Protein 3B4S (pdb70)

Secondary structure (DSSP, 8-state):
---TTT--GGGS--SS-HHHHHHHHHHHTTSHHHHHHHHHHHHHHHHS--HHHHHT-HHHHHH--HHHHHHHHHHHHHHHHHHHHH---/--TTT--GGGS--TTHHHHHHHHHHHHTTSHHHHHHHHHHHHTTT--HHHHHHHHHHHHHHH--HHHH-HHHHHHHHHHHHHHHH---/---TTT--GGGS--SS-HHHHHHHHHHHTTSHHHHHHHHHHHHHHHS---HHHHHT-HHHHHH--HHHHHHHHHHHHHHHHHHHHH---/-TTT--GGGS-TTSHHHHHHHHHHHHTTSHHHHHHHHHHHHGGG--HHHHHHHHHHHHHHH--HHHH-THHHHHHHHHHHHHHH---/--TTT--GGGS--SSHHHHHHHHHHHHTTSHHHHHHHHHHHHHHHHS--HHHHHT-HHHHHH--HHHHHHHHHHHHHHHHHHHHH---/-TTT--GGG---TTHHHHHHHHHHHHTTSHHHHHHHHHHHHHHH--HHHHHHHHHHHHHHH--HHHHTHHHHHHHHHHHHHHHH---/--TTT--GGGS--TT-HHHHHHHHHHHHTSHHHHHHHHHHHHHHHS---HHHHHS-HHHHHH--HHHHHHHHHHHHHHHHHHHHH---/-TTT--GGG---SS-SHHHHHHHHHHTT-HHHHHHHHHHHTTTT--SHHHHHHHHHHHHHH--HHHHGGGHHHHHHHHHHHHHH---

Sequence (703 aa):
ADGRIFKFIEHLEFEKGLDAFSQSWIKALEDSEFLAILRLLFHHIVTSESAHEFAANGIDRLYKVESQFGSGGDKELEWLIGRSLIQSKDGRIFKFIEHLEFEKGLDAFSQSWIKALEDSEFLAILRLLFHHIVTSESAHEFAANGIDRLYKVESQFGSGGDKELEWLIGRSLIQSKADGRIFKFIEHLEFEKGLDAFSQSWIKALEDSEFLAILRLLFHHIVTSESAHEFAANGIDRLYKVESQFGSGGDKELEWLIGRSLIQSKGRIFKFIEHLEFEKGLDAFSQSWIKALEDSEFLAILRLLFHHIVTSESAHEFAANGIDRLYKVESQFGSGGDKELEWLIGRSLIQSKDGRIFKFIEHLEFEKGLDAFSQSWIKALEDSEFLAILRLLFHHIVTSESAHEFAANGIDRLYKVESQFGSGGDKELEWLIGRSLIQSKGRIFKFIEHLEFEKGLDAFSQSWIKALEDSEFLAILRLLFHHIVTSESAHEFAANGIDRLYKVESQFGSGGDKELEWLIGRSLIQSKDGRIFKFIEHLEFEKGLDAFSQSWIKALEDSEFLAILRLLFHHIVTSESAHEFAANGIDRLYKVESQFGSGGDKELEWLIGRSLIQSKGRIFKFIEHLEFEKGLDAFSQSWIKALEDSEFLAILRLLFHHIVTSESAHEFAANGIDRLYKVESQFGSGGDKELEWLIGRSLIQSK

InterPro domains:
  IPR001647 DNA-binding HTH domain, TetR-type [PS50977] (10-70)
  IPR009057 Homedomain-like superfamily [SSF46689] (1-74)

Foldseek 3Di:
DADDLVVLCVQADDDPDDVRRVVSVVVCVVPPSNVVSVVVVVCVPVVDDDPVVVVPDPVVVVLVCCVVPNVVSNVVVVVVVVVVVVVCD/DDPLVVLCVQADDPPDDVSRVVSVVVLVVPVVSVVSVCVVCVVVVDDPVVVVCVVCVVVVVQVCCVVQNPNSNVVVVVVVVVVVVCVD/DDDDLVCLCVLADPDDDPVRRVVSVVVCCPPDSNVVSVVVVVVVPVPDDDPVRVVPDDVVVVLVCCVVPNVVSNVVVVVVVVVVVVVVD/DVLVCLPVQADDPDDDVRRVVSVVVLVVDVVSVVSVCVVCVVPPDDPVPVVCVPCVVVVVQVCCVVPNVVSVVVVVVVVVVVVVCCD/DDDLVVLCVLADDPDDPVSRVVSVVVLCVPCSNVVSVVVVVVVDVVDDDPVVVVPDDVVVVQVCCVVPNVVSNVVVVVVVVVVVVCVD/DVLVVLCVQADDPPDDPSRVVSVVVLVVPVVSVVSVCVVCVVVVDDDVVVVCVVCPVVVVCCCCVPPNPVSNVVVVVVVVVVVVVVD/DDPLCVLPVLADPPPDDVSRVVSVVVCCPPVVSVVSVVVVVVVPVPDDDVVVVVPDDVVVVLVCCVVPNVVSNVVVVVVVVVVVVCCD/DVLVCLCVQADDPPDDVRGVVSVVVLVPDPVSVVSVCVVCVVVPDDPVPVVCVPCVLVVQVVCCVVVNPCRVVVSVVVVVVVVVCVD

Structure (mmCIF, N/CA/C/O backbone):
data_3B4S
#
_entry.id   3B4S
#
_cell.length_a   147.438
_cell.length_b   147.438
_cell.length_c   382.487
_cell.angle_alpha   90.00
_cell.angle_beta   90.00
_cell.angle_gamma   120.00
#
_symmetry.space_group_name_H-M   'H 3 2'
#
loop_
_atom_site.group_PDB
_atom_site.id
_atom_site.type_symbol
_atom_site.label_atom_id
_atom_site.label_alt_id
_atom_site.label_comp_id
_atom_site.label_asym_id
_atom_site.label_entity_id
_atom_site.label_seq_id
_atom_site.pdbx_PDB_ins_code
_atom_site.Cartn_x
_atom_site.Cartn_y
_atom_site.Cartn_z
_atom_site.occupancy
_atom_site.B_iso_or_equiv
_atom_site.auth_seq_id
_atom_site.auth_comp_id
_atom_site.auth_asym_id
_atom_site.auth_atom_id
_atom_site.pdbx_PDB_model_num
ATOM 1 N N . ALA A 1 3 ? -18.972 -14.861 120.720 1.00 95.48 62 ALA A N 1
ATOM 2 C CA . ALA A 1 3 ? -17.831 -13.926 120.993 1.00 95.76 62 ALA A CA 1
ATOM 3 C C . ALA A 1 3 ? -16.811 -13.770 119.814 1.00 96.30 62 ALA A C 1
ATOM 4 O O . ALA A 1 3 ? -15.820 -13.024 119.951 1.00 96.87 62 ALA A O 1
ATOM 6 N N . ASP A 1 4 ? -17.074 -14.421 118.663 1.00 95.71 63 ASP A N 1
ATOM 7 C CA . ASP A 1 4 ? -16.080 -14.545 117.558 1.00 94.82 63 ASP A CA 1
ATOM 8 C C . ASP A 1 4 ? -16.199 -13.619 116.342 1.00 93.38 63 ASP A C 1
ATOM 9 O O . ASP A 1 4 ? -15.230 -12.979 115.982 1.00 93.97 63 ASP A O 1
ATOM 14 N N . GLY A 1 5 ? -17.351 -13.581 115.686 1.00 91.47 64 GLY A N 1
ATOM 15 C CA . GLY A 1 5 ? -17.487 -12.803 114.454 1.00 89.00 64 GLY A CA 1
ATOM 16 C C . GLY A 1 5 ? -17.770 -13.713 113.282 1.00 87.72 64 GLY A C 1
ATOM 17 O O . GLY A 1 5 ? -17.307 -14.838 113.278 1.00 87.94 64 GLY A O 1
ATOM 18 N N . ARG A 1 6 ? -18.527 -13.233 112.291 1.00 86.69 65 ARG A N 1
ATOM 19 C CA . ARG A 1 6 ? -19.028 -14.087 111.210 1.00 84.91 65 ARG A CA 1
ATOM 20 C C . ARG A 1 6 ? -17.913 -14.681 110.384 1.00 83.82 65 ARG A C 1
ATOM 21 O O . ARG A 1 6 ? -17.999 -15.839 109.984 1.00 84.20 65 ARG A O 1
ATOM 29 N N . ILE A 1 7 ? -16.868 -13.905 110.117 1.00 82.27 66 ILE A N 1
ATOM 30 C CA . ILE A 1 7 ? -15.845 -14.368 109.180 1.00 80.71 66 ILE A CA 1
ATOM 31 C C . ILE A 1 7 ? -15.107 -15.594 109.712 1.00 79.31 66 ILE A C 1
ATOM 32 O O . ILE A 1 7 ? -15.010 -16.621 109.041 1.00 78.88 66 ILE A O 1
ATOM 37 N N . PHE A 1 8 ? -14.618 -15.475 110.936 1.00 77.78 67 PHE A N 1
ATOM 38 C CA . PHE A 1 8 ? -13.863 -16.532 111.584 1.00 76.83 67 PHE A CA 1
ATOM 39 C C . PHE A 1 8 ? -14.710 -17.795 111.813 1.00 77.58 67 PHE A C 1
ATOM 40 O O . PHE A 1 8 ? -14.220 -18.916 111.720 1.00 77.55 67 PHE A O 1
ATOM 48 N N . LYS A 1 9 ? -15.989 -17.591 112.103 1.00 79.01 68 LYS A N 1
ATOM 49 C CA . LYS A 1 9 ? -16.940 -18.660 112.373 1.00 79.95 68 LYS A CA 1
ATOM 50 C C . LYS A 1 9 ? -17.038 -19.553 111.153 1.00 79.47 68 LYS A C 1
ATOM 51 O O . LYS A 1 9 ? -16.922 -20.758 111.271 1.00 78.88 68 LYS A O 1
ATOM 65 N N . PHE A 1 11 ? -14.910 -19.860 108.892 1.00 74.91 70 PHE A N 1
ATOM 66 C CA . PHE A 1 11 ? -13.624 -20.431 108.639 1.00 71.30 70 PHE A CA 1
ATOM 67 C C . PHE A 1 11 ? -13.406 -21.648 109.526 1.00 70.12 70 PHE A C 1
ATOM 68 O O . PHE A 1 11 ? -13.136 -22.746 109.027 1.00 69.45 70 PHE A O 1
ATOM 76 N N . ILE A 1 12 ? -13.524 -21.421 110.836 1.00 69.21 71 ILE A N 1
ATOM 77 C CA . ILE A 1 12 ? -13.521 -22.452 111.875 1.00 69.10 71 ILE A CA 1
ATOM 78 C C . ILE A 1 12 ? -14.353 -23.692 111.491 1.00 69.69 71 ILE A C 1
ATOM 79 O O . ILE A 1 12 ? -13.875 -24.833 111.605 1.00 69.31 71 ILE A O 1
ATOM 84 N N . GLU A 1 13 ? -15.569 -23.433 110.989 1.00 70.34 72 GLU A N 1
ATOM 85 C CA . GLU A 1 13 ? -16.538 -24.437 110.525 1.00 70.82 72 GLU A CA 1
ATOM 86 C C . GLU A 1 13 ? -16.005 -25.523 109.622 1.00 69.20 72 GLU A C 1
ATOM 87 O O . GLU A 1 13 ? -16.625 -26.561 109.527 1.00 69.37 72 GLU A O 1
ATOM 93 N N . HIS A 1 14 ? -14.913 -25.253 108.912 1.00 66.97 73 HIS A N 1
ATOM 94 C CA . HIS A 1 14 ? -14.348 -26.181 107.959 1.00 64.63 73 HIS A CA 1
ATOM 95 C C . HIS A 1 14 ? -13.394 -27.167 108.645 1.00 62.97 73 HIS A C 1
ATOM 96 O O . HIS A 1 14 ? -12.797 -28.035 107.984 1.00 63.01 73 HIS A O 1
ATOM 103 N N . LEU A 1 15 ? -13.238 -27.050 109.956 1.00 60.03 74 LEU A N 1
ATOM 104 C CA . LEU A 1 15 ? -12.122 -27.687 110.593 1.00 59.21 74 LEU A CA 1
ATOM 105 C C . LEU A 1 15 ? -12.557 -28.574 111.751 1.00 60.46 74 LEU A C 1
ATOM 106 O O . LEU A 1 15 ? -13.404 -28.156 112.529 1.00 62.76 74 LEU A O 1
ATOM 111 N N . GLU A 1 16 ? -11.974 -29.769 111.901 1.00 60.50 75 GLU A N 1
ATOM 112 C CA . GLU A 1 16 ? -12.270 -30.665 113.044 1.00 60.62 75 GLU A CA 1
ATOM 113 C C . GLU A 1 16 ? -11.358 -30.415 114.239 1.00 60.30 75 GLU A C 1
ATOM 114 O O . GLU A 1 16 ? -10.181 -30.743 114.185 1.00 59.51 75 GLU A O 1
ATOM 120 N N . PHE A 1 17 ? -11.909 -29.887 115.329 1.00 60.97 76 PHE A N 1
ATOM 121 C CA . PHE A 1 17 ? -11.122 -29.637 116.546 1.00 61.65 76 PHE A CA 1
ATOM 122 C C . PHE A 1 17 ? -11.287 -30.656 117.666 1.00 63.78 76 PHE A C 1
ATOM 123 O O . PHE A 1 17 ? -10.389 -30.776 118.530 1.00 63.46 76 PHE A O 1
ATOM 131 N N . GLU A 1 18 ? -12.448 -31.333 117.700 1.00 65.94 77 GLU A N 1
ATOM 132 C CA . GLU A 1 18 ? -12.674 -32.481 118.601 1.00 67.64 77 GLU A CA 1
ATOM 133 C C . GLU A 1 18 ? -11.797 -33.591 118.054 1.00 68.80 77 GLU A C 1
ATOM 134 O O . GLU A 1 18 ? -10.823 -33.307 117.317 1.00 72.31 77 GLU A O 1
ATOM 140 N N . LYS A 1 19 ? -12.076 -34.846 118.361 1.00 66.24 78 LYS A N 1
ATOM 141 C CA . LYS A 1 19 ? -11.571 -35.843 117.433 1.00 64.73 78 LYS A CA 1
ATOM 142 C C . LYS A 1 19 ? -10.043 -35.898 117.104 1.00 63.37 78 LYS A C 1
ATOM 143 O O . LYS A 1 19 ? -9.650 -36.652 116.244 1.00 62.56 78 LYS A O 1
ATOM 149 N N . GLY A 1 20 ? -9.170 -35.117 117.734 1.00 63.03 79 GLY A N 1
ATOM 150 C CA . GLY A 1 20 ? -7.725 -35.355 117.524 1.00 63.57 79 GLY A CA 1
ATOM 151 C C . GLY A 1 20 ? -6.910 -34.562 116.496 1.00 64.57 79 GLY A C 1
ATOM 152 O O . GLY A 1 20 ? -7.456 -33.965 115.553 1.00 64.79 79 GLY A O 1
ATOM 153 N N . LEU A 1 21 ? -5.586 -34.566 116.669 1.00 64.38 80 LEU A N 1
ATOM 154 C CA . LEU A 1 21 ? -4.718 -33.774 115.816 1.00 64.39 80 LEU A CA 1
ATOM 155 C C . LEU A 1 21 ? -4.683 -34.123 114.331 1.00 64.98 80 LEU A C 1
ATOM 156 O O . LEU A 1 21 ? -4.795 -33.220 113.516 1.00 66.11 80 LEU A O 1
ATOM 161 N N . ASP A 1 22 ? -4.507 -35.386 113.960 1.00 65.31 81 ASP A N 1
ATOM 162 C CA . ASP A 1 22 ? -4.469 -35.726 112.526 1.00 66.18 81 ASP A CA 1
ATOM 163 C C . ASP A 1 22 ? -5.738 -35.281 111.904 1.00 64.64 81 ASP A C 1
ATOM 164 O O . ASP A 1 22 ? -5.745 -34.641 110.857 1.00 64.98 81 ASP A O 1
ATOM 169 N N . ALA A 1 23 ? -6.819 -35.634 112.577 1.00 62.34 82 ALA A N 1
ATOM 170 C CA . ALA A 1 23 ? -8.140 -35.295 112.146 1.00 60.47 82 ALA A CA 1
ATOM 171 C C . ALA A 1 23 ? -8.252 -33.813 111.769 1.00 59.89 82 ALA A C 1
ATOM 172 O O . ALA A 1 23 ? -8.941 -33.452 110.791 1.00 60.48 82 ALA A O 1
ATOM 174 N N . PHE A 1 24 ? -7.595 -32.957 112.558 1.00 57.47 83 PHE A N 1
ATOM 175 C CA . PHE A 1 24 ? -7.536 -31.535 112.271 1.00 54.82 83 PHE A CA 1
ATOM 176 C C . PHE A 1 24 ? -6.806 -31.261 110.955 1.00 55.72 83 PHE A C 1
ATOM 177 O O . PHE A 1 24 ? -7.395 -30.616 110.081 1.00 56.57 83 PHE A O 1
ATOM 185 N N . SER A 1 25 ? -5.565 -31.747 110.790 1.00 55.78 84 SER A N 1
ATOM 186 C CA . SER A 1 25 ? -4.808 -31.501 109.541 1.00 57.87 84 SER A CA 1
ATOM 187 C C . SER A 1 25 ? -5.574 -32.017 108.360 1.00 59.81 84 SER A C 1
ATOM 188 O O . SER A 1 25 ? -5.713 -31.349 107.327 1.00 59.68 84 SER A O 1
ATOM 191 N N . GLN A 1 26 ? -6.050 -33.237 108.524 1.00 62.02 85 GLN A N 1
ATOM 192 C CA . GLN A 1 26 ? -6.975 -33.810 107.598 1.00 63.99 85 GLN A CA 1
ATOM 193 C C . GLN A 1 26 ? -8.019 -32.803 107.128 1.00 62.70 85 GLN A C 1
ATOM 194 O O . GLN A 1 26 ? -8.072 -32.493 105.931 1.00 63.15 85 GLN A O 1
ATOM 200 N N . SER A 1 27 ? -8.816 -32.264 108.049 1.00 60.76 86 SER A N 1
ATOM 201 C CA . SER A 1 27 ? -9.858 -31.322 107.653 1.00 60.00 86 SER A CA 1
ATOM 202 C C . SER A 1 27 ? -9.270 -30.090 106.968 1.00 59.71 86 SER A C 1
ATOM 203 O O . SER A 1 27 ? -9.828 -29.587 105.984 1.00 59.42 86 SER A O 1
ATOM 206 N N . TRP A 1 28 ? -8.142 -29.612 107.496 1.00 59.02 87 TRP A N 1
ATOM 207 C CA . TRP A 1 28 ? -7.495 -28.452 106.929 1.00 58.28 87 TRP A CA 1
ATOM 208 C C . TRP A 1 28 ? -7.115 -28.745 105.468 1.00 58.99 87 TRP A C 1
ATOM 209 O O . TRP A 1 28 ? -7.518 -27.998 104.575 1.00 59.07 87 TRP A O 1
ATOM 220 N N . ILE A 1 29 ? -6.372 -29.834 105.232 1.00 59.48 88 ILE A N 1
ATOM 221 C CA . ILE A 1 29 ? -6.004 -30.247 103.863 1.00 60.38 88 ILE A CA 1
ATOM 222 C C . ILE A 1 29 ? -7.209 -30.309 102.921 1.00 61.55 88 ILE A C 1
ATOM 223 O O . ILE A 1 29 ? -7.120 -29.891 101.765 1.00 61.50 88 ILE A O 1
ATOM 228 N N . LYS A 1 30 ? -8.314 -30.857 103.410 1.00 62.78 89 LYS A N 1
ATOM 229 C CA . LYS A 1 30 ? -9.500 -30.990 102.597 1.00 64.28 89 LYS A CA 1
ATOM 230 C C . LYS A 1 30 ? -10.077 -29.612 102.346 1.00 65.09 89 LYS A C 1
ATOM 231 O O . LYS A 1 30 ? -10.354 -29.258 101.198 1.00 65.83 89 LYS A O 1
ATOM 237 N N . ALA A 1 31 ? -10.230 -28.821 103.412 1.00 65.32 90 ALA A N 1
ATOM 238 C CA . ALA A 1 31 ? -10.867 -27.514 103.303 1.00 64.76 90 ALA A CA 1
ATOM 239 C C . ALA A 1 31 ? -10.143 -26.739 102.230 1.00 64.95 90 ALA A C 1
ATOM 240 O O . ALA A 1 31 ? -10.742 -25.967 101.511 1.00 64.73 90 ALA A O 1
ATOM 242 N N . LEU A 1 32 ? -8.858 -27.028 102.086 1.00 65.73 91 LEU A N 1
ATOM 243 C CA . LEU A 1 32 ? -7.968 -26.325 101.179 1.00 66.62 91 LEU A CA 1
ATOM 244 C C . LEU A 1 32 ? -8.338 -26.386 99.704 1.00 67.94 91 LEU A C 1
ATOM 245 O O . LEU A 1 32 ? -7.864 -25.585 98.923 1.00 68.66 91 LEU A O 1
ATOM 250 N N . GLU A 1 33 ? -9.155 -27.326 99.281 1.00 69.60 92 GLU A N 1
ATOM 251 C CA . GLU A 1 33 ? -9.535 -27.254 97.891 1.00 71.85 92 GLU A CA 1
ATOM 252 C C . GLU A 1 33 ? -10.897 -26.667 97.737 1.00 72.62 92 GLU A C 1
ATOM 253 O O . GLU A 1 33 ? -11.476 -26.746 96.676 1.00 72.89 92 GLU A O 1
ATOM 259 N N . ASP A 1 34 ? -11.416 -26.097 98.809 1.00 73.76 93 ASP A N 1
ATOM 260 C CA . ASP A 1 34 ? -12.652 -25.367 98.743 1.00 74.86 93 ASP A CA 1
ATOM 261 C C . ASP A 1 34 ? -12.294 -23.898 98.558 1.00 76.37 93 ASP A C 1
ATOM 262 O O . ASP A 1 34 ? -11.506 -23.341 99.323 1.00 77.18 93 ASP A O 1
ATOM 267 N N . SER A 1 35 ? -12.876 -23.268 97.543 1.00 77.30 94 SER A N 1
ATOM 268 C CA . SER A 1 35 ? -12.637 -21.856 97.279 1.00 77.88 94 SER A CA 1
ATOM 269 C C . SER A 1 35 ? -12.890 -20.961 98.463 1.00 77.44 94 SER A C 1
ATOM 270 O O . SER A 1 35 ? -12.059 -20.120 98.792 1.00 77.68 94 SER A O 1
ATOM 273 N N . GLU A 1 36 ? -14.048 -21.137 99.090 1.00 76.47 95 GLU A N 1
ATOM 274 C CA . GLU A 1 36 ? -14.471 -20.251 100.161 1.00 75.74 95 GLU A CA 1
ATOM 275 C C . GLU A 1 36 ? -13.459 -20.219 101.311 1.00 73.12 95 GLU A C 1
ATOM 2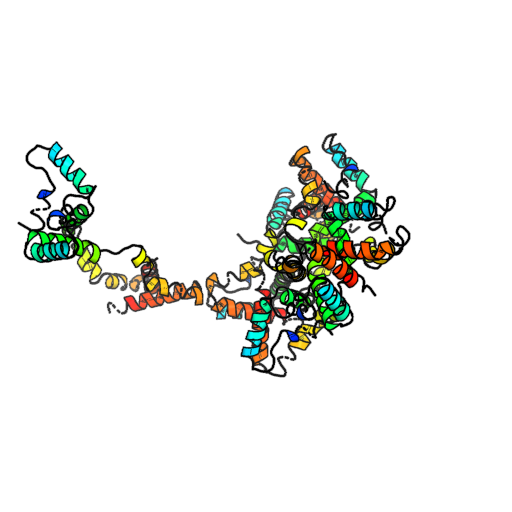76 O O . GLU A 1 36 ? -13.177 -19.154 101.885 1.00 72.83 95 GLU A O 1
ATOM 282 N N . PHE A 1 37 ? -12.904 -21.388 101.632 1.00 69.21 96 PHE A N 1
ATOM 283 C CA . PHE A 1 37 ? -11.955 -21.510 102.732 1.00 64.66 96 PHE A CA 1
ATOM 284 C C . PHE A 1 37 ? -10.703 -20.736 102.353 1.00 63.30 96 PHE A C 1
ATOM 285 O O . PHE A 1 37 ? -10.298 -19.793 103.053 1.00 63.60 96 PHE A O 1
ATOM 293 N N . LEU A 1 38 ? -10.144 -21.104 101.208 1.00 61.05 97 LEU A N 1
ATOM 294 C CA . LEU A 1 38 ? -8.980 -20.446 100.631 1.00 59.84 97 LEU A CA 1
ATOM 295 C C . LEU A 1 38 ? -9.059 -18.888 100.575 1.00 59.33 97 LEU A C 1
ATOM 296 O O . LEU A 1 38 ? -8.102 -18.201 100.928 1.00 59.35 97 LEU A O 1
ATOM 301 N N . ALA A 1 39 ? -10.197 -18.337 100.152 1.00 58.60 98 ALA A N 1
ATOM 302 C CA . ALA A 1 39 ? -10.387 -16.886 100.086 1.00 57.51 98 ALA A CA 1
ATOM 303 C C . ALA A 1 39 ? -10.311 -16.253 101.459 1.00 57.26 98 ALA A C 1
ATOM 304 O O . ALA A 1 39 ? -9.586 -15.284 101.627 1.00 58.24 98 ALA A O 1
ATOM 306 N N . ILE A 1 40 ? -11.070 -16.785 102.424 1.00 55.81 99 ILE A N 1
ATOM 307 C CA . ILE A 1 40 ? -11.053 -16.295 103.813 1.00 54.28 99 ILE A CA 1
ATOM 308 C C . ILE A 1 40 ? -9.682 -16.361 104.446 1.00 53.45 99 ILE A C 1
ATOM 309 O O . ILE A 1 40 ? -9.296 -15.476 105.195 1.00 52.41 99 ILE A O 1
ATOM 314 N N . LEU A 1 41 ? -8.957 -17.427 104.164 1.00 53.13 100 LEU A N 1
ATOM 315 C CA . LEU A 1 41 ? -7.612 -17.537 104.674 1.00 54.11 100 LEU A CA 1
ATOM 316 C C . LEU A 1 41 ? -6.763 -16.422 104.076 1.00 53.74 100 LEU A C 1
ATOM 317 O O . LEU A 1 41 ? -5.958 -15.790 104.761 1.00 53.72 100 LEU A O 1
ATOM 322 N N . ARG A 1 42 ? -6.956 -16.171 102.792 1.00 53.61 101 ARG A N 1
ATOM 323 C CA . ARG A 1 42 ? -6.159 -15.175 102.128 1.00 53.81 101 ARG A CA 1
ATOM 324 C C . ARG A 1 42 ? -6.455 -13.828 102.757 1.00 53.21 101 ARG A C 1
ATOM 325 O O . ARG A 1 42 ? -5.572 -13.053 103.001 1.00 55.17 101 ARG A O 1
ATOM 333 N N . LEU A 1 43 ? -7.702 -13.555 103.056 1.00 51.65 102 LEU A N 1
ATOM 334 C CA . LEU A 1 43 ? -8.027 -12.380 103.782 1.00 50.26 102 LEU A CA 1
ATOM 335 C C . LEU A 1 43 ? -7.396 -12.365 105.140 1.00 49.70 102 LEU A C 1
ATOM 336 O O . LEU A 1 43 ? -6.881 -11.360 105.539 1.00 50.39 102 LEU A O 1
ATOM 341 N N . LEU A 1 44 ? -7.458 -13.462 105.885 1.00 49.30 103 LEU A N 1
ATOM 342 C CA . LEU A 1 44 ? -6.882 -13.463 107.228 1.00 48.65 103 LEU A CA 1
ATOM 343 C C . LEU A 1 44 ? -5.408 -13.148 107.126 1.00 49.31 103 LEU A C 1
ATOM 344 O O . LEU A 1 44 ? -4.857 -12.378 107.941 1.00 50.65 103 LEU A O 1
ATOM 349 N N . PHE A 1 45 ? -4.769 -13.760 106.126 1.00 48.07 104 PHE A N 1
ATOM 350 C CA . PHE A 1 45 ? -3.341 -13.619 105.941 1.00 47.35 104 PHE A CA 1
ATOM 351 C C . PHE A 1 45 ? -3.030 -12.164 105.645 1.00 47.48 104 PHE A C 1
ATOM 352 O O . PHE A 1 45 ? -2.052 -11.592 106.134 1.00 47.70 104 PHE A O 1
ATOM 360 N N . HIS A 1 46 ? -3.890 -11.569 104.839 1.00 47.11 105 HIS A N 1
ATOM 361 C CA . HIS A 1 46 ? -3.611 -10.283 104.289 1.00 48.11 105 HIS A CA 1
ATOM 362 C C . HIS A 1 46 ? -3.612 -9.276 105.431 1.00 48.80 105 HIS A C 1
ATOM 363 O O . HIS A 1 46 ? -2.815 -8.342 105.460 1.00 48.74 105 HIS A O 1
ATOM 370 N N . HIS A 1 47 ? -4.496 -9.503 106.392 1.00 49.44 106 HIS A N 1
ATOM 371 C CA . HIS A 1 47 ? -4.561 -8.675 107.563 1.00 49.49 106 HIS A CA 1
ATOM 372 C C . HIS A 1 47 ? -3.192 -8.596 108.249 1.00 49.48 106 HIS A C 1
ATOM 373 O O . HIS A 1 47 ? -2.669 -7.500 108.453 1.00 49.57 106 HIS A O 1
ATOM 380 N N . ILE A 1 48 ? -2.589 -9.736 108.574 1.00 49.52 107 ILE A N 1
ATOM 381 C CA . ILE A 1 48 ? -1.355 -9.702 109.359 1.00 49.29 107 ILE A CA 1
ATOM 382 C C . ILE A 1 48 ? -0.128 -9.433 108.510 1.00 49.12 107 ILE A C 1
ATOM 383 O O . ILE A 1 48 ? 0.932 -9.083 109.027 1.00 50.77 107 ILE A O 1
ATOM 388 N N . VAL A 1 49 ? -0.269 -9.542 107.202 1.00 48.16 108 VAL A N 1
ATOM 389 C CA . VAL A 1 49 ? 0.818 -9.156 106.331 1.00 47.23 108 VAL A CA 1
ATOM 390 C C . VAL A 1 49 ? 0.818 -7.659 106.065 1.00 47.79 108 VAL A C 1
ATOM 391 O O . VAL A 1 49 ? 1.869 -7.063 105.975 1.00 48.57 108 VAL A O 1
ATOM 395 N N . THR A 1 50 ? -0.345 -7.042 105.952 1.00 48.69 109 THR A N 1
ATOM 396 C CA . THR A 1 50 ? -0.377 -5.639 105.554 1.00 50.20 109 THR A CA 1
ATOM 397 C C . THR A 1 50 ? -0.538 -4.647 106.674 1.00 50.70 109 THR A C 1
ATOM 398 O O . THR A 1 50 ? -0.727 -3.484 106.407 1.00 50.41 109 THR A O 1
ATOM 402 N N . SER A 1 51 ? -0.480 -5.087 107.919 1.00 52.11 110 SER A N 1
ATOM 403 C CA . SER A 1 51 ? -0.167 -4.155 108.996 1.00 54.57 110 SER A CA 1
ATOM 404 C C . SER A 1 51 ? 0.586 -4.845 110.159 1.00 55.39 110 SER A C 1
ATOM 405 O O . SER A 1 51 ? 0.656 -6.056 110.218 1.00 57.37 110 SER A O 1
ATOM 408 N N . GLU A 1 52 ? 1.157 -4.086 111.079 1.00 56.02 111 GLU A N 1
ATOM 409 C CA . GLU A 1 52 ? 2.230 -4.596 111.925 1.00 56.18 111 GLU A CA 1
ATOM 410 C C . GLU A 1 52 ? 1.902 -4.417 113.403 1.00 57.06 111 GLU A C 1
ATOM 411 O O . GLU A 1 52 ? 1.175 -3.526 113.774 1.00 58.81 111 GLU A O 1
ATOM 417 N N . SER A 1 53 ? 2.411 -5.272 114.262 1.00 58.16 112 SER A N 1
ATOM 418 C CA . SER A 1 53 ? 2.176 -5.126 115.699 1.00 59.00 112 SER A CA 1
ATOM 419 C C . SER A 1 53 ? 2.956 -3.931 116.264 1.00 59.50 112 SER A C 1
ATOM 420 O O . SER A 1 53 ? 4.035 -3.633 115.793 1.00 59.87 112 SER A O 1
ATOM 423 N N . ALA A 1 54 ? 2.421 -3.255 117.272 1.00 60.04 113 ALA A N 1
ATOM 424 C CA . ALA A 1 54 ? 3.131 -2.165 117.901 1.00 61.36 113 ALA A CA 1
ATOM 425 C C . ALA A 1 54 ? 4.458 -2.604 118.505 1.00 64.04 113 ALA A C 1
ATOM 426 O O . ALA A 1 54 ? 5.465 -1.894 118.372 1.00 65.31 113 ALA A O 1
ATOM 428 N N . HIS A 1 55 ? 4.491 -3.762 119.164 1.00 66.71 114 HIS A N 1
ATOM 429 C CA . HIS A 1 55 ? 5.763 -4.225 119.727 1.00 68.69 114 HIS A CA 1
ATOM 430 C C . HIS A 1 55 ? 6.824 -4.353 118.652 1.00 66.95 114 HIS A C 1
ATOM 431 O O . HIS A 1 55 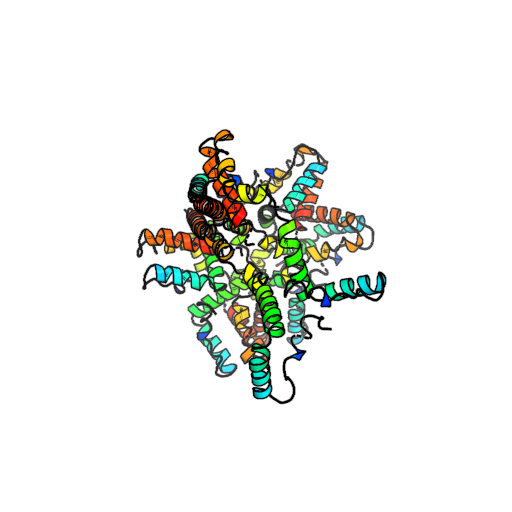? 7.946 -3.936 118.862 1.00 66.55 114 HIS A O 1
ATOM 438 N N . GLU A 1 56 ? 6.434 -4.845 117.480 1.00 66.11 115 GLU A N 1
ATOM 439 C CA . GLU A 1 56 ? 7.318 -4.970 116.317 1.00 65.55 115 GLU A CA 1
ATOM 440 C C . GLU A 1 56 ? 7.854 -3.638 115.771 1.00 62.95 115 GLU A C 1
ATOM 441 O O . GLU A 1 56 ? 9.047 -3.505 115.434 1.00 61.64 115 GLU A O 1
ATOM 447 N N . PHE A 1 57 ? 6.953 -2.662 115.685 1.00 59.98 116 PHE A N 1
ATOM 448 C CA . PHE A 1 57 ? 7.279 -1.353 115.178 1.00 57.15 116 PHE A CA 1
ATOM 449 C C . PHE A 1 57 ? 8.226 -0.609 116.069 1.00 56.41 116 PHE A C 1
ATOM 450 O O . PHE A 1 57 ? 9.243 -0.100 115.595 1.00 56.33 116 PHE A O 1
ATOM 458 N N . ALA A 1 58 ? 7.875 -0.505 117.350 1.00 55.23 117 ALA A N 1
ATOM 459 C CA . ALA A 1 58 ? 8.764 0.099 118.337 1.00 54.29 117 ALA A CA 1
ATOM 460 C C . ALA A 1 58 ? 10.204 -0.432 118.221 1.00 54.02 117 ALA A C 1
ATOM 461 O O . ALA A 1 58 ? 11.143 0.215 118.622 1.00 54.42 117 ALA A O 1
ATOM 463 N N . ALA A 1 59 ? 10.397 -1.592 117.623 1.00 54.16 118 ALA A N 1
ATOM 464 C CA . ALA A 1 59 ? 11.735 -2.157 117.565 1.00 53.94 118 ALA A CA 1
ATOM 465 C C . ALA A 1 59 ? 12.526 -1.918 116.268 1.00 53.63 118 ALA A C 1
ATOM 466 O O . ALA A 1 59 ? 13.463 -2.659 115.993 1.00 54.37 118 ALA A O 1
ATOM 468 N N . ASN A 1 60 ? 12.160 -0.918 115.471 1.00 52.15 119 ASN A N 1
ATOM 469 C CA . ASN A 1 60 ? 12.826 -0.685 114.199 1.00 50.50 119 ASN A CA 1
ATOM 470 C C . ASN A 1 60 ? 14.261 -0.231 114.368 1.00 50.84 119 ASN A C 1
ATOM 471 O O . ASN A 1 60 ? 14.669 0.269 115.424 1.00 51.34 119 ASN A O 1
ATOM 476 N N . GLY A 1 61 ? 15.014 -0.380 113.292 1.00 51.20 120 GLY A N 1
ATOM 477 C CA . GLY A 1 61 ? 16.409 0.002 113.263 1.00 50.29 120 GLY A CA 1
ATOM 478 C C . GLY A 1 61 ? 16.620 1.492 113.383 1.00 49.77 120 GLY A C 1
ATOM 479 O O . GLY A 1 61 ? 17.518 1.909 114.105 1.00 50.46 120 GLY A O 1
ATOM 480 N N . ILE A 1 62 ? 15.818 2.302 112.686 1.00 48.78 121 ILE A N 1
ATOM 481 C CA . ILE A 1 62 ? 16.024 3.750 112.756 1.00 47.47 121 ILE A CA 1
ATOM 482 C C . ILE A 1 62 ? 16.043 4.203 114.220 1.00 49.38 121 ILE A C 1
ATOM 483 O O . ILE A 1 62 ? 16.951 4.927 114.632 1.00 50.47 121 ILE A O 1
ATOM 488 N N . ASP A 1 63 ? 15.092 3.753 115.025 1.00 50.03 122 ASP A N 1
ATOM 489 C CA . ASP A 1 63 ? 15.128 4.142 116.421 1.00 51.51 122 ASP A CA 1
ATOM 490 C C . ASP A 1 63 ? 16.313 3.563 117.221 1.00 52.06 122 ASP A C 1
ATOM 491 O O . ASP A 1 63 ? 16.879 4.282 118.028 1.00 51.14 122 ASP A O 1
ATOM 496 N N . ARG A 1 64 ? 16.683 2.289 116.998 1.00 53.44 123 ARG A N 1
ATOM 497 C CA . ARG A 1 64 ? 17.934 1.719 117.556 1.00 55.37 123 ARG A CA 1
ATOM 498 C C . ARG A 1 64 ? 19.048 2.695 117.210 1.00 53.95 123 ARG A C 1
ATOM 499 O O . ARG A 1 64 ? 19.790 3.130 118.084 1.00 54.74 123 ARG A O 1
ATOM 507 N N . LEU A 1 65 ? 19.132 3.075 115.937 1.00 52.41 124 LEU A N 1
ATOM 508 C CA . LEU A 1 65 ? 20.235 3.892 115.428 1.00 50.85 124 LEU A CA 1
ATOM 509 C C . LEU A 1 65 ? 20.302 5.175 116.188 1.00 51.21 124 LEU A C 1
ATOM 510 O O . LEU A 1 65 ? 21.352 5.613 116.635 1.00 51.07 124 LEU A O 1
ATOM 515 N N . TYR A 1 66 ? 19.135 5.772 116.323 1.00 52.50 125 TYR A N 1
ATOM 516 C CA . TYR A 1 66 ? 18.977 7.059 116.936 1.00 52.88 125 TYR A CA 1
ATOM 517 C C . TYR A 1 66 ? 19.487 7.050 118.357 1.00 52.49 125 TYR A C 1
ATOM 518 O O . TYR A 1 66 ? 20.120 8.001 118.808 1.00 52.85 125 TYR A O 1
ATOM 527 N N . LYS A 1 67 ? 19.214 5.962 119.057 1.00 52.20 126 LYS A N 1
ATOM 528 C CA . LYS A 1 67 ? 19.618 5.840 120.437 1.00 52.45 126 LYS A CA 1
ATOM 529 C C . LYS A 1 67 ? 21.107 5.529 120.612 1.00 52.63 126 LYS A C 1
ATOM 530 O O . LYS A 1 67 ? 21.695 5.981 121.591 1.00 52.31 126 LYS A O 1
ATOM 544 N N . VAL A 1 69 ? 23.402 6.642 118.439 1.00 51.45 128 VAL A N 1
ATOM 545 C CA . VAL A 1 69 ? 23.978 7.959 118.179 1.00 51.31 128 VAL A CA 1
ATOM 546 C C . VAL A 1 69 ? 23.892 8.821 119.426 1.00 52.98 128 VAL A C 1
ATOM 547 O O . VAL A 1 69 ? 24.884 9.399 119.860 1.00 53.22 128 VAL A O 1
ATOM 551 N N . GLU A 1 70 ? 22.714 8.880 120.023 1.00 54.92 129 GLU A N 1
ATOM 552 C CA . GLU A 1 70 ? 22.496 9.793 121.126 1.00 57.68 129 GLU A CA 1
ATOM 553 C C . GLU A 1 70 ? 23.384 9.467 122.322 1.00 57.36 129 GLU A C 1
ATOM 554 O O . GLU A 1 70 ? 24.101 10.293 122.857 1.00 56.57 129 GLU A O 1
ATOM 560 N N . SER A 1 71 ? 23.287 8.225 122.733 1.00 58.10 130 SER A N 1
ATOM 561 C CA . SER A 1 71 ? 24.003 7.683 123.851 1.00 57.35 130 SER A CA 1
ATOM 562 C C . SER A 1 71 ? 25.492 8.025 123.721 1.00 56.60 130 SER A C 1
ATOM 563 O O . SER A 1 71 ? 26.169 8.378 124.693 1.00 56.19 130 SER A O 1
ATOM 566 N N . GLN A 1 72 ? 25.977 7.961 122.495 1.00 56.11 131 GLN A N 1
ATOM 567 C CA . GLN A 1 72 ? 27.364 8.182 122.217 1.00 55.94 131 GLN A CA 1
ATOM 568 C C . GLN A 1 72 ? 27.700 9.670 122.033 1.00 55.42 131 GLN A C 1
ATOM 569 O O . GLN A 1 72 ? 28.720 10.123 122.509 1.00 56.01 131 GLN A O 1
ATOM 575 N N . PHE A 1 73 ? 26.832 10.433 121.373 1.00 54.44 132 PHE A N 1
ATOM 576 C CA . PHE A 1 73 ? 27.155 11.806 121.009 1.00 53.16 132 PHE A CA 1
ATOM 577 C C . PHE A 1 73 ? 26.172 12.864 121.481 1.00 52.86 132 PHE A C 1
ATOM 578 O O . PHE A 1 73 ? 26.325 14.052 121.168 1.00 53.70 132 PHE A O 1
ATOM 586 N N . GLY A 1 74 ? 25.153 12.453 122.219 1.00 51.66 133 GLY A N 1
ATOM 587 C CA . GLY A 1 74 ? 24.201 13.410 122.777 1.00 49.98 133 GLY A CA 1
ATOM 588 C C . GLY A 1 74 ? 23.411 14.061 121.681 1.00 48.27 133 GLY A C 1
ATOM 589 O O . GLY A 1 74 ? 23.518 13.675 120.539 1.00 48.48 133 GLY A O 1
ATOM 590 N N . SER A 1 75 ? 22.628 15.064 122.024 1.00 47.72 134 SER A N 1
ATOM 591 C CA . SER A 1 75 ? 21.758 15.666 121.038 1.00 47.68 134 SER A CA 1
ATOM 592 C C . SER A 1 75 ? 22.535 16.301 119.902 1.00 47.77 134 SER A C 1
ATOM 593 O O . SER A 1 75 ? 22.011 16.402 118.809 1.00 49.60 134 SER A O 1
ATOM 596 N N . GLY A 1 76 ? 23.772 16.714 120.143 1.00 46.52 135 GLY A N 1
ATOM 597 C CA . GLY A 1 76 ? 24.636 17.178 119.071 1.00 45.93 135 GLY A CA 1
ATOM 598 C C . GLY A 1 76 ? 24.741 16.135 117.973 1.00 46.55 135 GLY A C 1
ATOM 599 O O . GLY A 1 76 ? 24.626 16.448 116.789 1.00 46.68 135 GLY A O 1
ATOM 600 N N . GLY A 1 77 ? 24.963 14.888 118.365 1.00 46.95 136 GLY A N 1
ATOM 601 C CA . GLY A 1 77 ? 24.986 13.805 117.415 1.00 49.34 136 GLY A CA 1
ATOM 602 C C . GLY A 1 77 ? 23.638 13.554 116.760 1.00 52.01 136 GLY A C 1
ATOM 603 O O . GLY A 1 77 ? 23.567 13.241 115.571 1.00 52.44 136 GLY A O 1
ATOM 604 N N . ASP A 1 78 ? 22.563 13.672 117.533 1.00 54.12 137 ASP A N 1
ATOM 605 C CA . ASP A 1 78 ? 21.224 13.566 116.988 1.00 56.17 137 ASP A CA 1
ATOM 606 C C . ASP A 1 78 ? 21.039 14.537 115.847 1.00 56.22 137 ASP A C 1
ATOM 607 O O . ASP A 1 78 ? 20.592 14.156 114.767 1.00 56.00 137 ASP A O 1
ATOM 612 N N . LYS A 1 79 ? 21.438 15.780 116.076 1.00 56.57 138 LYS A N 1
ATOM 613 C CA . LYS A 1 79 ? 21.262 16.839 115.112 1.00 57.86 138 LYS A CA 1
ATOM 614 C C . LYS A 1 79 ? 22.058 16.519 113.847 1.00 57.62 138 LYS A C 1
ATOM 615 O O . LYS A 1 79 ? 21.659 16.873 112.739 1.00 58.63 138 LYS A O 1
ATOM 621 N N . GLU A 1 80 ? 23.158 15.810 114.004 1.00 56.19 139 GLU A N 1
ATOM 622 C CA . GLU A 1 80 ? 23.998 15.481 112.881 1.00 56.12 139 GLU A CA 1
ATOM 623 C C . GLU A 1 80 ? 23.459 14.278 112.116 1.00 55.43 139 GLU A C 1
ATOM 624 O O . GLU A 1 80 ? 23.464 14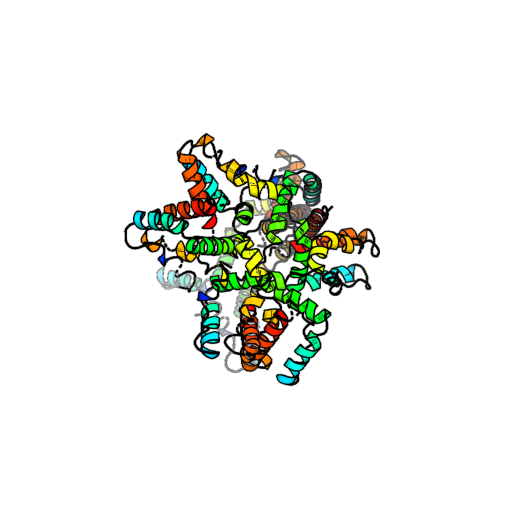.236 110.891 1.00 55.39 139 GLU A O 1
ATOM 630 N N . LEU A 1 81 ? 23.022 13.276 112.863 1.00 54.69 140 LEU A N 1
ATOM 631 C CA . LEU A 1 81 ? 22.456 12.068 112.299 1.00 53.52 140 LEU A CA 1
ATOM 632 C C . LEU A 1 81 ? 21.253 12.470 111.501 1.00 54.18 140 LEU A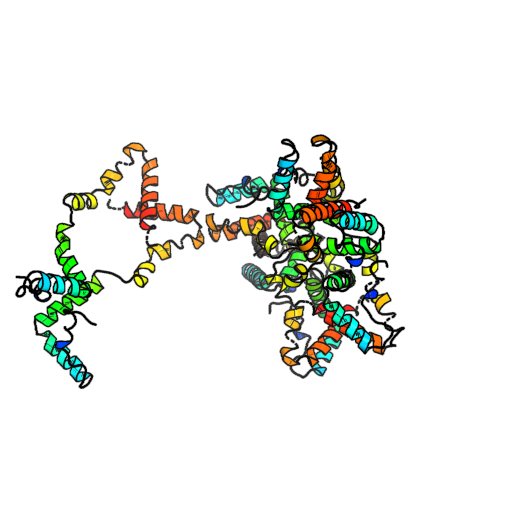 C 1
ATOM 633 O O . LEU A 1 81 ? 21.051 12.017 110.367 1.00 53.44 140 LEU A O 1
ATOM 638 N N . GLU A 1 82 ? 20.466 13.357 112.108 1.00 55.18 141 GLU A N 1
ATOM 639 C CA . GLU A 1 82 ? 19.271 13.856 111.469 1.00 56.30 141 GLU A CA 1
ATOM 640 C C . GLU A 1 82 ? 19.652 14.427 110.108 1.00 56.89 141 GLU A C 1
ATOM 641 O O . GLU A 1 82 ? 19.079 14.043 109.095 1.00 56.27 141 GLU A O 1
ATOM 647 N N . TRP A 1 83 ? 20.678 15.279 110.082 1.00 58.33 142 TRP A N 1
ATOM 648 C CA . TRP A 1 83 ? 21.192 15.809 108.816 1.00 57.96 142 TRP A CA 1
ATOM 649 C C . TRP A 1 83 ? 21.576 14.692 107.832 1.00 55.58 142 TRP A C 1
ATOM 650 O O . TRP A 1 83 ? 21.072 14.663 106.712 1.00 54.41 142 TRP A O 1
ATOM 661 N N . LEU A 1 84 ? 22.446 13.778 108.255 1.00 53.59 143 LEU A N 1
ATOM 662 C CA . LEU A 1 84 ? 22.839 12.673 107.397 1.00 52.82 143 LEU A CA 1
ATOM 663 C C . LEU A 1 84 ? 21.609 11.941 106.863 1.00 52.31 143 LEU A C 1
ATOM 664 O O . LEU A 1 84 ? 21.465 11.780 105.654 1.00 53.13 143 LEU A O 1
ATOM 669 N N . ILE A 1 85 ? 20.704 11.513 107.736 1.00 50.42 144 ILE A N 1
ATOM 670 C CA . ILE A 1 85 ? 19.510 10.838 107.247 1.00 48.89 144 ILE A CA 1
ATOM 671 C C . ILE A 1 85 ? 18.826 11.612 106.100 1.00 49.77 144 ILE A C 1
ATOM 672 O O . ILE A 1 85 ? 18.465 11.018 105.083 1.00 50.38 144 ILE A O 1
ATOM 677 N N . GLY A 1 86 ? 18.692 12.930 106.260 1.00 50.36 145 GLY A N 1
ATOM 678 C CA . GLY A 1 86 ? 18.091 13.798 105.260 1.00 51.25 145 GLY A CA 1
ATOM 679 C C . GLY A 1 86 ? 18.871 13.730 103.971 1.00 53.82 145 GLY A C 1
ATOM 680 O O . GLY A 1 86 ? 18.321 13.414 102.912 1.00 53.82 145 GLY A O 1
ATOM 681 N N . ARG A 1 87 ? 20.173 13.987 104.046 1.00 55.89 146 ARG A N 1
ATOM 682 C CA . ARG A 1 87 ? 21.005 13.847 102.865 1.00 57.22 146 ARG A CA 1
ATOM 683 C C . ARG A 1 87 ? 20.825 12.526 102.112 1.00 56.63 146 ARG A C 1
ATOM 684 O O . ARG A 1 87 ? 20.716 12.515 100.887 1.00 57.12 146 ARG A O 1
ATOM 692 N N . SER A 1 88 ? 20.793 11.421 102.848 1.00 55.68 147 SER A N 1
ATOM 693 C CA . SER A 1 88 ? 20.608 10.104 102.265 1.00 55.66 147 SER A CA 1
ATOM 694 C C . SER A 1 88 ? 19.298 9.980 101.533 1.00 55.80 147 SER A C 1
ATOM 695 O O . SER A 1 88 ? 19.285 9.513 100.395 1.00 56.04 147 SER A O 1
ATOM 698 N N . LEU A 1 89 ? 18.206 10.382 102.195 1.00 54.19 148 LEU A N 1
ATOM 699 C CA . LEU A 1 89 ? 16.872 10.259 101.637 1.00 54.45 148 LEU A CA 1
ATOM 700 C C . LEU A 1 89 ? 16.775 11.053 100.364 1.00 56.78 148 LEU A C 1
ATOM 701 O O . LEU A 1 89 ? 16.158 10.592 99.421 1.00 57.76 148 LEU A O 1
ATOM 706 N N . ILE A 1 90 ? 17.379 12.247 100.348 1.00 59.39 149 ILE A N 1
ATOM 707 C CA . ILE A 1 90 ? 17.495 13.072 99.131 1.00 60.86 149 ILE A CA 1
ATOM 708 C C . ILE A 1 90 ? 18.308 12.324 98.074 1.00 62.10 149 ILE A C 1
ATOM 709 O O . ILE A 1 90 ? 17.831 12.115 96.962 1.00 62.87 149 ILE A O 1
ATOM 714 N N . GLN A 1 91 ? 19.519 11.900 98.406 1.00 62.82 150 GLN A N 1
ATOM 715 C CA . GLN A 1 91 ? 20.280 11.157 97.436 1.00 64.31 150 GLN A CA 1
ATOM 716 C C . GLN A 1 91 ? 19.455 10.012 96.830 1.00 66.97 150 GLN A C 1
ATOM 717 O O . GLN A 1 91 ? 19.639 9.684 95.670 1.00 66.89 150 GLN A O 1
ATOM 731 N N . SER A 1 93 ? 16.310 9.848 96.046 1.00 75.43 152 SER A N 1
ATOM 732 C CA . SER A 1 93 ? 15.389 10.314 95.028 1.00 76.55 152 SER A CA 1
ATOM 733 C C . SER A 1 93 ? 16.121 10.727 93.747 1.00 78.03 152 SER A C 1
ATOM 734 O O . SER A 1 93 ? 15.586 10.557 92.649 1.00 78.55 152 SER A O 1
ATOM 737 N N . LYS A 1 94 ? 17.342 11.259 93.906 1.00 79.63 153 LYS A N 1
ATOM 738 C CA . LYS A 1 94 ? 18.155 11.888 92.826 1.00 80.16 153 LYS A CA 1
ATOM 739 C C . LYS A 1 94 ? 18.671 10.853 91.801 1.00 79.87 153 LYS A C 1
ATOM 740 O O . LYS A 1 94 ? 17.979 9.882 91.447 1.00 79.06 153 LYS A O 1
ATOM 746 N N . ASP B 1 4 ? -19.467 -10.396 90.344 1.00 103.12 63 ASP B N 1
ATOM 747 C CA . ASP B 1 4 ? -19.184 -10.141 91.811 1.00 103.68 63 ASP B CA 1
ATOM 748 C C . ASP B 1 4 ? -17.772 -10.567 92.276 1.00 102.31 63 ASP B C 1
ATOM 749 O O . ASP B 1 4 ? -17.100 -11.414 91.649 1.00 103.08 63 ASP B O 1
ATOM 754 N N . GLY B 1 5 ? -17.339 -9.989 93.393 1.00 99.12 64 GLY B N 1
ATOM 755 C CA . GLY B 1 5 ? -16.131 -10.445 94.019 1.00 94.73 64 GLY B CA 1
ATOM 756 C C . GLY B 1 5 ? -16.444 -11.623 94.904 1.00 91.54 64 GLY B C 1
ATOM 757 O O . GLY B 1 5 ? -17.567 -11.768 95.373 1.00 90.33 64 GLY B O 1
ATOM 758 N N . ARG B 1 6 ? -15.444 -12.484 95.072 1.00 89.40 65 ARG B N 1
ATOM 759 C CA . ARG B 1 6 ? -15.301 -13.327 96.258 1.00 86.85 65 ARG B CA 1
ATOM 760 C C . ARG B 1 6 ? -15.526 -12.460 97.495 1.00 83.30 65 ARG B C 1
ATOM 761 O O . ARG B 1 6 ? -16.403 -12.746 98.320 1.00 83.18 65 ARG B O 1
ATOM 769 N N . ILE B 1 7 ? -14.724 -11.403 97.605 1.00 78.64 66 ILE B N 1
ATOM 770 C CA . ILE B 1 7 ? -14.820 -10.434 98.686 1.00 74.95 66 ILE B CA 1
ATOM 771 C C . ILE B 1 7 ? -16.240 -9.898 98.864 1.00 73.20 66 ILE B C 1
ATOM 772 O O . ILE B 1 7 ? -16.784 -9.965 99.969 1.00 72.27 66 ILE B O 1
ATOM 777 N N . PHE B 1 8 ? -16.840 -9.398 97.778 1.00 71.45 67 PHE B N 1
ATOM 778 C CA . PHE B 1 8 ? -18.179 -8.807 97.831 1.00 69.43 67 PHE B CA 1
ATOM 779 C C . PHE B 1 8 ? -19.244 -9.770 98.371 1.00 69.41 67 PHE B C 1
ATOM 780 O O . PHE B 1 8 ? -20.021 -9.403 99.232 1.00 68.49 67 PHE B O 1
ATOM 788 N N . LYS B 1 9 ? -19.256 -11.001 97.874 1.00 70.88 68 LYS B N 1
ATOM 789 C CA . LYS B 1 9 ? -20.152 -12.045 98.367 1.00 72.78 68 LYS B CA 1
ATOM 790 C C . LYS B 1 9 ? -20.046 -12.175 99.886 1.00 72.06 68 LYS B C 1
ATOM 791 O O . LYS B 1 9 ? -21.050 -12.117 100.611 1.00 71.30 68 LYS B O 1
ATOM 805 N N . PHE B 1 11 ? -18.692 -10.119 101.944 1.00 66.32 70 PHE B N 1
ATOM 806 C CA . PHE B 1 11 ? -19.009 -8.885 102.625 1.00 62.75 70 PHE B CA 1
ATOM 807 C C . PHE B 1 11 ? -20.489 -8.863 102.859 1.00 61.60 70 PHE B C 1
ATOM 808 O O . PHE B 1 11 ? -20.928 -8.824 103.993 1.00 60.49 70 PHE B O 1
ATOM 816 N N . ILE B 1 12 ? -21.234 -8.942 101.765 1.00 61.99 71 ILE B N 1
ATOM 817 C CA . ILE B 1 12 ? -22.697 -8.977 101.740 1.00 62.97 71 ILE B CA 1
ATOM 818 C C . ILE B 1 12 ? -23.320 -9.974 102.705 1.00 64.32 71 ILE B C 1
ATOM 819 O O . ILE B 1 12 ? -24.373 -9.702 103.281 1.00 64.39 71 ILE B O 1
ATOM 824 N N . GLU B 1 13 ? -22.668 -11.117 102.887 1.00 66.16 72 GLU B N 1
ATOM 825 C CA . GLU B 1 13 ? -23.146 -12.129 103.815 1.00 68.56 72 GLU B CA 1
ATOM 826 C C . GLU B 1 13 ? -23.096 -11.751 105.276 1.00 67.84 72 GLU B C 1
ATOM 827 O O . GLU B 1 13 ? -23.490 -12.530 106.124 1.00 67.53 72 GLU B O 1
ATOM 833 N N . HIS B 1 14 ? -22.550 -10.599 105.592 1.00 67.68 73 HIS B N 1
ATOM 834 C CA . HIS B 1 14 ? -22.535 -10.169 106.967 1.00 67.58 73 HIS B CA 1
ATOM 835 C C . HIS B 1 14 ? -23.821 -9.465 107.266 1.00 66.12 73 HIS B C 1
ATOM 836 O O . HIS B 1 14 ? -24.186 -9.299 108.426 1.00 66.51 73 HIS B O 1
ATOM 843 N N . LEU B 1 15 ? -24.487 -9.009 106.214 1.00 63.92 74 LEU B N 1
ATOM 844 C CA . LEU B 1 15 ? -25.569 -8.066 106.377 1.00 62.50 74 LEU B CA 1
ATOM 845 C C . LEU B 1 15 ? -26.886 -8.721 106.098 1.00 62.45 74 LEU B C 1
ATOM 846 O O . LEU B 1 15 ? -26.959 -9.598 105.243 1.00 63.02 74 LEU B O 1
ATOM 851 N N . GLU B 1 16 ? -27.921 -8.281 106.821 1.00 62.63 75 GLU B N 1
ATOM 852 C CA . GLU B 1 16 ? -29.319 -8.690 106.620 1.00 61.43 75 GLU B CA 1
ATOM 853 C C . GLU B 1 16 ? -30.118 -7.714 105.744 1.00 62.08 75 GLU B C 1
ATOM 854 O O . GLU B 1 16 ? -30.390 -6.580 106.171 1.00 61.58 75 GLU B O 1
ATOM 860 N N . PHE B 1 17 ? -30.529 -8.163 104.551 1.00 62.76 76 PHE B N 1
ATOM 861 C CA . PHE B 1 17 ? -31.290 -7.286 103.631 1.00 63.55 76 PHE B CA 1
ATOM 862 C C . PHE B 1 17 ? -32.801 -7.511 103.604 1.00 63.51 76 PHE B C 1
ATOM 863 O O . PHE B 1 17 ? -33.568 -6.599 103.281 1.00 62.86 76 PHE B O 1
ATOM 871 N N . GLU B 1 18 ? -33.196 -8.735 103.946 1.00 63.90 77 GLU B N 1
ATOM 872 C CA . GLU B 1 18 ? -34.576 -9.181 103.892 1.00 64.72 77 GLU B CA 1
ATOM 873 C C . GLU B 1 18 ? -35.480 -8.686 105.008 1.00 64.76 77 GLU B C 1
ATOM 874 O O . GLU B 1 18 ? -36.665 -8.922 104.910 1.00 66.20 77 GLU B O 1
ATOM 880 N N . LYS B 1 19 ? -34.980 -8.065 106.081 1.00 63.71 78 LYS B N 1
ATOM 881 C CA . LYS B 1 19 ? -35.899 -7.724 107.187 1.00 61.60 78 LYS B CA 1
ATOM 882 C C . LYS B 1 19 ? -35.983 -6.257 107.540 1.00 61.98 78 LYS B C 1
ATOM 883 O O . LYS B 1 19 ? -36.273 -5.899 108.691 1.00 61.55 78 LYS B O 1
ATOM 889 N N . GLY B 1 20 ? -35.744 -5.401 106.547 1.00 62.27 79 GLY B N 1
ATOM 890 C CA . GLY B 1 20 ? -36.050 -3.984 106.706 1.00 61.78 79 GLY B CA 1
ATOM 891 C C . GLY B 1 20 ? -34.933 -3.243 107.382 1.00 61.60 79 GLY B C 1
ATOM 892 O O . GLY B 1 20 ? -33.988 -3.856 107.921 1.00 61.89 79 GLY B O 1
ATOM 893 N N . LEU B 1 21 ? -35.030 -1.917 107.341 1.00 60.99 80 LEU B N 1
ATOM 894 C CA . LEU B 1 21 ? -33.964 -1.054 107.857 1.00 60.50 80 LEU B CA 1
ATOM 895 C C . LEU B 1 21 ? -33.292 -1.548 109.142 1.00 61.91 80 LEU B C 1
ATOM 896 O O . LEU B 1 21 ? -32.083 -1.685 109.144 1.00 62.70 80 LEU B O 1
ATOM 901 N N . ASP B 1 22 ? -34.049 -1.859 110.201 1.00 63.07 81 ASP B N 1
ATOM 902 C CA . ASP B 1 22 ? -33.411 -2.161 111.486 1.00 63.50 81 ASP B CA 1
ATOM 903 C C . ASP B 1 22 ? -32.632 -3.413 111.522 1.00 62.88 81 ASP B C 1
ATOM 904 O O . ASP B 1 22 ? -31.545 -3.423 112.086 1.00 63.83 81 ASP B O 1
ATOM 909 N N . ALA B 1 23 ? -33.148 -4.466 110.911 1.00 61.21 82 ALA B N 1
ATOM 910 C CA . ALA B 1 23 ? -32.384 -5.698 110.851 1.00 60.58 82 ALA B CA 1
ATOM 911 C C . ALA B 1 23 ? -31.037 -5.436 110.157 1.00 60.61 82 ALA B C 1
ATOM 912 O O . ALA B 1 23 ? -29.995 -6.023 110.494 1.00 61.02 82 ALA B O 1
ATOM 914 N N . PHE B 1 24 ? -31.072 -4.539 109.177 1.00 59.23 83 PHE B N 1
ATOM 915 C CA . PHE B 1 24 ? -29.907 -4.244 108.383 1.00 56.19 83 PHE B CA 1
ATOM 916 C C . PHE B 1 24 ? -28.939 -3.527 109.274 1.00 55.88 83 PHE B C 1
ATOM 917 O O . PHE B 1 24 ? -27.870 -4.019 109.475 1.00 56.81 83 PHE B O 1
ATOM 925 N N . SER B 1 25 ? -29.331 -2.383 109.819 1.00 56.00 84 SER B N 1
ATOM 926 C CA . SER B 1 25 ? -28.600 -1.719 110.863 1.00 57.10 84 SER B CA 1
ATOM 927 C C . SER B 1 25 ? -27.979 -2.648 111.887 1.00 59.16 84 SER B C 1
ATOM 928 O O . SER B 1 25 ? -26.756 -2.615 112.064 1.00 58.57 84 SER B O 1
ATOM 931 N N . GLN B 1 26 ? -28.803 -3.462 112.566 1.00 60.64 85 GLN B N 1
ATOM 932 C CA . GLN B 1 26 ? -28.281 -4.430 113.537 1.00 62.64 85 GLN B CA 1
ATOM 933 C C . GLN B 1 26 ? -27.115 -5.200 112.952 1.00 61.38 85 GLN B C 1
ATOM 934 O O . GLN B 1 26 ? -26.096 -5.272 113.586 1.00 64.05 85 GLN B O 1
ATOM 940 N N . SER B 1 27 ? -27.255 -5.798 111.770 1.00 58.49 86 SER B N 1
ATOM 941 C CA . SER B 1 27 ? -26.197 -6.655 111.228 1.00 56.25 86 SER B CA 1
ATOM 942 C C . SER B 1 27 ? -24.895 -5.906 111.001 1.00 55.79 86 SER B C 1
ATOM 943 O O . SER B 1 27 ? -23.828 -6.406 111.334 1.00 56.87 86 SER B O 1
ATOM 946 N N . TRP B 1 28 ? -24.982 -4.709 110.444 1.00 54.25 87 TRP B N 1
ATOM 947 C CA . TRP B 1 28 ? -23.809 -3.914 110.196 1.00 53.06 87 TRP B CA 1
ATOM 948 C C . TRP B 1 28 ? -23.178 -3.608 111.542 1.00 53.35 87 TRP B C 1
ATOM 949 O O . TRP B 1 28 ? -22.043 -3.969 111.783 1.00 54.52 87 TRP B O 1
ATOM 960 N N . ILE B 1 29 ? -23.929 -2.958 112.422 1.00 52.80 88 ILE B N 1
ATOM 961 C CA . ILE B 1 29 ? -23.450 -2.635 113.746 1.00 52.52 88 ILE B CA 1
ATOM 962 C C . ILE B 1 29 ? -22.795 -3.871 114.367 1.00 53.58 88 ILE B C 1
ATOM 963 O O . ILE B 1 29 ? -21.678 -3.777 114.889 1.00 55.58 88 ILE B O 1
ATOM 968 N N . LYS B 1 30 ? -23.451 -5.024 114.298 1.00 52.87 89 LYS B N 1
ATOM 969 C CA . LYS B 1 30 ? -22.880 -6.231 114.881 1.00 53.99 89 LYS B CA 1
ATOM 970 C C . LYS B 1 30 ? -21.560 -6.592 114.211 1.00 53.43 89 LYS B C 1
ATOM 971 O O . LYS B 1 30 ? -20.608 -6.967 114.890 1.00 53.80 89 LYS B O 1
ATOM 977 N N . ALA B 1 31 ? -21.488 -6.456 112.892 1.00 52.23 90 ALA B N 1
ATOM 978 C CA . ALA B 1 31 ? -20.302 -6.878 112.174 1.00 52.09 90 ALA B CA 1
ATOM 979 C C . ALA B 1 31 ? -19.095 -6.089 112.606 1.00 54.00 90 ALA B C 1
ATOM 980 O O . ALA B 1 31 ? -17.985 -6.642 112.632 1.00 55.23 90 ALA B O 1
ATOM 982 N N . LEU B 1 32 ? -19.311 -4.814 112.963 1.00 54.92 91 LEU B N 1
ATOM 983 C CA . LEU B 1 32 ? -18.231 -3.881 113.254 1.00 55.97 91 LEU B CA 1
ATOM 984 C C . LEU B 1 32 ? -17.545 -4.270 114.520 1.00 58.60 91 LEU B C 1
ATOM 985 O O . LEU B 1 32 ? -16.574 -3.646 114.936 1.00 59.13 91 LEU B O 1
ATOM 990 N N . GLU B 1 33 ? -18.082 -5.292 115.157 1.00 61.12 92 GLU B N 1
ATOM 991 C CA . GLU B 1 33 ? -17.471 -5.835 116.318 1.00 64.41 92 GLU B CA 1
ATOM 992 C C . GLU B 1 33 ? -16.397 -6.822 115.929 1.00 64.82 92 GLU B C 1
ATOM 993 O O . GLU B 1 33 ? -15.604 -7.198 116.770 1.00 65.73 92 GLU B O 1
ATOM 999 N N . ASP B 1 34 ? -16.385 -7.289 114.686 1.00 65.71 93 ASP B N 1
ATOM 1000 C CA . ASP B 1 34 ? -15.393 -8.287 114.281 1.00 66.83 93 ASP B CA 1
ATOM 1001 C C . ASP B 1 34 ? -14.340 -7.611 113.445 1.00 65.47 93 ASP B C 1
ATOM 1002 O O . ASP B 1 34 ? -14.638 -6.970 112.444 1.00 65.30 93 ASP B O 1
ATOM 1007 N N . SER B 1 35 ? -13.098 -7.765 113.880 1.00 64.07 94 SER B N 1
ATOM 1008 C CA . SER B 1 35 ? -12.013 -7.004 113.322 1.00 62.09 94 SER B CA 1
ATOM 1009 C C . SER B 1 35 ? -11.728 -7.507 111.902 1.00 60.77 94 SER B C 1
ATOM 1010 O O . SER B 1 35 ? -11.360 -6.732 111.028 1.00 61.50 94 SER B O 1
ATOM 1013 N N . GLU B 1 36 ? -11.973 -8.776 111.630 1.00 58.35 95 GLU B N 1
ATOM 1014 C CA . GLU B 1 36 ? -11.843 -9.197 110.239 1.00 56.54 95 GLU B CA 1
ATOM 1015 C C . GLU B 1 36 ? -12.811 -8.459 109.312 1.00 54.51 95 GLU B C 1
ATOM 1016 O O . GLU B 1 36 ? -12.507 -8.273 108.142 1.00 55.50 95 GLU B O 1
ATOM 1022 N N . PHE B 1 37 ? -13.949 -8.002 109.841 1.00 52.10 96 PHE B N 1
ATOM 1023 C CA . PHE B 1 37 ? -14.944 -7.246 109.054 1.00 49.12 96 PHE B CA 1
ATOM 1024 C C . PHE B 1 37 ? -14.448 -5.831 108.763 1.00 49.17 96 PHE B C 1
ATOM 1025 O O . PHE B 1 37 ? -14.560 -5.347 107.631 1.00 49.52 96 PHE B O 1
ATOM 1033 N N . LEU B 1 38 ? -13.883 -5.177 109.779 1.00 48.16 97 LEU B N 1
ATOM 1034 C CA . LEU B 1 38 ? -13.257 -3.883 109.589 1.00 47.85 97 LEU B CA 1
ATOM 1035 C C . LEU B 1 38 ? -12.210 -3.918 108.498 1.00 48.20 97 LEU B C 1
ATOM 1036 O O . LEU B 1 38 ? -12.116 -2.984 107.699 1.00 48.13 97 LEU B O 1
ATOM 1041 N N . ALA B 1 39 ? -11.401 -4.983 108.488 1.00 48.19 98 ALA B N 1
ATOM 1042 C CA . ALA B 1 39 ? -10.391 -5.170 107.443 1.00 48.16 98 ALA B CA 1
ATOM 1043 C C . ALA B 1 39 ? -11.030 -5.148 106.045 1.00 48.73 98 ALA B C 1
ATOM 1044 O O . ALA B 1 39 ? -10.443 -4.547 105.106 1.00 49.43 98 ALA B O 1
ATOM 1046 N N . ILE B 1 40 ? -12.215 -5.771 105.908 1.00 47.53 99 ILE B N 1
ATOM 1047 C CA . ILE B 1 40 ? -12.903 -5.796 104.622 1.00 46.76 99 ILE B CA 1
ATOM 1048 C C . ILE B 1 40 ? -13.342 -4.396 104.287 1.00 47.06 99 ILE B C 1
ATOM 1049 O O . ILE B 1 40 ? -13.117 -3.893 103.172 1.00 47.85 99 ILE B O 1
ATOM 1054 N N . LEU B 1 41 ? -13.925 -3.738 105.271 1.00 46.50 100 LEU B N 1
ATOM 1055 C CA . LEU B 1 41 ? -14.397 -2.390 105.038 1.00 46.80 100 LEU B CA 1
ATOM 1056 C C . LEU B 1 41 ? -13.280 -1.476 104.558 1.00 47.01 100 LEU B C 1
ATOM 1057 O O . LEU B 1 41 ? -13.522 -0.590 103.749 1.00 45.53 100 LEU B O 1
ATOM 1062 N N . ARG B 1 42 ? -12.060 -1.703 105.061 1.00 48.55 101 ARG B N 1
ATOM 1063 C CA . ARG B 1 42 ? -10.896 -0.964 104.578 1.00 49.40 101 ARG B CA 1
ATOM 1064 C C . ARG B 1 42 ? -10.684 -1.212 103.098 1.00 50.67 101 ARG B C 1
ATOM 1065 O O . ARG B 1 42 ? -10.573 -0.254 102.350 1.00 51.55 101 ARG B O 1
ATOM 1073 N N . LEU B 1 43 ? -10.656 -2.472 102.665 1.00 51.36 102 LEU B N 1
ATOM 1074 C CA . LEU B 1 43 ? -10.554 -2.735 101.242 1.00 53.47 102 LEU B CA 1
ATOM 1075 C C . LEU B 1 43 ? -11.581 -1.908 100.494 1.00 54.91 102 LEU B C 1
ATOM 1076 O O . LEU B 1 43 ? -11.255 -1.260 99.503 1.00 55.87 102 LEU B O 1
ATOM 1081 N N . LEU B 1 44 ? -12.811 -1.909 100.994 1.00 55.59 103 LEU B N 1
ATOM 1082 C CA . LEU B 1 44 ? -13.908 -1.191 100.366 1.00 56.72 103 LEU B CA 1
ATOM 1083 C C . LEU B 1 44 ? -13.629 0.284 100.171 1.00 57.10 103 LEU B C 1
ATOM 1084 O O . LEU B 1 44 ? -13.978 0.827 99.140 1.00 57.19 103 LEU B O 1
ATOM 1089 N N . PHE B 1 45 ? -13.022 0.928 101.167 1.00 57.91 104 PHE B N 1
ATOM 1090 C CA . PHE B 1 45 ? -12.766 2.349 101.091 1.00 59.00 104 PHE B CA 1
ATOM 1091 C C . PHE B 1 45 ? -11.416 2.702 100.516 1.00 61.83 104 PHE B C 1
ATOM 1092 O O . PHE B 1 45 ? -11.152 3.879 100.278 1.00 62.80 104 PHE B O 1
ATOM 1100 N N . HIS B 1 46 ? -10.542 1.721 100.307 1.00 64.34 105 HIS B N 1
ATOM 1101 C CA . HIS B 1 46 ? -9.166 2.050 99.955 1.00 65.82 105 HIS B CA 1
ATOM 1102 C C . HIS B 1 46 ? -9.081 3.024 98.803 1.00 65.78 105 HIS B C 1
ATOM 1103 O O . HIS B 1 46 ? -8.388 4.008 98.899 1.00 65.43 105 HIS B O 1
ATOM 1110 N N . HIS B 1 47 ? -9.788 2.766 97.717 1.00 66.48 106 HIS B N 1
ATOM 1111 C CA . HIS B 1 47 ? -9.591 3.602 96.556 1.00 67.43 106 HIS B CA 1
ATOM 1112 C C . HIS B 1 47 ? -10.156 5.017 96.700 1.00 66.25 106 HIS B C 1
ATOM 1113 O O . HIS B 1 47 ? -9.534 5.990 96.303 1.00 65.28 106 HIS B O 1
ATOM 1120 N N . ILE B 1 48 ? -11.342 5.118 97.276 1.00 65.51 107 ILE B N 1
ATOM 1121 C CA . ILE B 1 48 ? -12.010 6.389 97.449 1.00 64.15 107 ILE B CA 1
ATOM 1122 C C . ILE B 1 48 ? -11.170 7.386 98.231 1.00 65.58 107 ILE B C 1
ATOM 1123 O O . ILE B 1 48 ? -11.223 8.568 97.963 1.00 66.87 107 ILE B O 1
ATOM 1128 N N . VAL B 1 49 ? -10.362 6.942 99.179 1.00 67.11 108 VAL B N 1
ATOM 1129 C CA . VAL B 1 49 ? -9.578 7.912 99.961 1.00 68.01 108 VAL B CA 1
ATOM 1130 C C . VAL B 1 49 ? -8.229 8.228 99.357 1.00 69.49 108 VAL B C 1
ATOM 1131 O O . VAL B 1 49 ? -7.282 8.523 100.072 1.00 70.85 108 VAL B O 1
ATOM 1135 N N . THR B 1 50 ? -8.159 8.189 98.039 1.00 71.00 109 THR B N 1
ATOM 1136 C CA . THR B 1 50 ? -6.931 8.370 97.290 1.00 72.10 109 THR B CA 1
ATOM 1137 C C . THR B 1 50 ? -7.002 9.711 96.580 1.00 74.28 109 THR B C 1
ATOM 1138 O O . THR B 1 50 ? -8.098 10.219 96.332 1.00 75.52 109 THR B O 1
ATOM 1142 N N . SER B 1 51 ? -5.876 10.312 96.238 1.00 75.46 110 SER B N 1
ATOM 1143 C CA . SER B 1 51 ? -5.984 11.608 95.574 1.00 76.69 110 SER B CA 1
ATOM 1144 C C . SER B 1 51 ? -5.232 11.642 94.260 1.00 78.62 110 SER B C 1
ATOM 1145 O O . SER B 1 51 ? -4.150 11.037 94.107 1.00 78.12 110 SER B O 1
ATOM 1148 N N . GLU B 1 52 ? -5.831 12.344 93.300 1.00 81.08 111 GLU B N 1
ATOM 1149 C CA . GLU B 1 52 ? -5.193 12.604 92.011 1.00 83.18 111 GLU B CA 1
ATOM 1150 C C . GLU B 1 52 ? -3.846 13.231 92.330 1.00 82.09 111 GLU B C 1
ATOM 1151 O O . GLU B 1 52 ? -2.780 12.766 91.878 1.00 81.07 111 GLU B O 1
ATOM 1157 N N . SER B 1 53 ? -3.928 14.264 93.165 1.00 81.01 112 SER B N 1
ATOM 1158 C CA . SER B 1 53 ? -2.776 14.979 93.619 1.00 80.16 112 SER B CA 1
ATOM 1159 C C . SER B 1 53 ? -1.719 14.057 94.213 1.00 80.09 112 SER B C 1
ATOM 1160 O O . SER B 1 53 ? -0.548 14.126 93.833 1.00 80.30 112 SER B O 1
ATOM 1163 N N . ALA B 1 54 ? -2.145 13.192 95.135 1.00 79.60 113 ALA B N 1
ATOM 1164 C CA . ALA B 1 54 ? -1.230 12.384 95.927 1.00 78.64 113 ALA B CA 1
ATOM 1165 C C . ALA B 1 54 ? -0.165 11.718 95.090 1.00 78.97 113 ALA B C 1
ATOM 1166 O O . ALA B 1 54 ? 0.990 11.787 95.460 1.00 79.88 113 ALA B O 1
ATOM 1168 N N . HIS B 1 55 ? -0.518 11.095 93.967 1.00 79.08 114 HIS B N 1
ATOM 1169 C CA . HIS B 1 55 ? 0.499 10.405 93.181 1.00 79.10 114 HIS B CA 1
ATOM 1170 C C . HIS B 1 55 ? 1.628 11.354 92.699 1.00 79.50 114 HIS B C 1
ATOM 1171 O O . HIS B 1 55 ? 2.817 10.976 92.755 1.00 78.80 114 HIS B O 1
ATOM 1178 N N . GLU B 1 56 ? 1.280 12.578 92.261 1.00 79.73 115 GLU B N 1
ATOM 1179 C CA . GLU B 1 56 ? 2.302 13.549 91.782 1.00 79.74 115 GLU B CA 1
ATOM 1180 C C . GLU B 1 56 ? 3.233 13.906 92.906 1.00 77.39 115 GLU B C 1
ATOM 1181 O O . GLU B 1 56 ? 4.449 13.962 92.726 1.00 76.63 115 GLU B O 1
ATOM 1187 N N . PHE B 1 57 ? 2.621 14.158 94.063 1.00 74.99 116 PHE B N 1
ATOM 1188 C CA . PHE B 1 57 ? 3.282 14.638 95.254 1.00 72.96 116 PHE B CA 1
ATOM 1189 C C . PHE B 1 57 ? 4.296 13.618 95.741 1.00 72.73 116 PHE B C 1
ATOM 1190 O O . PHE B 1 57 ? 5.316 13.983 96.308 1.00 73.85 116 PHE B O 1
ATOM 1198 N N . ALA B 1 58 ? 4.054 12.338 95.494 1.00 71.73 117 ALA B N 1
ATOM 1199 C CA . ALA B 1 58 ? 5.002 11.322 95.937 1.00 71.10 117 ALA B CA 1
ATOM 1200 C C . ALA B 1 58 ? 6.082 11.133 94.907 1.00 71.28 117 ALA B C 1
ATOM 1201 O O . ALA B 1 58 ? 7.190 10.681 95.232 1.00 71.34 117 ALA B O 1
ATOM 1203 N N . ALA B 1 59 ? 5.732 11.487 93.668 1.00 71.91 118 ALA B N 1
ATOM 1204 C CA . ALA B 1 59 ? 6.598 11.362 92.502 1.00 71.70 118 ALA B CA 1
ATOM 1205 C C . ALA B 1 59 ? 7.609 12.514 92.289 1.00 72.12 118 ALA B C 1
ATOM 1206 O O . ALA B 1 59 ? 8.669 12.294 91.733 1.00 72.72 118 ALA B O 1
ATOM 1208 N N . ASN B 1 60 ? 7.326 13.726 92.741 1.00 72.66 119 ASN B N 1
ATOM 1209 C CA . ASN B 1 60 ? 8.290 14.807 92.535 1.00 72.98 119 ASN B CA 1
ATOM 1210 C C . ASN B 1 60 ? 8.154 15.912 93.597 1.00 72.79 119 ASN B C 1
ATOM 1211 O O . ASN B 1 60 ? 8.683 17.015 93.436 1.00 73.17 119 ASN B O 1
ATOM 1216 N N . GLY B 1 61 ? 7.407 15.631 94.660 1.00 71.63 120 GLY B N 1
ATOM 1217 C CA . GLY B 1 61 ? 7.160 16.613 95.711 1.00 69.28 120 GLY B CA 1
ATOM 1218 C C . GLY B 1 61 ? 8.395 17.110 96.426 1.00 67.98 120 GLY B C 1
ATOM 1219 O O . GLY B 1 61 ? 8.513 18.296 96.619 1.00 67.03 120 GLY B O 1
ATOM 1220 N N . ILE B 1 62 ? 9.322 16.234 96.829 1.00 68.01 121 ILE B N 1
ATOM 1221 C CA . ILE B 1 62 ? 10.511 16.760 97.514 1.00 68.77 121 ILE B CA 1
ATOM 1222 C C . ILE B 1 62 ? 11.340 17.602 96.552 1.00 69.29 121 ILE B C 1
ATOM 1223 O O . ILE B 1 62 ? 12.080 18.480 96.968 1.00 69.02 121 ILE B O 1
ATOM 1228 N N . ASP B 1 63 ? 11.209 17.342 95.260 1.00 70.60 122 ASP B N 1
ATOM 1229 C CA . ASP B 1 63 ? 11.939 18.126 94.283 1.00 71.05 122 ASP B CA 1
ATOM 1230 C C . ASP B 1 63 ? 11.475 19.562 94.166 1.00 69.19 122 ASP B C 1
ATOM 1231 O O . ASP B 1 63 ? 12.304 20.452 94.111 1.00 69.65 122 ASP B O 1
ATOM 1236 N N . ARG B 1 64 ? 10.165 19.787 94.121 1.00 67.02 123 ARG B N 1
ATOM 1237 C CA . ARG B 1 64 ? 9.637 21.128 94.086 1.00 65.72 123 ARG B CA 1
ATOM 1238 C C . ARG B 1 64 ? 10.017 21.769 95.397 1.00 64.11 123 ARG B C 1
ATOM 1239 O O . ARG B 1 64 ? 10.325 22.948 95.454 1.00 64.74 123 ARG B O 1
ATOM 1247 N N . LEU B 1 65 ? 9.990 20.979 96.460 1.00 61.81 124 LEU B N 1
ATOM 1248 C CA . LEU B 1 65 ? 10.232 21.472 97.798 1.00 60.18 124 LEU B CA 1
ATOM 1249 C C . LEU B 1 65 ? 11.686 21.887 97.936 1.00 60.24 124 LEU B C 1
ATOM 1250 O O . LEU B 1 65 ? 12.013 22.916 98.498 1.00 59.75 124 LEU B O 1
ATOM 1255 N N . TYR B 1 66 ? 12.564 21.076 97.396 1.00 60.78 125 TYR B N 1
ATOM 1256 C CA . TYR B 1 66 ? 13.972 21.355 97.432 1.00 61.53 125 TYR B CA 1
ATOM 1257 C C . TYR B 1 66 ? 14.332 22.626 96.657 1.00 60.47 125 TYR B C 1
ATOM 1258 O O . TYR B 1 66 ? 15.127 23.434 97.113 1.00 59.73 125 TYR B O 1
ATOM 1267 N N . LYS B 1 67 ? 13.739 22.801 95.484 1.00 60.51 126 LYS B N 1
ATOM 1268 C CA . LYS B 1 67 ? 13.960 24.008 94.653 1.00 60.72 126 LYS B CA 1
ATOM 1269 C C . LYS B 1 67 ? 13.499 25.290 95.322 1.00 57.68 126 LYS B C 1
ATOM 1270 O O . LYS B 1 67 ? 14.096 26.327 95.197 1.00 57.39 126 LYS B O 1
ATOM 1284 N N . VAL B 1 69 ? 13.140 25.774 98.459 1.00 53.13 128 VAL B N 1
ATOM 1285 C CA . VAL B 1 69 ? 13.982 26.059 99.632 1.00 53.50 128 VAL B CA 1
ATOM 1286 C C . VAL B 1 69 ? 15.206 26.812 99.164 1.00 54.85 128 VAL B C 1
ATOM 1287 O O . VAL B 1 69 ? 15.607 27.765 99.797 1.00 56.02 128 VAL B O 1
ATOM 1291 N N . GLU B 1 70 ? 15.789 26.360 98.055 1.00 56.00 129 GLU B N 1
ATOM 1292 C CA . GLU B 1 70 ? 17.002 26.932 97.485 1.00 57.55 129 GLU B CA 1
ATOM 1293 C C . GLU B 1 70 ? 16.766 28.359 97.014 1.00 57.87 129 GLU B C 1
ATOM 1294 O O . GLU B 1 70 ? 17.609 29.248 97.162 1.00 58.65 129 GLU B O 1
ATOM 1300 N N . SER B 1 71 ? 15.594 28.546 96.431 1.00 57.58 130 SER B N 1
ATOM 1301 C CA . SER B 1 71 ? 15.117 29.803 95.944 1.00 56.93 130 SER B CA 1
ATOM 1302 C C . SER B 1 71 ? 15.078 30.834 97.040 1.00 56.74 130 SER B C 1
ATOM 1303 O O . SER B 1 71 ? 15.519 31.933 96.856 1.00 57.25 130 SER B O 1
ATOM 1306 N N . GLN B 1 72 ? 14.561 30.465 98.193 1.00 57.22 131 GLN B N 1
ATOM 1307 C CA . GLN B 1 72 ? 14.430 31.392 99.290 1.00 57.80 131 GLN B CA 1
ATOM 1308 C C . GLN B 1 72 ? 15.668 31.553 100.133 1.00 58.35 131 GLN B C 1
ATOM 1309 O O . GLN B 1 72 ? 15.884 32.633 100.676 1.00 59.71 131 GLN B O 1
ATOM 1315 N N . PHE B 1 73 ? 16.475 30.501 100.254 1.00 58.34 132 PHE B N 1
ATOM 1316 C CA . PHE B 1 73 ? 17.590 30.514 101.191 1.00 58.92 132 PHE B CA 1
ATOM 1317 C C . PHE B 1 73 ? 18.990 30.220 100.647 1.00 61.13 132 PHE B C 1
ATOM 1318 O O . PHE B 1 73 ? 19.954 30.345 101.398 1.00 61.93 132 PHE B O 1
ATOM 1326 N N . GLY B 1 74 ? 19.115 29.839 99.373 1.00 63.00 133 GLY B N 1
ATOM 1327 C CA . GLY B 1 74 ? 20.425 29.534 98.771 1.00 65.79 133 GLY B CA 1
ATOM 1328 C C . GLY B 1 74 ? 20.923 28.169 99.211 1.00 68.39 133 GLY B C 1
ATOM 1329 O O . GLY B 1 74 ? 20.184 27.446 99.879 1.00 69.13 133 GLY B O 1
ATOM 1330 N N . SER B 1 75 ? 22.164 27.807 98.850 1.00 70.42 134 SER B N 1
ATOM 1331 C CA . SER B 1 75 ? 22.812 26.555 99.334 1.00 71.51 134 SER B CA 1
ATOM 1332 C C . SER B 1 75 ? 22.586 26.367 100.821 1.00 71.45 134 SER B C 1
ATOM 1333 O O . SER B 1 75 ? 22.278 25.250 101.270 1.00 72.33 134 SER B O 1
ATOM 1336 N N . GLY B 1 76 ? 22.753 27.455 101.577 1.00 70.09 135 GLY B N 1
ATOM 1337 C CA . GLY B 1 76 ? 22.376 27.485 102.987 1.00 69.30 135 GLY B CA 1
ATOM 1338 C C . GLY B 1 76 ? 21.156 26.628 103.282 1.00 68.80 135 GLY B C 1
ATOM 1339 O O . GLY B 1 76 ? 21.181 25.802 104.174 1.00 68.02 135 GLY B O 1
ATOM 1340 N N . GLY B 1 77 ? 20.095 26.809 102.506 1.00 69.32 136 GLY B N 1
ATOM 1341 C CA . GLY B 1 77 ? 18.851 26.071 102.696 1.00 70.04 136 GLY B CA 1
ATOM 1342 C C . GLY B 1 77 ? 18.901 24.569 102.448 1.00 70.87 136 GLY B C 1
ATOM 1343 O O . GLY B 1 77 ? 18.155 23.817 103.059 1.00 70.83 136 GLY B O 1
ATOM 1344 N N . ASP B 1 78 ? 19.764 24.102 101.558 1.00 71.84 137 ASP B N 1
ATOM 1345 C CA . ASP B 1 78 ? 19.839 22.656 101.335 1.00 73.01 137 ASP B CA 1
ATOM 1346 C C . ASP B 1 78 ? 20.173 21.880 102.599 1.00 72.35 137 ASP B C 1
ATOM 1347 O O . ASP B 1 78 ? 19.397 21.007 103.000 1.00 71.62 137 ASP B O 1
ATOM 1352 N N . LYS B 1 79 ? 21.296 22.239 103.228 1.00 71.76 138 LYS B N 1
ATOM 1353 C CA . LYS B 1 79 ? 21.740 21.633 104.471 1.00 71.58 138 LYS B CA 1
ATOM 1354 C C . LYS B 1 79 ? 20.612 21.670 105.508 1.00 70.30 138 LYS B C 1
ATOM 1355 O O . LYS B 1 79 ? 20.413 20.718 106.260 1.00 71.30 138 LYS B O 1
ATOM 1361 N N . GLU B 1 80 ? 19.856 22.755 105.524 1.00 67.77 139 GLU B N 1
ATOM 1362 C CA . GLU B 1 80 ? 18.764 22.926 106.458 1.00 65.43 139 GLU B CA 1
ATOM 1363 C C . GLU B 1 80 ? 17.607 21.953 106.229 1.00 63.29 139 GLU B C 1
ATOM 1364 O O . GLU B 1 80 ? 17.093 21.366 107.177 1.00 63.80 139 GLU B O 1
ATOM 1370 N N . LEU B 1 81 ? 17.192 21.796 104.972 1.00 60.33 140 LEU B N 1
ATOM 1371 C CA . LEU B 1 81 ? 16.062 20.946 104.604 1.00 57.05 140 LEU B CA 1
ATOM 1372 C C . LEU B 1 81 ? 16.355 19.495 104.913 1.00 57.47 140 LEU B C 1
ATOM 1373 O O . LEU B 1 81 ? 15.534 18.779 105.475 1.00 56.72 140 LEU B O 1
ATOM 1378 N N . GLU B 1 82 ? 17.547 19.066 104.515 1.00 58.35 141 GLU B N 1
ATOM 1379 C CA . GLU B 1 82 ? 18.069 17.757 104.881 1.00 58.23 141 GLU B CA 1
ATOM 1380 C C . GLU B 1 82 ? 17.956 17.518 106.369 1.00 57.00 141 GLU B C 1
ATOM 1381 O O . GLU B 1 82 ? 17.326 16.563 106.771 1.00 56.84 141 GLU B O 1
ATOM 1387 N N . TRP B 1 83 ? 18.509 18.401 107.187 1.00 56.23 142 TRP B N 1
ATOM 1388 C CA . TRP B 1 83 ? 18.344 18.238 108.610 1.00 56.40 142 TRP B CA 1
ATOM 1389 C C . TRP B 1 83 ? 16.850 18.048 108.980 1.00 55.88 142 TRP B C 1
ATOM 1390 O O . TRP B 1 83 ? 16.469 17.038 109.592 1.00 55.96 142 TRP B O 1
ATOM 1401 N N . LEU B 1 84 ? 15.993 18.969 108.560 1.00 54.27 143 LEU B N 1
ATOM 1402 C CA . LEU B 1 84 ? 14.566 18.829 108.818 1.00 53.37 143 LEU B CA 1
ATOM 1403 C C . LEU B 1 84 ? 13.902 17.505 108.376 1.00 52.89 143 LEU B C 1
ATOM 1404 O O . LEU B 1 84 ? 13.018 16.984 109.051 1.00 53.08 143 LEU B O 1
ATOM 1409 N N . ILE B 1 85 ? 14.301 16.970 107.236 1.00 51.69 144 ILE B N 1
ATOM 1410 C CA . ILE B 1 85 ? 13.707 15.736 106.757 1.00 50.46 144 ILE B CA 1
ATOM 1411 C C . ILE B 1 85 ? 14.131 14.568 107.662 1.00 50.07 144 ILE B C 1
ATOM 1412 O O . ILE B 1 85 ? 13.304 13.764 108.134 1.00 49.21 144 ILE B O 1
ATOM 1417 N N . GLY B 1 86 ? 15.429 14.497 107.913 1.00 49.63 145 GLY B N 1
ATOM 1418 C CA . GLY B 1 86 ? 15.961 13.532 108.843 1.00 50.13 145 GLY B CA 1
ATOM 1419 C C . GLY B 1 86 ? 15.204 13.624 110.149 1.00 50.47 145 GLY B C 1
ATOM 1420 O O . GLY B 1 86 ? 14.681 12.630 110.642 1.00 50.30 145 GLY B O 1
ATOM 1421 N N . ARG B 1 87 ? 15.112 14.823 110.699 1.00 50.37 146 ARG B N 1
ATOM 1422 C CA . ARG B 1 87 ? 14.362 14.991 111.922 1.00 51.46 146 ARG B CA 1
ATOM 1423 C C . ARG B 1 87 ? 12.914 14.401 111.809 1.00 50.86 146 ARG B C 1
ATOM 1424 O O . ARG B 1 87 ? 12.340 13.895 112.784 1.00 49.91 146 ARG B O 1
ATOM 1432 N N . SER B 1 88 ? 12.362 14.417 110.600 1.00 50.45 147 SER B N 1
ATOM 1433 C CA . SER B 1 88 ? 11.021 13.917 110.362 1.00 49.88 147 SER B CA 1
ATOM 1434 C C . SER B 1 88 ? 11.004 12.403 110.385 1.00 49.88 147 SER B C 1
ATOM 1435 O O . SER B 1 88 ? 10.141 11.809 111.026 1.00 50.81 147 SER B O 1
ATOM 1438 N N . LEU B 1 89 ? 11.942 11.767 109.686 1.00 48.17 148 LEU B N 1
ATOM 1439 C CA . LEU B 1 89 ? 12.044 10.324 109.797 1.00 45.90 148 LEU B CA 1
ATOM 1440 C C . LEU B 1 89 ? 12.285 9.934 111.233 1.00 45.80 148 LEU B C 1
ATOM 1441 O O . LEU B 1 89 ? 11.642 9.059 111.713 1.00 46.28 148 LEU B O 1
ATOM 1446 N N . ILE B 1 90 ? 13.179 10.590 111.947 1.00 47.29 149 ILE B N 1
ATOM 1447 C CA . ILE B 1 90 ? 13.418 10.173 113.323 1.00 49.61 149 ILE B CA 1
ATOM 1448 C C . ILE B 1 90 ? 12.094 10.160 114.056 1.00 52.28 149 ILE B C 1
ATOM 1449 O O . ILE B 1 90 ? 11.804 9.238 114.825 1.00 53.64 149 ILE B O 1
ATOM 1454 N N . GLN B 1 91 ? 11.287 11.174 113.789 1.00 54.22 150 GLN B N 1
ATOM 1455 C CA . GLN B 1 91 ? 10.019 11.323 114.433 1.00 56.37 150 GLN B CA 1
ATOM 1456 C C . GLN B 1 91 ? 9.062 10.212 114.146 1.00 58.11 150 GLN B C 1
ATOM 1457 O O . GLN B 1 91 ? 8.298 9.831 115.013 1.00 59.27 150 GLN B O 1
ATOM 1471 N N . SER B 1 93 ? 9.780 7.228 113.715 1.00 60.09 152 SER B N 1
ATOM 1472 C CA . SER B 1 93 ? 10.304 5.974 114.246 1.00 58.80 152 SER B CA 1
ATOM 1473 C C . SER B 1 93 ? 10.178 5.806 115.754 1.00 58.50 152 SER B C 1
ATOM 1474 O O . SER B 1 93 ? 10.590 4.794 116.289 1.00 57.47 152 SER B O 1
ATOM 1477 N N . LYS B 1 94 ? 9.642 6.800 116.450 1.00 59.35 153 LYS B N 1
ATOM 1478 C CA . LYS B 1 94 ? 9.665 6.775 117.915 1.00 59.66 153 LYS B CA 1
ATOM 1479 C C . LYS B 1 94 ? 8.279 6.678 118.509 1.00 58.63 153 LYS B C 1
ATOM 1480 O O . LYS B 1 94 ? 7.418 6.084 117.884 1.00 58.73 153 LYS B O 1
ATOM 1486 N N . ALA C 1 3 ? 15.554 26.366 136.314 1.00 89.38 62 ALA C N 1
ATOM 1487 C CA . ALA C 1 3 ? 15.531 25.226 137.311 1.00 89.36 62 ALA C CA 1
ATOM 1488 C C . ALA C 1 3 ? 16.748 25.223 138.288 1.00 88.55 62 ALA C C 1
ATOM 1489 O O . ALA C 1 3 ? 16.710 24.499 139.293 1.00 87.65 62 ALA C O 1
ATOM 1491 N N . ASP C 1 4 ? 17.768 26.072 138.016 1.00 87.82 63 ASP C N 1
ATOM 1492 C CA . ASP C 1 4 ? 19.203 25.824 138.404 1.00 86.88 63 ASP C CA 1
ATOM 1493 C C . ASP C 1 4 ? 19.948 26.699 139.445 1.00 85.45 63 ASP C C 1
ATOM 1494 O O . ASP C 1 4 ? 20.613 26.165 140.331 1.00 86.05 63 ASP C O 1
ATOM 1499 N N . GLY C 1 5 ? 19.902 28.017 139.320 1.00 82.78 64 GLY C N 1
ATOM 1500 C CA . GLY C 1 5 ? 20.474 28.852 140.367 1.00 80.24 64 GLY C CA 1
ATOM 1501 C C . GLY C 1 5 ? 21.686 29.636 139.927 1.00 79.04 64 GLY C C 1
ATOM 1502 O O . GLY C 1 5 ? 22.485 29.150 139.139 1.00 78.82 64 GLY C O 1
ATOM 1503 N N . ARG C 1 6 ? 21.832 30.838 140.484 1.00 77.71 65 ARG C N 1
ATOM 1504 C CA . ARG C 1 6 ? 22.779 31.838 140.015 1.00 76.67 65 ARG C CA 1
ATOM 1505 C C . ARG C 1 6 ? 24.242 31.392 139.914 1.00 74.89 65 ARG C C 1
ATOM 1506 O O . ARG C 1 6 ? 24.901 31.688 138.917 1.00 75.22 65 ARG C O 1
ATOM 1514 N N . ILE C 1 7 ? 24.771 30.723 140.935 1.00 72.47 66 ILE C N 1
ATOM 1515 C CA . ILE C 1 7 ? 26.149 30.243 140.853 1.00 70.54 66 ILE C CA 1
ATOM 1516 C C . ILE C 1 7 ? 26.341 29.336 139.638 1.00 69.91 66 ILE C C 1
ATOM 1517 O O . ILE C 1 7 ? 27.240 29.548 138.832 1.00 70.17 66 ILE C O 1
ATOM 1522 N N . PHE C 1 8 ? 25.501 28.320 139.493 1.00 69.31 67 PHE C N 1
ATOM 1523 C CA . PHE C 1 8 ? 25.681 27.383 138.388 1.00 68.88 67 PHE C CA 1
ATOM 1524 C C . PHE C 1 8 ? 25.571 28.080 137.030 1.00 68.69 67 PHE C C 1
ATOM 1525 O O . PHE C 1 8 ? 26.288 27.736 136.096 1.00 67.48 67 PHE C O 1
ATOM 1533 N N . LYS C 1 9 ? 24.660 29.055 136.956 1.00 69.62 68 LYS C N 1
ATOM 1534 C CA . LYS C 1 9 ? 24.476 29.945 135.813 1.00 70.42 68 LYS C CA 1
ATOM 1535 C C . LYS C 1 9 ? 25.719 30.760 135.511 1.00 69.51 68 LYS C C 1
ATOM 1536 O O . LYS C 1 9 ? 26.152 30.829 134.369 1.00 70.32 68 LYS C O 1
ATOM 1550 N N . PHE C 1 11 ? 28.684 29.974 136.284 1.00 65.01 70 PHE C N 1
ATOM 1551 C CA . PHE C 1 11 ? 29.700 29.001 135.899 1.00 61.65 70 PHE C CA 1
ATOM 1552 C C . PHE C 1 11 ? 29.604 28.615 134.416 1.00 61.22 70 PHE C C 1
ATOM 1553 O O . PHE C 1 11 ? 30.548 28.854 133.663 1.00 60.91 70 PHE C O 1
ATOM 1561 N N . ILE C 1 12 ? 28.465 28.024 134.035 1.00 60.59 71 ILE C N 1
ATOM 1562 C CA . ILE C 1 12 ? 28.047 27.678 132.662 1.00 60.22 71 ILE C CA 1
ATOM 1563 C C . ILE C 1 12 ? 28.356 28.717 131.580 1.00 61.27 71 ILE C C 1
ATOM 1564 O O . ILE C 1 12 ? 28.653 28.379 130.421 1.00 59.78 71 ILE C O 1
ATOM 1569 N N . GLU C 1 13 ? 28.249 29.986 131.971 1.00 63.39 72 GLU C N 1
ATOM 1570 C CA . GLU C 1 13 ? 28.423 31.084 131.058 1.00 65.58 72 GLU C CA 1
ATOM 1571 C C . GLU C 1 13 ? 29.824 31.210 130.526 1.00 65.04 72 GLU C C 1
ATOM 1572 O O . GLU C 1 13 ? 30.032 31.914 129.564 1.00 67.51 72 GLU C O 1
ATOM 1578 N N . HIS C 1 14 ? 30.798 30.562 131.132 1.00 62.89 73 HIS C N 1
ATOM 1579 C CA . HIS C 1 14 ? 32.120 30.610 130.574 1.00 61.23 73 HIS C CA 1
ATOM 1580 C C . HIS C 1 14 ? 32.299 29.494 129.548 1.00 59.67 73 HIS C C 1
ATOM 1581 O O . HIS C 1 14 ? 33.392 29.317 129.014 1.00 59.50 73 HIS C O 1
ATOM 1588 N N . LEU C 1 15 ? 31.244 28.734 129.275 1.00 57.88 74 LEU C N 1
ATOM 1589 C CA . LEU C 1 15 ? 31.393 27.459 128.584 1.00 56.85 74 LEU C CA 1
ATOM 1590 C C . LEU C 1 15 ? 30.648 27.438 127.261 1.00 57.79 74 LEU C C 1
ATOM 1591 O O . LEU C 1 15 ? 29.667 28.139 127.148 1.00 58.06 74 LEU C O 1
ATOM 1596 N N . GLU C 1 16 ? 31.079 26.618 126.289 1.00 58.86 75 GLU C N 1
ATOM 1597 C CA . GLU C 1 16 ? 30.505 26.658 124.952 1.00 59.64 75 GLU C CA 1
ATOM 1598 C C . GLU C 1 16 ? 29.780 25.390 124.387 1.00 60.95 75 GLU C C 1
ATOM 1599 O O . GLU C 1 16 ? 30.269 24.697 123.477 1.00 61.50 75 GLU C O 1
ATOM 1605 N N . PHE C 1 17 ? 28.553 25.183 124.862 1.00 61.73 76 PHE C N 1
ATOM 1606 C CA . PHE C 1 17 ? 27.663 24.098 124.415 1.00 63.63 76 PHE C CA 1
ATOM 1607 C C . PHE C 1 17 ? 27.077 24.174 122.988 1.00 65.32 76 PHE C C 1
ATOM 1608 O O . PHE C 1 17 ? 26.510 23.193 122.485 1.00 65.98 76 PHE C O 1
ATOM 1616 N N . GLU C 1 18 ? 27.230 25.309 122.328 1.00 66.75 77 GLU C N 1
ATOM 1617 C CA . GLU C 1 18 ? 26.535 25.535 121.064 1.00 68.74 77 GLU C CA 1
ATOM 1618 C C . GLU C 1 18 ? 27.280 25.100 119.786 1.00 68.27 77 GLU C C 1
ATOM 1619 O O . GLU C 1 18 ? 26.679 24.575 118.896 1.00 68.96 77 GLU C O 1
ATOM 1625 N N . LYS C 1 19 ? 28.566 25.346 119.660 1.00 68.67 78 LYS C N 1
ATOM 1626 C CA . LYS C 1 19 ? 29.332 24.601 118.662 1.00 69.13 78 LYS C CA 1
ATOM 1627 C C . LYS C 1 19 ? 29.791 23.318 119.357 1.00 68.96 78 LYS C C 1
ATOM 1628 O O . LYS C 1 19 ? 29.384 23.077 120.517 1.00 70.09 78 LYS C O 1
ATOM 1634 N N . GLY C 1 20 ? 30.623 22.506 118.700 1.00 66.60 79 GLY C N 1
ATOM 1635 C CA . GLY C 1 20 ? 30.775 21.108 119.128 1.00 64.83 79 GLY C CA 1
ATOM 1636 C C . GLY C 1 20 ? 31.587 20.847 120.382 1.00 64.38 79 GLY C C 1
ATOM 1637 O O . GLY C 1 20 ? 31.896 21.765 121.150 1.00 64.31 79 GLY C O 1
ATOM 1638 N N . LEU C 1 21 ? 31.937 19.582 120.599 1.00 63.84 80 LEU C N 1
ATOM 1639 C CA . LEU C 1 21 ? 32.770 19.198 121.739 1.00 63.02 80 LEU C CA 1
ATOM 1640 C C . LEU C 1 21 ? 34.056 20.010 121.851 1.00 64.70 80 LEU C C 1
ATOM 1641 O O . LEU C 1 21 ? 34.381 20.477 122.939 1.00 66.19 80 LEU C O 1
ATOM 1646 N N . ASP C 1 22 ? 34.787 20.163 120.743 1.00 66.09 81 ASP C N 1
ATOM 1647 C CA . ASP C 1 22 ? 36.068 20.880 120.746 1.00 67.09 81 ASP C CA 1
ATOM 1648 C C . ASP C 1 22 ? 35.871 22.285 121.185 1.00 65.74 81 ASP C C 1
ATOM 1649 O O . ASP C 1 22 ? 36.621 22.780 121.999 1.00 66.31 81 ASP C O 1
ATOM 1654 N N . ALA C 1 23 ? 34.871 22.943 120.625 1.00 64.17 82 ALA C N 1
ATOM 1655 C CA . ALA C 1 23 ? 34.467 24.231 121.141 1.00 62.95 82 ALA C CA 1
ATOM 1656 C C . ALA C 1 23 ? 34.282 24.196 122.677 1.00 62.61 82 ALA C C 1
ATOM 1657 O O . ALA C 1 23 ? 34.883 25.015 123.390 1.00 63.12 82 ALA C O 1
ATOM 1659 N N . PHE C 1 24 ? 33.472 23.253 123.181 1.00 61.17 83 PHE C N 1
ATOM 1660 C CA . PHE C 1 24 ? 33.201 23.137 124.628 1.00 59.26 83 PHE C CA 1
ATOM 1661 C C . PHE C 1 24 ? 34.505 23.113 125.406 1.00 58.25 83 PHE C C 1
ATOM 1662 O O . PHE C 1 24 ? 34.789 23.961 126.237 1.00 57.59 83 PHE C O 1
ATOM 1670 N N . SER C 1 25 ? 35.263 22.084 125.116 1.00 57.87 84 SER C N 1
ATOM 1671 C CA . SER C 1 25 ? 36.598 21.904 125.567 1.00 59.83 84 SER C CA 1
ATOM 1672 C C . SER C 1 25 ? 37.567 23.153 125.483 1.00 61.63 84 SER C C 1
ATOM 1673 O O . SER C 1 25 ? 38.221 23.487 126.495 1.00 61.83 84 SER C O 1
ATOM 1676 N N . GLN C 1 26 ? 37.677 23.823 124.313 1.00 62.55 85 GLN C N 1
ATOM 1677 C CA . GLN C 1 26 ? 38.484 25.062 124.168 1.00 62.99 85 GLN C CA 1
ATOM 1678 C C . GLN C 1 26 ? 38.059 25.968 125.288 1.00 61.35 85 GLN C C 1
ATOM 1679 O O . GLN C 1 26 ? 38.843 26.452 126.098 1.00 60.83 85 GLN C O 1
ATOM 1685 N N . SER C 1 27 ? 36.760 26.214 125.219 1.00 58.90 86 SER C N 1
ATOM 1686 C CA . SER C 1 27 ? 35.982 27.026 126.068 1.00 56.86 86 SER C CA 1
ATOM 1687 C C . SER C 1 27 ? 36.425 26.887 127.501 1.00 56.72 86 SER C C 1
ATOM 1688 O O . SER C 1 27 ? 36.720 27.884 128.151 1.00 57.15 86 SER C O 1
ATOM 1691 N N . TRP C 1 28 ? 36.472 25.650 127.978 1.00 56.81 87 TRP C N 1
ATOM 1692 C CA . TRP C 1 28 ? 36.916 25.324 129.319 1.00 57.61 87 TRP C CA 1
ATOM 1693 C C . TRP C 1 28 ? 38.366 25.792 129.524 1.00 59.83 87 TRP C C 1
ATOM 1694 O O . TRP C 1 28 ? 38.607 26.780 130.208 1.00 61.06 87 TRP C O 1
ATOM 1705 N N . ILE C 1 29 ? 39.333 25.098 128.931 1.00 61.50 88 ILE C N 1
ATOM 1706 C CA . ILE C 1 29 ? 40.734 25.522 128.988 1.00 62.87 88 ILE C CA 1
ATOM 1707 C C . ILE C 1 29 ? 40.960 27.044 129.048 1.00 64.11 88 ILE C C 1
ATOM 1708 O O . ILE C 1 29 ? 41.770 27.500 129.840 1.00 65.07 88 ILE C O 1
ATOM 1713 N N . LYS C 1 30 ? 40.252 27.820 128.231 1.00 65.85 89 LYS C N 1
ATOM 1714 C CA . LYS C 1 30 ? 40.329 29.275 128.293 1.00 68.25 89 LYS C CA 1
ATOM 1715 C C . LYS C 1 30 ? 39.845 29.774 129.643 1.00 69.20 89 LYS C C 1
ATOM 1716 O O . LYS C 1 30 ? 40.495 30.610 130.269 1.00 70.83 89 LYS C O 1
ATOM 1722 N N . ALA C 1 31 ? 38.701 29.269 130.099 1.00 69.51 90 ALA C N 1
ATOM 1723 C CA . ALA C 1 31 ? 38.113 29.696 131.378 1.00 69.53 90 ALA C CA 1
ATOM 1724 C C . ALA C 1 31 ? 38.977 29.267 132.571 1.00 70.60 90 ALA C C 1
ATOM 1725 O O . ALA C 1 31 ? 38.882 29.831 133.662 1.00 70.74 90 ALA C O 1
ATOM 1727 N N . LEU C 1 32 ? 39.840 28.277 132.350 1.00 71.56 91 LEU C N 1
ATOM 1728 C CA . LEU C 1 32 ? 40.713 27.753 133.390 1.00 71.77 91 LEU C CA 1
ATOM 1729 C C . LEU C 1 32 ? 41.816 28.739 133.761 1.00 73.14 91 LEU C C 1
ATOM 1730 O O . LEU C 1 32 ? 42.680 28.460 134.592 1.00 73.22 91 LEU C O 1
ATOM 1735 N N . GLU C 1 33 ? 41.778 29.908 133.138 1.00 75.19 92 GLU C N 1
ATOM 1736 C CA . GLU C 1 33 ? 42.678 30.975 133.518 1.00 76.98 92 GLU C CA 1
ATOM 1737 C C . GLU C 1 33 ? 41.950 32.278 133.794 1.00 77.30 92 GLU C C 1
ATOM 1738 O O . GLU C 1 33 ? 42.579 33.263 134.129 1.00 77.67 92 GLU C O 1
ATOM 1744 N N . ASP C 1 34 ? 40.630 32.282 133.655 1.00 78.14 93 ASP C N 1
ATOM 1745 C CA . ASP C 1 34 ? 39.781 33.293 134.303 1.00 78.42 93 ASP C CA 1
ATOM 1746 C C . ASP C 1 34 ? 39.661 32.934 135.801 1.00 78.64 93 ASP C C 1
ATOM 1747 O O . ASP C 1 34 ? 39.852 31.789 136.187 1.00 79.59 93 ASP C O 1
ATOM 1752 N N . SER C 1 35 ? 39.350 33.902 136.651 1.00 78.80 94 SER C N 1
ATOM 1753 C CA . SER C 1 35 ? 39.418 33.683 138.092 1.00 78.22 94 SER C CA 1
ATOM 1754 C C . SER C 1 35 ? 38.089 33.401 138.703 1.00 77.14 94 SER C C 1
ATOM 1755 O O . SER C 1 35 ? 38.017 32.625 139.634 1.00 77.26 94 SER C O 1
ATOM 1758 N N . GLU C 1 36 ? 37.048 34.060 138.203 1.00 76.50 95 GLU C N 1
ATOM 1759 C CA . GLU C 1 36 ? 35.685 33.733 138.588 1.00 76.06 95 GLU C CA 1
ATOM 1760 C C . GLU C 1 36 ? 35.462 32.225 138.369 1.00 75.71 95 GLU C C 1
ATOM 1761 O O . GLU C 1 36 ? 34.980 31.498 139.264 1.00 75.73 95 GLU C O 1
ATOM 1767 N N . PHE C 1 37 ? 35.840 31.750 137.180 1.00 74.03 96 PHE C N 1
ATOM 1768 C CA . PHE C 1 37 ? 35.661 30.345 136.843 1.00 71.28 96 PHE C CA 1
ATOM 1769 C C . PHE C 1 37 ? 36.374 29.426 137.840 1.00 69.35 96 PHE C C 1
ATOM 1770 O O . PHE C 1 37 ? 35.742 28.549 138.452 1.00 68.77 96 PHE C O 1
ATOM 1778 N N . LEU C 1 38 ? 37.677 29.651 138.012 1.00 67.01 97 LEU C N 1
ATOM 1779 C CA . LEU C 1 38 ? 38.461 28.879 138.962 1.00 65.18 97 LEU C CA 1
ATOM 1780 C C . LEU C 1 38 ? 37.793 28.838 140.315 1.00 64.46 97 LEU C C 1
ATOM 1781 O O . LEU C 1 38 ? 37.676 27.769 140.892 1.00 64.91 97 LEU C O 1
ATOM 1786 N N . ALA C 1 39 ? 37.322 29.992 140.792 1.00 63.07 98 ALA C N 1
ATOM 1787 C CA . ALA C 1 39 ? 36.714 30.116 142.107 1.00 61.04 98 ALA C CA 1
ATOM 1788 C C . ALA C 1 39 ? 35.483 29.240 142.249 1.00 60.51 98 ALA C C 1
ATOM 1789 O O . ALA C 1 39 ? 35.304 28.559 143.276 1.00 60.87 98 ALA C O 1
ATOM 1791 N N . ILE C 1 40 ? 34.635 29.248 141.227 1.00 59.27 99 ILE C N 1
ATOM 1792 C CA . ILE C 1 40 ? 33.389 28.512 141.324 1.00 58.14 99 ILE C CA 1
ATOM 1793 C C . ILE C 1 40 ? 33.683 27.043 141.228 1.00 57.84 99 ILE C C 1
ATOM 1794 O O . ILE C 1 40 ? 33.032 26.246 141.891 1.00 58.70 99 ILE C O 1
ATOM 1799 N N . LEU C 1 41 ? 34.666 26.683 140.404 1.00 57.18 100 LEU C N 1
ATOM 1800 C CA . LEU C 1 41 ? 35.002 25.281 140.219 1.00 56.74 100 LEU C CA 1
ATOM 1801 C C . LEU C 1 41 ? 35.423 24.733 141.559 1.00 58.01 100 LEU C C 1
ATOM 1802 O O . LEU C 1 41 ? 34.906 23.722 142.021 1.00 58.37 100 LEU C O 1
ATOM 1807 N N . ARG C 1 42 ? 36.335 25.450 142.199 1.00 59.55 101 ARG C N 1
ATOM 1808 C CA . ARG C 1 42 ? 36.803 25.109 143.510 1.00 60.69 101 ARG C CA 1
ATOM 1809 C C . ARG C 1 42 ? 35.619 24.827 144.408 1.00 60.19 101 ARG C C 1
ATOM 1810 O O . ARG C 1 42 ? 35.588 23.801 145.052 1.00 61.40 101 ARG C O 1
ATOM 1818 N N . LEU C 1 43 ? 34.621 25.697 144.434 1.00 59.39 102 LEU C N 1
ATOM 1819 C CA . LEU C 1 43 ? 33.510 25.489 145.354 1.00 58.95 102 LEU C CA 1
ATOM 1820 C C . LEU C 1 43 ? 32.698 24.284 144.979 1.00 58.36 102 LEU C C 1
ATOM 1821 O O . LEU C 1 43 ? 32.354 23.488 145.838 1.00 58.48 102 LEU C O 1
ATOM 1826 N N . LEU C 1 44 ? 32.382 24.144 143.695 1.00 57.61 103 LEU C N 1
ATOM 1827 C CA . LEU C 1 44 ? 31.750 22.926 143.223 1.00 57.31 103 LEU C CA 1
ATOM 1828 C C . LEU C 1 44 ? 32.531 21.736 143.752 1.00 57.58 103 LEU C C 1
ATOM 1829 O O . LEU C 1 44 ? 31.948 20.827 144.344 1.00 58.08 103 LEU C O 1
ATOM 1834 N N . PHE C 1 45 ? 33.850 21.749 143.579 1.00 57.14 104 PHE C N 1
ATOM 1835 C CA . PHE C 1 45 ? 34.632 20.579 143.931 1.00 57.65 104 PHE C CA 1
ATOM 1836 C C . PHE C 1 45 ? 34.542 20.324 145.402 1.00 59.48 104 PHE C C 1
ATOM 1837 O O . PHE C 1 45 ? 34.282 19.197 145.851 1.00 60.70 104 PHE C O 1
ATOM 1845 N N . HIS C 1 46 ? 34.751 21.394 146.154 1.00 60.61 105 HIS C N 1
ATOM 1846 C CA . HIS C 1 46 ? 34.723 21.348 147.588 1.00 60.58 105 HIS C CA 1
ATOM 1847 C C . HIS C 1 46 ? 33.442 20.671 148.043 1.00 60.95 105 HIS C C 1
ATOM 1848 O O . HIS C 1 46 ? 33.475 19.740 148.838 1.00 60.84 105 HIS C O 1
ATOM 1855 N N . HIS C 1 47 ? 32.316 21.106 147.492 1.00 61.23 106 HIS C N 1
ATOM 1856 C CA . HIS C 1 47 ? 31.045 20.516 147.858 1.00 61.42 106 HIS C CA 1
ATOM 1857 C C . HIS C 1 47 ? 31.087 18.997 147.830 1.00 61.27 106 HIS C C 1
ATOM 1858 O O . HIS C 1 47 ? 30.608 18.360 148.748 1.00 62.06 106 HIS C O 1
ATOM 1865 N N . ILE C 1 48 ? 31.667 18.399 146.800 1.00 61.55 107 ILE C N 1
ATOM 1866 C CA . ILE C 1 48 ? 31.554 16.942 146.679 1.00 61.22 107 ILE C CA 1
ATOM 1867 C C . ILE C 1 48 ? 32.702 16.246 147.374 1.00 62.03 107 ILE C C 1
ATOM 1868 O O . ILE C 1 48 ? 32.645 15.056 147.684 1.00 62.70 107 ILE C O 1
ATOM 1873 N N . VAL C 1 49 ? 33.759 16.989 147.635 1.00 62.22 108 VAL C N 1
ATOM 1874 C CA . VAL C 1 49 ? 34.836 16.380 148.368 1.00 62.73 108 VAL C CA 1
ATOM 1875 C C . VAL C 1 49 ? 34.551 16.286 149.865 1.00 63.42 108 VAL C C 1
ATOM 1876 O O . VAL C 1 49 ? 34.924 15.312 150.487 1.00 64.40 108 VAL C O 1
ATOM 1880 N N . THR C 1 50 ? 33.884 17.275 150.440 1.00 63.80 109 THR C N 1
ATOM 1881 C CA . THR C 1 50 ? 33.614 17.219 151.865 1.00 64.54 109 THR C CA 1
ATOM 1882 C C . THR C 1 50 ? 32.193 16.832 152.230 1.00 64.17 109 THR C C 1
ATOM 1883 O O . THR C 1 50 ? 31.702 17.189 153.282 1.00 64.24 109 THR C O 1
ATOM 1887 N N . SER C 1 51 ? 31.554 16.067 151.370 1.00 63.93 110 SER C N 1
ATOM 1888 C CA . SER C 1 51 ? 30.252 15.516 151.657 1.00 64.45 110 SER C CA 1
ATOM 1889 C C . SER C 1 51 ? 30.192 14.195 150.959 1.00 65.72 110 SER C C 1
ATOM 1890 O O . SER C 1 51 ? 31.108 13.874 150.213 1.00 68.80 110 SER C O 1
ATOM 1893 N N . GLU C 1 52 ? 29.134 13.424 151.151 1.00 64.49 111 GLU C N 1
ATOM 1894 C CA . GLU C 1 52 ? 29.162 12.082 150.658 1.00 64.32 111 GLU C CA 1
ATOM 1895 C C . GLU C 1 52 ? 27.753 11.672 150.498 1.00 64.34 111 GLU C C 1
ATOM 1896 O O . GLU C 1 52 ? 26.981 11.904 151.386 1.00 65.68 111 GLU C O 1
ATOM 1902 N N . SER C 1 53 ? 27.400 11.053 149.384 1.00 64.65 112 SER C N 1
ATOM 1903 C CA . SER C 1 53 ? 26.012 10.653 149.157 1.00 65.35 112 SER C CA 1
ATOM 1904 C C . SER C 1 53 ? 25.579 9.601 150.163 1.00 66.18 112 SER C C 1
ATOM 1905 O O . SER C 1 53 ? 26.419 8.863 150.653 1.00 66.96 112 SER C O 1
ATOM 1908 N N . ALA C 1 54 ? 24.285 9.510 150.469 1.00 67.00 113 ALA C N 1
ATOM 1909 C CA . ALA C 1 54 ? 23.817 8.459 151.374 1.00 67.44 113 ALA C CA 1
ATOM 1910 C C . ALA C 1 54 ? 24.208 7.101 150.813 1.00 68.64 113 ALA C C 1
ATOM 1911 O O . ALA C 1 54 ? 24.851 6.313 151.485 1.00 68.45 113 ALA C O 1
ATOM 1913 N N . HIS C 1 55 ? 23.893 6.846 149.559 1.00 71.69 114 HIS C N 1
ATOM 1914 C CA . HIS C 1 55 ? 24.219 5.545 148.987 1.00 75.13 114 HIS C CA 1
ATOM 1915 C C . HIS C 1 55 ? 25.721 5.153 149.145 1.00 74.33 114 HIS C C 1
ATOM 1916 O O . HIS C 1 55 ? 26.032 3.971 149.326 1.00 74.35 114 HIS C O 1
ATOM 1923 N N . GLU C 1 56 ? 26.627 6.135 149.103 1.00 73.40 115 GLU C N 1
ATOM 1924 C CA . GLU C 1 56 ? 28.055 5.906 149.350 1.00 72.47 115 GLU C CA 1
ATOM 1925 C C . GLU C 1 56 ? 28.293 5.496 150.791 1.00 70.79 115 GLU C C 1
ATOM 1926 O O . GLU C 1 56 ? 28.875 4.443 151.068 1.00 70.87 115 GLU C O 1
ATOM 1932 N N . PHE C 1 57 ? 27.840 6.337 151.709 1.00 67.88 116 PHE C N 1
ATOM 1933 C CA . PHE C 1 57 ? 28.025 6.084 153.108 1.00 65.27 116 PHE C CA 1
ATOM 1934 C C . PHE C 1 57 ? 27.498 4.713 153.496 1.00 64.25 116 PHE C C 1
ATOM 1935 O O . PHE C 1 57 ? 28.206 3.931 154.128 1.00 63.91 116 PHE C O 1
ATOM 1943 N N . ALA C 1 58 ? 26.257 4.418 153.129 1.00 63.09 117 ALA C N 1
ATOM 1944 C CA . ALA C 1 58 ? 25.675 3.107 153.400 1.00 62.49 117 ALA C CA 1
ATOM 1945 C C . ALA C 1 58 ? 26.663 1.955 153.167 1.00 62.73 117 ALA C C 1
ATOM 1946 O O . ALA C 1 58 ? 26.824 1.080 154.004 1.00 63.22 117 ALA C O 1
ATOM 1948 N N . ALA C 1 59 ? 27.338 1.937 152.030 1.00 62.87 118 ALA C N 1
ATOM 1949 C CA . ALA C 1 59 ? 28.217 0.825 151.750 1.00 62.35 118 ALA C CA 1
ATOM 1950 C C . ALA C 1 59 ? 29.616 0.972 152.408 1.00 62.41 118 ALA C C 1
ATOM 1951 O O . ALA C 1 59 ? 30.640 0.667 151.788 1.00 63.32 118 ALA C O 1
ATOM 1953 N N . ASN C 1 60 ? 29.666 1.441 153.656 1.00 61.47 119 ASN C N 1
ATOM 1954 C CA . ASN C 1 60 ? 30.942 1.543 154.386 1.00 61.21 119 ASN C CA 1
ATOM 1955 C C . ASN C 1 60 ? 31.368 0.204 155.020 1.00 61.63 119 ASN C C 1
ATOM 1956 O O . ASN C 1 60 ? 30.545 -0.715 155.218 1.00 61.99 119 ASN C O 1
ATOM 1961 N N . GLY C 1 61 ? 32.659 0.123 155.338 1.00 60.98 120 GLY C N 1
ATOM 1962 C CA . GLY C 1 61 ? 33.294 -1.082 155.830 1.00 59.69 120 GLY C CA 1
ATOM 1963 C C . GLY C 1 61 ? 32.814 -1.577 157.182 1.00 59.05 120 GLY C C 1
ATOM 1964 O O . GLY C 1 61 ? 32.510 -2.763 157.333 1.00 59.29 120 GLY C O 1
ATOM 1965 N N . ILE C 1 62 ? 32.751 -0.699 158.175 1.00 58.48 121 ILE C N 1
ATOM 1966 C CA . ILE C 1 62 ? 32.302 -1.124 159.491 1.00 58.44 121 ILE C CA 1
ATOM 1967 C C . ILE C 1 62 ? 30.996 -1.874 159.361 1.00 60.06 121 ILE C C 1
ATOM 1968 O O . ILE C 1 62 ? 30.833 -2.980 159.876 1.00 60.30 121 ILE C O 1
ATOM 1973 N N . ASP C 1 63 ? 30.065 -1.301 158.628 1.00 62.34 122 ASP C N 1
ATOM 1974 C CA . ASP C 1 63 ? 28.801 -1.975 158.484 1.00 63.75 122 ASP C CA 1
ATOM 1975 C C . ASP C 1 63 ? 28.925 -3.293 157.725 1.00 63.93 122 ASP C C 1
ATOM 1976 O O .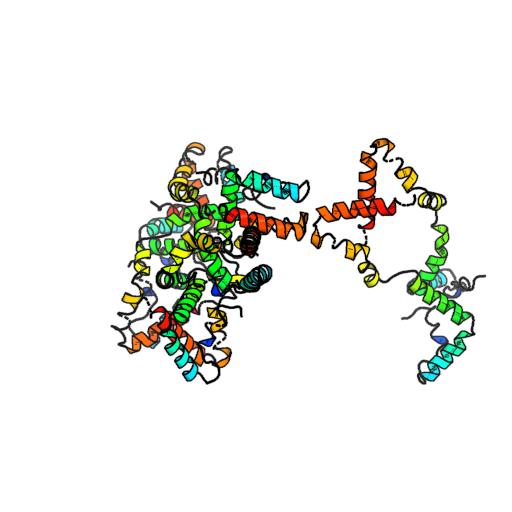 ASP C 1 63 ? 28.330 -4.255 158.151 1.00 64.25 122 ASP C O 1
ATOM 1981 N N . ARG C 1 64 ? 29.690 -3.345 156.628 1.00 64.38 123 ARG C N 1
ATOM 1982 C CA . ARG C 1 64 ? 29.873 -4.594 155.881 1.00 65.90 123 ARG C CA 1
ATOM 1983 C C . ARG C 1 64 ? 30.320 -5.668 156.884 1.00 64.66 123 ARG C C 1
ATOM 1984 O O . ARG C 1 64 ? 29.769 -6.792 156.898 1.00 64.98 123 ARG C O 1
ATOM 1992 N N . LEU C 1 65 ? 31.282 -5.281 157.747 1.00 61.82 124 LEU C N 1
ATOM 1993 C CA . LEU C 1 65 ? 31.917 -6.143 158.766 1.00 59.93 124 LEU C CA 1
ATOM 1994 C C . LEU C 1 65 ? 30.911 -6.630 159.762 1.00 59.49 124 LEU C C 1
ATOM 1995 O O . LEU C 1 65 ? 30.792 -7.814 160.020 1.00 60.00 124 LEU C O 1
ATOM 2000 N N . TYR C 1 66 ? 30.204 -5.691 160.350 1.00 59.18 125 TYR C N 1
ATOM 2001 C CA . TYR C 1 66 ? 29.188 -6.009 161.313 1.00 59.69 125 TYR C CA 1
ATOM 2002 C C . TYR C 1 66 ? 28.132 -6.989 160.797 1.00 59.90 125 TYR C C 1
ATOM 2003 O O . TYR C 1 66 ? 27.720 -7.873 161.523 1.00 60.25 125 TYR C O 1
ATOM 2012 N N . LYS C 1 67 ? 27.702 -6.844 159.549 1.00 60.95 126 LYS C N 1
ATOM 2013 C CA . LYS C 1 67 ? 26.745 -7.775 158.940 1.00 61.84 126 LYS C CA 1
ATOM 2014 C C . LYS C 1 67 ? 27.322 -9.174 158.854 1.00 61.60 126 LYS C C 1
ATOM 2015 O O . LYS C 1 67 ? 26.696 -10.139 159.286 1.00 61.18 126 LYS C O 1
ATOM 2029 N N . VAL C 1 69 ? 29.597 -10.461 160.692 1.00 61.33 128 VAL C N 1
ATOM 2030 C CA . VAL C 1 69 ? 29.761 -11.056 162.012 1.00 61.19 128 VAL C CA 1
ATOM 2031 C C . VAL C 1 69 ? 28.447 -11.612 162.472 1.00 63.19 128 VAL C C 1
ATOM 2032 O O . VAL C 1 69 ? 28.363 -12.783 162.835 1.00 64.42 128 VAL C O 1
ATOM 2036 N N . GLU C 1 70 ? 27.409 -10.794 162.437 1.00 65.14 129 GLU C N 1
ATOM 2037 C CA . GLU C 1 70 ? 26.124 -11.235 162.943 1.00 67.36 129 GLU C CA 1
ATOM 2038 C C . GLU C 1 70 ? 25.654 -12.419 162.139 1.00 66.69 129 GLU C C 1
ATOM 2039 O O . GLU C 1 70 ? 25.035 -13.326 162.653 1.00 67.10 129 GLU C O 1
ATOM 2045 N N . SER C 1 71 ? 26.007 -12.423 160.871 1.00 66.08 130 SER C N 1
ATOM 2046 C CA . SER C 1 71 ? 25.565 -13.447 159.960 1.00 65.16 130 SER C CA 1
ATOM 2047 C C . SER C 1 71 ? 26.089 -14.825 160.354 1.00 64.69 130 SER C C 1
ATOM 2048 O O . SER C 1 71 ? 25.392 -15.816 160.278 1.00 65.51 130 SER C O 1
ATOM 2051 N N . GLN C 1 72 ? 27.329 -14.860 160.800 1.00 64.10 131 GLN C N 1
ATOM 2052 C CA . GLN C 1 72 ? 28.005 -16.060 161.200 1.00 62.80 131 GLN C CA 1
ATOM 2053 C C . GLN C 1 72 ? 27.856 -16.364 162.695 1.00 62.03 131 GLN C C 1
ATOM 2054 O O . GLN C 1 72 ? 27.834 -17.516 163.093 1.00 61.96 131 GLN C O 1
ATOM 2060 N N . PHE C 1 73 ? 27.765 -15.330 163.524 1.00 60.88 132 PHE C N 1
ATOM 2061 C CA . PHE C 1 73 ? 27.812 -15.518 164.959 1.00 60.19 132 PHE C CA 1
ATOM 2062 C C . PHE C 1 73 ? 26.644 -14.937 165.748 1.00 60.89 132 PHE C C 1
ATOM 2063 O O . PHE C 1 73 ? 26.546 -15.124 166.970 1.00 61.30 132 PHE C O 1
ATOM 2071 N N . GLY C 1 74 ? 25.767 -14.211 165.077 1.00 61.11 133 GLY C N 1
ATOM 2072 C CA . GLY C 1 74 ? 24.560 -13.698 165.752 1.00 61.26 133 GLY C CA 1
ATOM 2073 C C . GLY C 1 74 ? 24.854 -12.545 166.672 1.00 60.37 133 GLY C C 1
ATOM 2074 O O . GLY C 1 74 ? 25.923 -11.958 166.602 1.00 60.34 133 GLY C O 1
ATOM 2075 N N . SER C 1 75 ? 23.915 -12.212 167.545 1.00 60.66 134 SER C N 1
ATOM 2076 C CA . SER C 1 75 ? 24.155 -11.090 168.466 1.00 61.03 134 SER C CA 1
ATOM 2077 C C . SER C 1 75 ? 25.219 -11.423 169.489 1.00 60.17 134 SER C C 1
ATOM 2078 O O . SER C 1 75 ? 25.943 -10.546 169.911 1.00 61.56 134 SER C O 1
ATOM 2081 N N . GLY C 1 76 ? 25.335 -12.682 169.866 1.00 59.52 135 GLY C N 1
ATOM 2082 C CA . GLY C 1 76 ? 26.552 -13.144 170.523 1.00 60.69 135 GLY C CA 1
ATOM 2083 C C . GLY C 1 76 ? 27.821 -12.580 169.866 1.00 61.37 135 GLY C C 1
ATOM 2084 O O . GLY C 1 76 ? 28.672 -12.014 170.555 1.00 61.44 135 GLY C O 1
ATOM 2085 N N . GLY C 1 77 ? 27.949 -12.715 168.540 1.00 61.28 136 GLY C N 1
ATOM 2086 C CA . GLY C 1 77 ? 29.120 -12.212 167.825 1.00 61.19 136 GLY C CA 1
ATOM 2087 C C . GLY C 1 77 ? 29.165 -10.699 167.733 1.00 62.40 136 GLY C C 1
ATOM 2088 O O . GLY C 1 77 ? 30.236 -10.080 167.719 1.00 62.20 136 GLY C O 1
ATOM 2089 N N . ASP C 1 78 ? 27.987 -10.099 167.660 1.00 63.93 137 ASP C N 1
ATOM 2090 C CA . ASP C 1 78 ? 27.860 -8.654 167.617 1.00 65.14 137 ASP C CA 1
ATOM 2091 C C . ASP C 1 78 ? 28.433 -8.021 168.856 1.00 63.60 137 ASP C C 1
ATOM 2092 O O . ASP C 1 78 ? 29.276 -7.143 168.768 1.00 62.58 137 ASP C O 1
ATOM 2097 N N . LYS C 1 79 ? 27.987 -8.502 170.005 1.00 63.18 138 LYS C N 1
ATOM 2098 C CA . LYS C 1 79 ? 28.504 -8.044 171.271 1.00 64.70 138 LYS C CA 1
ATOM 2099 C C . LYS C 1 79 ? 30.029 -8.214 171.316 1.00 62.94 138 LYS C C 1
ATOM 2100 O O . LYS C 1 79 ? 30.753 -7.305 171.700 1.00 62.81 138 LYS C O 1
ATOM 2106 N N . GLU C 1 80 ? 30.514 -9.370 170.895 1.00 61.75 139 GLU C N 1
ATOM 2107 C CA . GLU C 1 80 ? 31.940 -9.625 170.881 1.00 60.64 139 GLU C CA 1
ATOM 2108 C C . GLU C 1 80 ? 32.640 -8.647 169.953 1.00 59.86 139 GLU C C 1
ATOM 2109 O O . GLU C 1 80 ? 33.650 -8.062 170.329 1.00 60.33 139 GLU C O 1
ATOM 2115 N N . LEU C 1 81 ? 32.093 -8.455 168.755 1.00 58.56 140 LEU C N 1
ATOM 2116 C CA . LEU C 1 81 ? 32.624 -7.477 167.812 1.00 57.95 140 LEU C CA 1
ATOM 2117 C C . LEU C 1 81 ? 32.718 -6.066 168.391 1.00 57.59 140 LEU C C 1
ATOM 2118 O O . LEU C 1 81 ? 33.699 -5.364 168.171 1.00 56.67 140 LEU C O 1
ATOM 2123 N N . GLU C 1 82 ? 31.686 -5.650 169.117 1.00 57.53 141 GLU C N 1
ATOM 2124 C CA . GLU C 1 82 ? 31.654 -4.307 169.658 1.00 58.67 141 GLU C CA 1
ATOM 2125 C C . GLU C 1 82 ? 32.737 -4.099 170.716 1.00 60.40 141 GLU C C 1
ATOM 2126 O O . GLU C 1 82 ? 33.450 -3.091 170.703 1.00 61.14 141 GLU C O 1
ATOM 2132 N N . TRP C 1 83 ? 32.879 -5.066 171.621 1.00 61.97 142 TRP C N 1
ATOM 2133 C CA . TRP C 1 83 ? 33.993 -5.064 172.555 1.00 61.83 142 TRP C CA 1
ATOM 2134 C C . TRP C 1 83 ? 35.309 -4.912 171.767 1.00 60.82 142 TRP C C 1
ATOM 2135 O O . TRP C 1 83 ? 36.067 -3.971 171.995 1.00 61.32 142 TRP C O 1
ATOM 2146 N N . LEU C 1 84 ? 35.564 -5.812 170.824 1.00 59.05 143 LEU C N 1
ATOM 2147 C CA . LEU C 1 84 ? 36.795 -5.750 170.036 1.00 58.87 143 LEU C CA 1
ATOM 2148 C C . LEU C 1 84 ? 37.054 -4.386 169.364 1.00 58.69 143 LEU C C 1
ATOM 2149 O O . LEU C 1 84 ? 38.184 -3.881 169.347 1.00 58.18 143 LEU C O 1
ATOM 2154 N N . ILE C 1 85 ? 36.001 -3.791 168.813 1.00 57.91 144 ILE C N 1
ATOM 2155 C CA . ILE C 1 85 ? 36.145 -2.513 168.170 1.00 56.52 144 ILE C CA 1
ATOM 2156 C C . ILE C 1 85 ? 36.554 -1.483 169.188 1.00 56.12 144 ILE C C 1
ATOM 2157 O O . ILE C 1 85 ? 37.511 -0.761 168.970 1.00 55.42 144 ILE C O 1
ATOM 2162 N N . GLY C 1 86 ? 35.848 -1.443 170.310 1.00 56.92 145 GLY C N 1
ATOM 2163 C CA . GLY C 1 86 ? 36.194 -0.529 171.403 1.00 59.12 145 GLY C CA 1
ATOM 2164 C C . GLY C 1 86 ? 37.646 -0.665 171.832 1.00 61.03 145 GLY C C 1
ATOM 2165 O O . GLY C 1 86 ? 38.381 0.327 171.940 1.00 59.53 145 GLY C O 1
ATOM 2166 N N . ARG C 1 87 ? 38.079 -1.906 172.053 1.00 63.62 146 ARG C N 1
ATOM 2167 C CA . ARG C 1 87 ? 39.459 -2.112 172.441 1.00 65.48 146 ARG C CA 1
ATOM 2168 C C . ARG C 1 87 ? 40.361 -1.499 171.410 1.00 64.32 146 ARG C C 1
ATOM 2169 O O . ARG C 1 87 ? 41.245 -0.736 171.771 1.00 64.98 146 ARG C O 1
ATOM 2177 N N . SER C 1 88 ? 40.099 -1.800 170.140 1.00 62.62 147 SER C N 1
ATOM 2178 C CA . SER C 1 88 ? 40.776 -1.156 169.030 1.00 61.70 147 SER C CA 1
ATOM 2179 C C . SER C 1 88 ? 40.813 0.383 169.138 1.00 62.53 147 SER C C 1
ATOM 2180 O O . SER C 1 88 ? 41.881 1.003 169.022 1.00 62.11 147 SER C O 1
ATOM 2183 N N . LEU C 1 89 ? 39.660 1.006 169.372 1.00 63.15 148 LEU C N 1
ATOM 2184 C CA . LEU C 1 89 ? 39.612 2.457 169.364 1.00 63.90 148 LEU C CA 1
ATOM 2185 C C . LEU C 1 89 ? 40.546 2.953 170.430 1.00 65.85 148 LEU C C 1
ATOM 2186 O O . LEU C 1 89 ? 41.360 3.823 170.193 1.00 66.29 148 LEU C O 1
ATOM 2191 N N . ILE C 1 90 ? 40.445 2.345 171.602 1.00 68.49 149 ILE C N 1
ATOM 2192 C CA . ILE C 1 90 ? 41.286 2.686 172.725 1.00 69.66 149 ILE C CA 1
ATOM 2193 C C . ILE C 1 90 ? 42.759 2.467 172.445 1.00 70.53 149 ILE C C 1
ATOM 2194 O O . ILE C 1 90 ? 43.557 3.372 172.643 1.00 70.88 149 ILE C O 1
ATOM 2199 N N . GLN C 1 91 ? 43.128 1.301 171.944 1.00 72.32 150 GLN C N 1
ATOM 2200 C CA . GLN C 1 91 ? 44.539 1.077 171.640 1.00 75.02 150 GLN C CA 1
ATOM 2201 C C . GLN C 1 91 ? 45.110 2.102 170.658 1.00 77.46 150 GLN C C 1
ATOM 2202 O O . GLN C 1 91 ? 46.327 2.305 170.615 1.00 77.21 150 GLN C O 1
ATOM 2216 N N . SER C 1 93 ? 44.214 5.451 170.780 1.00 87.63 152 SER C N 1
ATOM 2217 C CA . SER C 1 93 ? 44.576 6.590 171.651 1.00 91.07 152 SER C CA 1
ATOM 2218 C C . SER C 1 93 ? 46.044 6.564 172.078 1.00 93.29 152 SER C C 1
ATOM 2219 O O . SER C 1 93 ? 46.740 7.571 171.973 1.00 93.37 152 SER C O 1
ATOM 2222 N N . LYS C 1 94 ? 46.500 5.401 172.545 1.00 95.90 153 LYS C N 1
ATOM 2223 C CA . LYS C 1 94 ? 47.905 5.152 172.902 1.00 98.20 153 LYS C CA 1
ATOM 2224 C C . LYS C 1 94 ? 48.113 5.293 174.411 1.00 98.61 153 LYS C C 1
ATOM 2225 O O . LYS C 1 94 ? 47.287 4.822 175.201 1.00 99.07 153 LYS C O 1
ATOM 2231 N N . GLY D 1 5 ? 37.000 37.624 149.618 1.00 97.28 64 GLY D N 1
ATOM 2232 C CA . GLY D 1 5 ? 37.658 37.984 148.319 1.00 97.12 64 GLY D CA 1
ATOM 2233 C C . GLY D 1 5 ? 36.653 37.986 147.173 1.00 96.68 64 GLY D C 1
ATOM 2234 O O . GLY D 1 5 ? 35.808 38.891 147.086 1.00 96.56 64 GLY D O 1
ATOM 2235 N N . ARG D 1 6 ? 36.743 36.971 146.300 1.00 95.54 65 ARG D N 1
ATOM 2236 C CA . ARG D 1 6 ? 35.779 36.778 145.190 1.00 93.65 65 ARG D CA 1
ATOM 2237 C C . ARG D 1 6 ? 34.492 36.099 145.664 1.00 90.64 65 ARG D C 1
ATOM 2238 O O . ARG D 1 6 ? 33.395 36.441 145.224 1.00 90.38 65 ARG D O 1
ATOM 2246 N N . ILE D 1 7 ? 34.656 35.124 146.552 1.00 87.30 66 ILE D N 1
ATOM 2247 C CA . ILE D 1 7 ? 33.558 34.464 147.237 1.00 83.27 66 ILE D CA 1
ATOM 2248 C C . ILE D 1 7 ? 32.543 35.489 147.733 1.00 81.59 66 ILE D C 1
ATOM 2249 O O . ILE D 1 7 ? 31.340 35.378 147.483 1.00 80.85 66 ILE D O 1
ATOM 2254 N N . PHE D 1 8 ? 33.033 36.504 148.429 1.00 79.73 67 PHE D N 1
ATOM 2255 C CA . PHE D 1 8 ? 32.136 37.508 148.951 1.00 77.59 67 PHE D CA 1
ATOM 2256 C C . PHE D 1 8 ? 31.325 38.201 147.852 1.00 76.67 67 PHE D C 1
ATOM 2257 O O . PHE D 1 8 ? 30.120 38.337 147.985 1.00 74.97 67 PHE D O 1
ATOM 2265 N N . LYS D 1 9 ? 31.987 38.613 146.768 1.00 76.91 68 LYS D N 1
ATOM 2266 C CA . LYS D 1 9 ? 31.309 39.279 145.661 1.00 77.61 68 LYS D CA 1
ATOM 2267 C C . LYS D 1 9 ? 30.211 38.410 145.097 1.00 77.14 68 LYS D C 1
ATOM 2268 O O . LYS D 1 9 ? 29.144 38.893 144.711 1.00 77.48 68 LYS D O 1
ATOM 2282 N N . PHE D 1 11 ? 28.678 35.862 146.762 1.00 72.10 70 PHE D N 1
ATOM 2283 C CA . PHE D 1 11 ? 27.616 35.792 147.737 1.00 70.31 70 PHE D CA 1
ATOM 2284 C C . PHE D 1 11 ? 26.643 36.940 147.436 1.00 70.38 70 PHE D C 1
ATOM 2285 O O . PHE D 1 11 ? 25.473 36.699 147.174 1.00 70.10 70 PHE D O 1
ATOM 2293 N N . ILE D 1 12 ? 27.180 38.169 147.403 1.00 70.63 71 ILE D N 1
ATOM 2294 C CA . ILE D 1 12 ? 26.461 39.442 147.223 1.00 69.28 71 ILE D CA 1
ATOM 2295 C C . ILE D 1 12 ? 25.576 39.542 146.006 1.00 68.91 71 ILE D C 1
ATOM 2296 O O . ILE D 1 12 ? 24.519 40.150 146.079 1.00 68.54 71 ILE D O 1
ATOM 2301 N N . GLU D 1 13 ? 26.014 38.975 144.890 1.00 68.90 72 GLU D N 1
ATOM 2302 C CA . GLU D 1 13 ? 25.272 39.103 143.649 1.00 70.39 72 GLU D CA 1
ATOM 2303 C C . GLU D 1 13 ? 23.976 38.337 143.605 1.00 69.71 72 GLU D C 1
ATOM 2304 O O . GLU D 1 13 ? 23.248 38.429 142.620 1.00 69.76 72 GLU D O 1
ATOM 2310 N N . HIS D 1 14 ? 23.704 37.549 144.637 1.00 69.15 73 HIS D N 1
ATOM 2311 C CA . HIS D 1 14 ? 22.427 36.872 144.763 1.00 68.93 73 HIS D CA 1
ATOM 2312 C C . HIS D 1 14 ? 21.432 37.830 145.371 1.00 67.64 73 HIS D C 1
ATOM 2313 O O . HIS D 1 14 ? 20.248 37.766 145.087 1.00 68.18 73 HIS D O 1
ATOM 2320 N N . LEU D 1 15 ? 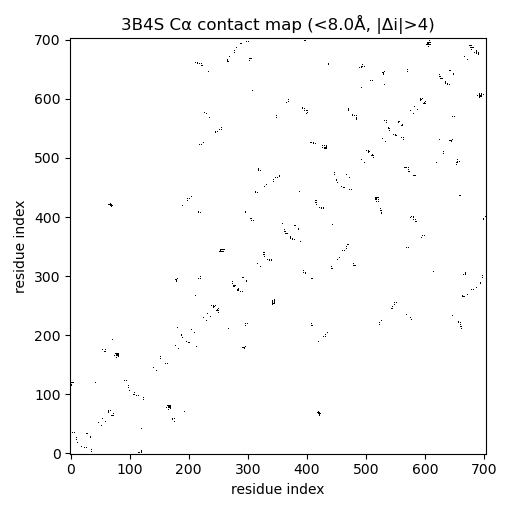21.926 38.701 146.237 1.00 65.56 74 LEU D N 1
ATOM 2321 C CA . LEU D 1 15 ? 21.092 39.551 147.048 1.00 64.00 74 LEU D CA 1
ATOM 2322 C C . LEU D 1 15 ? 20.776 40.874 146.351 1.00 64.48 74 LEU D C 1
ATOM 2323 O O . LEU D 1 15 ? 21.628 41.412 145.657 1.00 64.71 74 LEU D O 1
ATOM 2328 N N . GLU D 1 16 ? 19.557 41.394 146.562 1.00 65.01 75 GLU D N 1
ATOM 2329 C CA . GLU D 1 16 ? 19.082 42.673 146.008 1.00 64.41 75 GLU D CA 1
ATOM 2330 C C . GLU D 1 16 ? 19.046 43.812 147.049 1.00 65.16 75 GLU D C 1
ATOM 2331 O O . GLU D 1 16 ? 18.063 43.995 147.788 1.00 66.24 75 GLU D O 1
ATOM 2337 N N . PHE D 1 17 ? 20.107 44.611 147.071 1.00 65.32 76 PHE D N 1
ATOM 2338 C CA . PHE D 1 17 ? 20.254 45.648 148.095 1.00 65.59 76 PHE D CA 1
ATOM 2339 C C . PHE D 1 17 ? 19.469 46.947 147.912 1.00 65.58 76 PHE D C 1
ATOM 2340 O O . PHE D 1 17 ? 19.386 47.766 148.826 1.00 65.36 76 PHE D O 1
ATOM 2348 N N . GLU D 1 18 ? 18.892 47.146 146.740 1.00 66.04 77 GLU D N 1
ATOM 2349 C CA . GLU D 1 18 ? 18.397 48.472 146.397 1.00 66.23 77 GLU D CA 1
ATOM 2350 C C . GLU D 1 18 ? 16.933 48.603 146.103 1.00 65.79 77 GLU D C 1
ATOM 2351 O O . GLU D 1 18 ? 16.578 49.511 145.398 1.00 66.76 77 GLU D O 1
ATOM 2357 N N . LYS D 1 19 ? 16.076 47.710 146.570 1.00 64.62 78 LYS D N 1
ATOM 2358 C CA . LYS D 1 19 ? 14.666 47.915 146.317 1.00 63.47 78 LYS D CA 1
ATOM 2359 C C . LYS D 1 19 ? 13.932 47.657 147.609 1.00 63.66 78 LYS D C 1
ATOM 2360 O O . LYS D 1 19 ? 12.770 47.191 147.624 1.00 64.21 78 LYS D O 1
ATOM 2366 N N . GLY D 1 20 ? 14.626 47.953 148.708 1.00 62.82 79 GLY D N 1
ATOM 2367 C CA . GLY D 1 20 ? 13.992 47.937 150.026 1.00 61.30 79 GLY D CA 1
ATOM 2368 C C . GLY D 1 20 ? 13.952 46.572 150.656 1.00 59.83 79 GLY D C 1
ATOM 2369 O O . GLY D 1 20 ? 14.127 45.560 149.990 1.00 59.79 79 GLY D O 1
ATOM 2370 N N . LEU D 1 21 ? 13.747 46.565 151.963 1.00 59.34 80 LEU D N 1
ATOM 2371 C CA . LEU D 1 21 ? 13.705 45.338 152.753 1.00 58.74 80 LEU D CA 1
ATOM 2372 C C . LEU D 1 21 ? 13.042 44.157 152.054 1.00 58.74 80 LEU D C 1
ATOM 2373 O O . LEU D 1 21 ? 13.687 43.138 151.820 1.00 57.95 80 LEU D O 1
ATOM 2378 N N . ASP D 1 22 ? 11.767 44.292 151.709 1.00 59.33 81 ASP D N 1
ATOM 2379 C CA . ASP D 1 22 ? 11.058 43.155 151.152 1.00 60.30 81 ASP D CA 1
ATOM 2380 C C . ASP D 1 22 ? 11.742 42.505 150.007 1.00 58.32 81 ASP D C 1
ATOM 2381 O O . ASP D 1 22 ? 11.760 41.311 149.946 1.00 58.44 81 ASP D O 1
ATOM 2386 N N . ALA D 1 23 ? 12.305 43.295 149.102 1.00 56.68 82 ALA D N 1
ATOM 2387 C CA . ALA D 1 23 ? 12.970 42.764 147.934 1.00 55.06 82 ALA D CA 1
ATOM 2388 C C . ALA D 1 23 ? 14.231 42.032 148.341 1.00 55.23 82 ALA D C 1
ATOM 2389 O O . ALA D 1 23 ? 14.642 41.081 147.703 1.00 56.29 82 ALA D O 1
ATOM 2391 N N . PHE D 1 24 ? 14.864 42.484 149.401 1.00 55.62 83 PHE D N 1
ATOM 2392 C CA . PHE D 1 24 ? 16.073 41.845 149.882 1.00 55.94 83 PHE D CA 1
ATOM 2393 C C . PHE D 1 24 ? 15.711 40.513 150.541 1.00 57.26 83 PHE D C 1
ATOM 2394 O O . PHE D 1 24 ? 16.325 39.499 150.214 1.00 57.96 83 PHE D O 1
ATOM 2402 N N . SER D 1 25 ? 14.708 40.505 151.432 1.00 58.14 84 SER D N 1
ATOM 2403 C CA . SER D 1 25 ? 14.099 39.254 151.908 1.00 59.53 84 SER D CA 1
ATOM 2404 C C . SER D 1 25 ? 13.913 38.220 150.786 1.00 61.53 84 SER D C 1
ATOM 2405 O O . SER D 1 25 ? 14.220 37.027 150.977 1.00 62.00 84 SER D O 1
ATOM 2408 N N . GLN D 1 26 ? 13.403 38.679 149.634 1.00 62.70 85 GLN D N 1
ATOM 2409 C CA . GLN D 1 26 ? 13.146 37.823 148.468 1.00 63.95 85 GLN D CA 1
ATOM 2410 C C . GLN D 1 26 ? 14.399 37.203 147.939 1.00 62.86 85 GLN D C 1
ATOM 2411 O O . GLN D 1 26 ? 14.443 35.992 147.753 1.00 63.59 85 GLN D O 1
ATOM 2417 N N . SER D 1 27 ? 15.403 38.038 147.678 1.00 60.58 86 SER D N 1
ATOM 2418 C CA . SER D 1 27 ? 16.668 37.581 147.163 1.00 59.82 86 SER D CA 1
ATOM 2419 C C . SER D 1 27 ? 17.166 36.434 148.012 1.00 59.54 86 SER D C 1
ATOM 2420 O O . SER D 1 27 ? 17.416 35.330 147.513 1.00 61.37 86 SER D O 1
ATOM 2423 N N . TRP D 1 28 ? 17.307 36.694 149.305 1.00 57.23 87 TRP D N 1
ATOM 2424 C CA . TRP D 1 28 ? 17.972 35.761 150.165 1.00 54.56 87 TRP D CA 1
ATOM 2425 C C . TRP D 1 28 ? 17.182 34.473 150.164 1.00 54.12 87 TRP D C 1
ATOM 2426 O O . TRP D 1 28 ? 17.743 33.407 149.983 1.00 54.17 87 TRP D O 1
ATOM 2437 N N . ILE D 1 29 ? 15.868 34.570 150.306 1.00 54.29 88 ILE D N 1
ATOM 2438 C CA . ILE D 1 29 ? 15.048 33.368 150.316 1.00 53.78 88 ILE D CA 1
ATOM 2439 C C . ILE D 1 29 ? 15.140 32.583 149.017 1.00 55.01 88 ILE D C 1
ATOM 2440 O O . ILE D 1 29 ? 15.174 31.367 149.083 1.00 56.07 88 ILE D O 1
ATOM 2445 N N . LYS D 1 30 ? 15.202 33.259 147.861 1.00 56.01 89 LYS D N 1
ATOM 2446 C CA . LYS D 1 30 ? 15.395 32.577 146.565 1.00 57.15 89 LYS D CA 1
ATOM 2447 C C . LYS D 1 30 ? 16.767 31.910 146.549 1.00 55.38 89 LYS D C 1
ATOM 2448 O O . LYS D 1 30 ? 16.943 30.816 146.022 1.00 53.82 89 LYS D O 1
ATOM 2454 N N . ALA D 1 31 ? 17.733 32.600 147.130 1.00 54.37 90 ALA D N 1
ATOM 2455 C CA . ALA D 1 31 ? 19.105 32.181 147.081 1.00 55.04 90 ALA D CA 1
ATOM 2456 C C . ALA D 1 31 ? 19.251 30.924 147.894 1.00 56.29 90 ALA D C 1
ATOM 2457 O O . ALA D 1 31 ? 19.998 30.015 147.523 1.00 56.25 90 ALA D O 1
ATOM 2459 N N . LEU D 1 32 ? 18.515 30.881 149.002 1.00 57.27 91 LEU D N 1
ATOM 2460 C CA . LEU D 1 32 ? 18.462 29.729 149.885 1.00 57.82 91 LEU D CA 1
ATOM 2461 C C . LEU D 1 32 ? 17.947 28.444 149.194 1.00 60.69 91 LEU D C 1
ATOM 2462 O O . LEU D 1 32 ? 18.114 27.338 149.710 1.00 61.79 91 LEU D O 1
ATOM 2467 N N . GLU D 1 33 ? 17.331 28.575 148.027 1.00 63.62 92 GLU D N 1
ATOM 2468 C CA . GLU 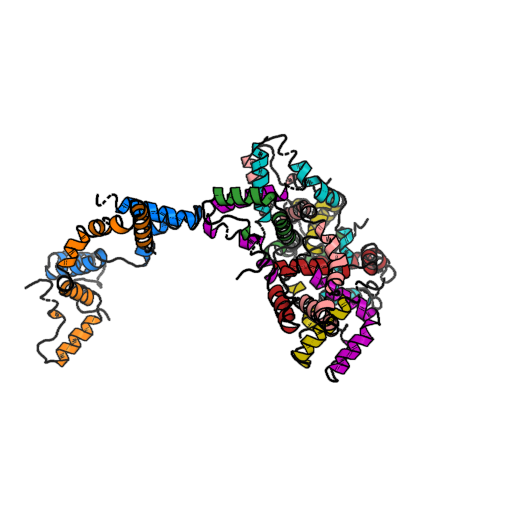D 1 33 ? 16.947 27.407 147.286 1.00 65.85 92 GLU D CA 1
ATOM 2469 C C . GLU D 1 33 ? 18.071 26.867 146.448 1.00 67.39 92 GLU D C 1
ATOM 2470 O O . GLU D 1 33 ? 18.001 25.733 146.060 1.00 68.68 92 GLU D O 1
ATOM 2476 N N . ASP D 1 34 ? 19.098 27.659 146.153 1.00 69.54 93 ASP D N 1
ATOM 2477 C CA . ASP D 1 34 ? 20.235 27.213 145.321 1.00 71.57 93 ASP D CA 1
ATOM 2478 C C . ASP D 1 34 ? 21.243 26.483 146.223 1.00 72.14 93 ASP D C 1
ATOM 2479 O O . ASP D 1 34 ? 21.767 27.033 147.202 1.00 72.48 93 ASP D O 1
ATOM 2484 N N . SER D 1 35 ? 21.491 25.219 145.911 1.00 71.83 94 SER D N 1
ATOM 2485 C CA . SER D 1 35 ? 22.327 24.408 146.764 1.00 70.85 94 SER D CA 1
ATOM 2486 C C . SER D 1 35 ? 23.759 24.942 146.925 1.00 70.12 94 SER D C 1
ATOM 2487 O O . SER D 1 35 ? 24.350 24.797 147.999 1.00 70.90 94 SER D O 1
ATOM 2490 N N . GLU D 1 36 ? 24.319 25.553 145.877 1.00 68.38 95 GLU D N 1
ATOM 2491 C CA . GLU D 1 36 ? 25.682 26.096 145.947 1.00 66.28 95 GLU D CA 1
ATOM 2492 C C . GLU D 1 36 ? 25.747 27.359 146.793 1.00 63.77 95 GLU D C 1
ATOM 2493 O O . GLU D 1 36 ? 26.810 27.721 147.293 1.00 63.62 95 GLU D O 1
ATOM 2499 N N . PHE D 1 37 ? 24.607 28.023 146.959 1.00 60.61 96 PHE D N 1
ATOM 2500 C CA . PHE D 1 37 ? 24.542 29.225 147.795 1.00 58.70 96 PHE D CA 1
ATOM 2501 C C . PHE D 1 37 ? 24.667 28.795 149.225 1.00 58.72 96 PHE D C 1
ATOM 2502 O O . PHE D 1 37 ? 25.396 29.397 150.034 1.00 58.29 96 PHE D O 1
ATOM 2510 N N . LEU D 1 38 ? 23.931 27.727 149.518 1.00 58.72 97 LEU D N 1
ATOM 2511 C CA . LEU D 1 38 ? 23.891 27.133 150.836 1.00 57.42 97 LEU D CA 1
ATOM 2512 C C . LEU D 1 38 ? 25.302 26.696 151.240 1.00 57.79 97 LEU D C 1
ATOM 2513 O O . LEU D 1 38 ? 25.733 26.966 152.361 1.00 57.98 97 LEU D O 1
ATOM 2518 N N . ALA D 1 39 ? 26.033 26.084 150.303 1.00 57.62 98 ALA D N 1
ATOM 2519 C CA . ALA D 1 39 ? 27.442 25.742 150.503 1.00 57.38 98 ALA D CA 1
ATOM 2520 C C . ALA D 1 39 ? 28.245 26.932 151.030 1.00 57.04 98 ALA D C 1
ATOM 2521 O O . ALA D 1 39 ? 29.043 26.808 151.967 1.00 56.25 98 ALA D O 1
ATOM 2523 N N . ILE D 1 40 ? 28.026 28.089 150.417 1.00 57.35 99 ILE D N 1
ATOM 2524 C CA . ILE D 1 40 ? 28.775 29.276 150.778 1.00 57.21 99 ILE D CA 1
ATOM 2525 C C . ILE D 1 40 ? 28.374 29.779 152.162 1.00 57.95 99 ILE D C 1
ATOM 2526 O O . ILE D 1 40 ? 29.228 30.238 152.924 1.00 58.49 99 ILE D O 1
ATOM 2531 N N . LEU D 1 41 ? 27.087 29.692 152.499 1.00 58.20 100 LEU D N 1
ATOM 2532 C CA . LEU D 1 41 ? 26.672 30.136 153.824 1.00 58.44 100 LEU D CA 1
ATOM 2533 C C . LEU D 1 41 ? 27.329 29.277 154.882 1.00 60.01 100 LEU D C 1
ATOM 2534 O O . LEU D 1 41 ? 27.923 29.794 155.824 1.00 60.19 100 LEU D O 1
ATOM 2539 N N . ARG D 1 42 ? 27.254 27.962 154.683 1.00 61.71 101 ARG D N 1
ATOM 2540 C CA . ARG D 1 42 ? 27.865 26.979 155.554 1.00 62.91 101 ARG D CA 1
ATOM 2541 C C . ARG D 1 42 ? 29.313 27.354 155.820 1.00 64.63 101 ARG D C 1
ATOM 2542 O O . ARG D 1 42 ? 29.774 27.290 156.954 1.00 65.43 101 ARG D O 1
ATOM 2550 N N . LEU D 1 43 ? 30.039 27.755 154.777 1.00 66.29 102 LEU D N 1
ATOM 2551 C CA . LEU D 1 43 ? 31.417 28.219 154.957 1.00 67.44 102 LEU D CA 1
ATOM 2552 C C . LEU D 1 43 ? 31.480 29.276 156.015 1.00 68.14 102 LEU D C 1
ATOM 2553 O O . LEU D 1 43 ? 32.263 29.194 156.958 1.00 69.04 102 LEU D O 1
ATOM 2558 N N . LEU D 1 44 ? 30.618 30.262 155.861 1.00 69.02 103 LEU D N 1
ATOM 2559 C CA . LEU D 1 44 ? 30.616 31.389 156.744 1.00 70.61 103 LEU D CA 1
ATOM 2560 C C . LEU D 1 44 ? 30.359 30.963 158.162 1.00 71.51 103 LEU D C 1
ATOM 2561 O O . LEU D 1 44 ? 31.021 31.441 159.064 1.00 71.92 103 LEU D O 1
ATOM 2566 N N . PHE D 1 45 ? 29.415 30.052 158.354 1.00 73.00 104 PHE D N 1
ATOM 2567 C CA . PHE D 1 45 ? 29.027 29.672 159.695 1.00 74.97 104 PHE D CA 1
ATOM 2568 C C . PHE D 1 45 ? 30.001 28.719 160.367 1.00 78.82 104 PHE D C 1
ATOM 2569 O O . PHE D 1 45 ? 29.976 28.619 161.588 1.00 80.49 104 PHE D O 1
ATOM 2577 N N . HIS D 1 46 ? 30.839 28.013 159.599 1.00 82.46 105 HIS D N 1
ATOM 2578 C CA . HIS D 1 46 ? 31.706 26.964 160.163 1.00 85.35 105 HIS D CA 1
ATOM 2579 C C . HIS D 1 46 ? 32.658 27.565 161.194 1.00 87.28 105 HIS D C 1
ATOM 2580 O O . HIS D 1 46 ? 32.794 27.081 162.327 1.00 85.92 105 HIS D O 1
ATOM 2587 N N . HIS D 1 47 ? 33.301 28.645 160.776 1.00 90.63 106 HIS D N 1
ATOM 2588 C CA . HIS D 1 47 ? 34.093 29.486 161.656 1.00 93.97 106 HIS D CA 1
ATOM 2589 C C . HIS D 1 47 ? 33.567 29.485 163.083 1.00 92.76 106 HIS D C 1
ATOM 2590 O O . HIS D 1 47 ? 34.288 29.223 164.036 1.00 91.84 106 HIS D O 1
ATOM 2597 N N . ILE D 1 48 ? 32.273 29.755 163.170 1.00 92.30 107 ILE D N 1
ATOM 2598 C CA . ILE D 1 48 ? 31.583 30.209 164.362 1.00 91.54 107 ILE D CA 1
ATOM 2599 C C . ILE D 1 48 ? 31.142 29.063 165.258 1.00 91.87 107 ILE D C 1
ATOM 2600 O O . ILE D 1 48 ? 31.014 29.244 166.448 1.00 91.80 107 ILE D O 1
ATOM 2605 N N . VAL D 1 49 ? 30.923 27.881 164.708 1.00 93.09 108 VAL D N 1
ATOM 2606 C CA . VAL D 1 49 ? 30.417 26.785 165.524 1.00 94.83 108 VAL D CA 1
ATOM 2607 C C . VAL D 1 49 ? 31.465 25.757 165.940 1.00 97.38 108 VAL D C 1
ATOM 2608 O O . VAL D 1 49 ? 31.099 24.637 166.292 1.00 97.80 108 VAL D O 1
ATOM 2612 N N . THR D 1 50 ? 32.746 26.142 165.883 1.00 100.17 109 THR D N 1
ATOM 2613 C CA . THR D 1 50 ? 33.910 25.334 166.327 1.00 102.42 109 THR D CA 1
ATOM 2614 C C . THR D 1 50 ? 34.473 25.947 167.637 1.00 104.39 109 THR D C 1
ATOM 2615 O O . THR D 1 50 ? 34.819 27.132 167.655 1.00 105.02 109 THR D O 1
ATOM 2619 N N . SER D 1 51 ? 34.565 25.186 168.733 1.00 105.97 110 SER D N 1
ATOM 2620 C CA . SER D 1 51 ? 35.099 25.794 169.973 1.00 107.76 110 SER D CA 1
ATOM 2621 C C . SER D 1 51 ? 36.383 25.180 170.567 1.00 109.49 110 SER D C 1
ATOM 2622 O O . SER D 1 51 ? 36.851 24.121 170.111 1.00 109.86 110 SER D O 1
ATOM 2625 N N . GLU D 1 52 ? 36.948 25.888 171.561 1.00 111.22 111 GLU D N 1
ATOM 2626 C CA . GLU D 1 52 ? 38.133 25.470 172.363 1.00 112.13 111 GLU D CA 1
ATOM 2627 C C . GLU D 1 52 ? 37.657 24.492 173.437 1.00 112.24 111 GLU D C 1
ATOM 2628 O O . GLU D 1 52 ? 38.281 23.444 173.667 1.00 112.23 111 GLU D O 1
ATOM 2634 N N . SER D 1 53 ? 36.551 24.880 174.091 1.00 112.13 112 SER D N 1
ATOM 2635 C CA . SER D 1 53 ? 35.673 24.006 174.891 1.00 111.78 112 SER D CA 1
ATOM 2636 C C . SER D 1 53 ? 35.628 22.556 174.319 1.00 111.40 112 SER D C 1
ATOM 2637 O O . SER D 1 53 ? 35.494 21.570 175.072 1.00 110.96 112 SER D O 1
ATOM 2640 N N . ALA D 1 54 ? 35.792 22.472 172.988 1.00 111.09 113 ALA D N 1
ATOM 2641 C CA . ALA D 1 54 ? 35.594 21.269 172.164 1.00 110.37 113 ALA D CA 1
ATOM 2642 C C . ALA D 1 54 ? 36.885 20.592 171.694 1.00 109.97 113 ALA D C 1
ATOM 2643 O O . ALA D 1 54 ? 36.988 19.368 171.767 1.00 109.59 113 ALA D O 1
ATOM 2645 N N . HIS D 1 55 ? 37.858 21.360 171.197 1.00 109.94 114 HIS D N 1
ATOM 2646 C CA . HIS D 1 55 ? 39.165 20.774 170.874 1.00 110.32 114 HIS D CA 1
ATOM 2647 C C . HIS D 1 55 ? 39.705 20.131 172.155 1.00 110.20 114 HIS D C 1
ATOM 2648 O O . HIS D 1 55 ? 40.437 19.139 172.116 1.00 109.82 114 HIS D O 1
ATOM 2655 N N . GLU D 1 56 ? 39.314 20.722 173.282 1.00 110.24 115 GLU D N 1
ATOM 2656 C CA . GLU D 1 56 ? 39.611 20.231 174.621 1.00 110.27 115 GLU D CA 1
ATOM 2657 C C . GLU D 1 56 ? 39.066 18.802 174.843 1.00 108.85 115 GLU D C 1
ATOM 2658 O O . GLU D 1 56 ? 39.816 17.817 174.788 1.00 108.38 115 GLU D O 1
ATOM 2664 N N . PHE D 1 57 ? 37.758 18.715 175.088 1.00 107.42 116 PHE D N 1
ATOM 2665 C CA . PHE D 1 57 ? 37.012 17.464 175.218 1.00 105.53 116 PHE D CA 1
ATOM 2666 C C . PHE D 1 57 ? 37.476 16.387 174.220 1.00 104.72 116 PHE D C 1
ATOM 2667 O O . PHE D 1 57 ? 37.467 15.208 174.541 1.00 105.46 116 PHE D O 1
ATOM 2675 N N . ALA D 1 58 ? 37.912 16.781 173.031 1.00 103.46 117 ALA D N 1
ATOM 2676 C CA . ALA D 1 58 ? 38.267 15.802 171.998 1.00 102.74 117 ALA D CA 1
ATOM 2677 C C . ALA D 1 58 ? 39.651 15.181 172.164 1.00 102.21 117 ALA D C 1
ATOM 2678 O O . ALA D 1 58 ? 40.016 14.257 171.408 1.00 102.49 117 ALA D O 1
ATOM 2680 N N . ALA D 1 59 ? 40.410 15.692 173.138 1.00 101.31 118 ALA D N 1
ATOM 2681 C CA . ALA D 1 59 ? 41.839 15.376 173.273 1.00 100.77 118 ALA D CA 1
ATOM 2682 C C . ALA D 1 59 ? 42.117 14.363 174.382 1.00 100.12 118 ALA D C 1
ATOM 2683 O O . ALA D 1 59 ? 43.054 13.556 174.291 1.00 100.10 118 ALA D O 1
ATOM 2685 N N . ASN D 1 60 ? 41.276 14.394 175.413 1.00 98.94 119 ASN D N 1
ATOM 2686 C CA . ASN D 1 60 ? 41.486 13.606 176.622 1.00 97.38 119 ASN D CA 1
ATOM 2687 C C . ASN D 1 60 ? 40.157 13.245 177.334 1.00 96.51 119 ASN D C 1
ATOM 2688 O O . ASN D 1 60 ? 40.149 12.933 178.526 1.00 97.69 119 ASN D O 1
ATOM 2693 N N . GLY D 1 61 ? 39.034 13.315 176.623 1.00 94.31 120 GLY D N 1
ATOM 2694 C CA . GLY D 1 61 ? 37.740 12.923 177.188 1.00 90.70 120 GLY D CA 1
ATOM 2695 C C . GLY D 1 61 ? 37.635 11.425 177.430 1.00 88.67 120 GLY D C 1
ATOM 2696 O O . GLY D 1 61 ? 37.006 11.009 178.391 1.00 88.69 120 GLY D O 1
ATOM 2697 N N . ILE D 1 62 ? 38.241 10.612 176.562 1.00 86.39 121 ILE D N 1
ATOM 2698 C CA . ILE D 1 62 ? 38.249 9.165 176.754 1.00 84.94 121 ILE D CA 1
ATOM 2699 C C . ILE D 1 62 ? 39.052 8.806 177.984 1.00 84.36 121 ILE D C 1
ATOM 2700 O O . ILE D 1 62 ? 38.778 7.809 178.646 1.00 84.94 121 ILE D O 1
ATOM 2705 N N . ASP D 1 63 ? 40.041 9.629 178.300 1.00 83.89 122 ASP D N 1
ATOM 2706 C CA . ASP D 1 63 ? 40.864 9.412 179.482 1.00 83.39 122 ASP D CA 1
ATOM 2707 C C . ASP D 1 63 ? 40.101 9.647 180.741 1.00 81.71 122 ASP D C 1
ATOM 2708 O O . ASP D 1 63 ? 40.164 8.813 181.618 1.00 81.55 122 ASP D O 1
ATOM 2713 N N . ARG D 1 64 ? 39.388 10.772 180.823 1.00 80.71 123 ARG D N 1
ATOM 2714 C CA . ARG D 1 64 ? 38.586 11.122 182.012 1.00 81.19 123 ARG D CA 1
ATOM 2715 C C . ARG D 1 64 ? 37.429 10.158 182.149 1.00 80.53 123 ARG D C 1
ATOM 2716 O O . ARG D 1 64 ? 36.913 9.919 183.258 1.00 80.16 123 ARG D O 1
ATOM 2724 N N . LEU D 1 65 ? 37.033 9.614 180.997 1.00 79.60 124 LEU D N 1
ATOM 2725 C CA . LEU D 1 65 ? 35.936 8.679 180.920 1.00 78.61 124 LEU D CA 1
ATOM 2726 C C . LEU D 1 65 ? 36.371 7.387 181.557 1.00 79.00 124 LEU D C 1
ATOM 2727 O O . LEU D 1 65 ? 35.667 6.855 182.396 1.00 78.68 124 LEU D O 1
ATOM 2732 N N . TYR D 1 66 ? 37.543 6.906 181.159 1.00 80.28 125 TYR D N 1
ATOM 2733 C CA . TYR D 1 66 ? 38.164 5.721 181.741 1.00 81.59 125 TYR D CA 1
ATOM 2734 C C . TYR D 1 66 ? 38.344 5.752 183.257 1.00 81.08 125 TYR D C 1
ATOM 2735 O O . TYR D 1 66 ? 37.866 4.878 183.986 1.00 79.59 125 TYR D O 1
ATOM 2744 N N . LYS D 1 67 ? 39.063 6.777 183.701 1.00 81.05 126 LYS D N 1
ATOM 2745 C CA . LYS D 1 67 ? 39.446 6.955 185.085 1.00 81.20 126 LYS D CA 1
ATOM 2746 C C . LYS D 1 67 ? 38.155 7.081 185.896 1.00 78.69 126 LYS D C 1
ATOM 2747 O O . LYS D 1 67 ? 38.068 6.618 187.025 1.00 78.99 126 LYS D O 1
ATOM 2761 N N . VAL D 1 69 ? 35.301 5.482 184.997 1.00 71.27 128 VAL D N 1
ATOM 2762 C CA . VAL D 1 69 ? 34.710 4.162 184.976 1.00 70.28 128 VAL D CA 1
ATOM 2763 C C . VAL D 1 69 ? 35.415 3.251 185.991 1.00 72.02 128 VAL D C 1
ATOM 2764 O O . VAL D 1 69 ? 34.747 2.557 186.771 1.00 71.95 128 VAL D O 1
ATOM 2768 N N . GLU D 1 70 ? 36.758 3.273 185.980 1.00 73.28 129 GLU D N 1
ATOM 2769 C CA . GLU D 1 70 ? 37.596 2.481 186.895 1.00 73.38 129 GLU D CA 1
ATOM 2770 C C . GLU D 1 70 ? 37.386 2.870 188.337 1.00 73.53 129 GLU D C 1
ATOM 2771 O O . GLU D 1 70 ? 37.346 2.006 189.229 1.00 74.71 129 GLU D O 1
ATOM 2777 N N . SER D 1 71 ? 37.271 4.170 188.584 1.00 71.92 130 SER D N 1
ATOM 2778 C CA . SER D 1 71 ? 37.127 4.604 189.941 1.00 70.81 130 SER D CA 1
ATOM 2779 C C . SER D 1 71 ? 35.714 4.292 190.431 1.00 70.05 130 SER D C 1
ATOM 2780 O O . SER D 1 71 ? 35.424 4.455 191.603 1.00 71.04 130 SER D O 1
ATOM 2783 N N . GLN D 1 72 ? 34.843 3.804 189.562 1.00 69.05 131 GLN D N 1
ATOM 2784 C CA . GLN D 1 72 ? 33.485 3.511 190.009 1.00 68.69 131 GLN D CA 1
ATOM 2785 C C . GLN D 1 72 ? 33.120 2.076 189.906 1.00 68.79 131 GLN D C 1
ATOM 2786 O O . GLN D 1 72 ? 32.149 1.683 190.503 1.00 69.06 131 GLN D O 1
ATOM 2792 N N . PHE D 1 73 ? 33.890 1.297 189.151 1.00 69.63 132 PHE D N 1
ATOM 2793 C CA . PHE D 1 73 ? 33.530 -0.081 188.823 1.00 70.23 132 PHE D CA 1
ATOM 2794 C C . PHE D 1 73 ? 34.731 -1.032 188.835 1.00 72.12 132 PHE D C 1
ATOM 2795 O O . PHE D 1 73 ? 34.597 -2.208 188.503 1.00 72.37 132 PHE D O 1
ATOM 2803 N N . GLY D 1 74 ? 35.911 -0.542 189.189 1.00 73.95 133 GLY D N 1
ATOM 2804 C CA . GLY D 1 74 ? 37.090 -1.405 189.153 1.00 77.23 133 GLY D CA 1
ATOM 2805 C C . GLY D 1 74 ? 37.505 -1.705 187.729 1.00 79.37 133 GLY D C 1
ATOM 2806 O O . GLY D 1 74 ? 37.254 -0.902 186.837 1.00 79.79 133 GLY D O 1
ATOM 2807 N N . SER D 1 75 ? 38.146 -2.849 187.500 1.00 81.53 134 SER D N 1
ATOM 2808 C CA . SER D 1 75 ? 38.626 -3.170 186.140 1.00 82.69 134 SER D CA 1
ATOM 2809 C C . SER D 1 75 ? 37.525 -3.762 185.301 1.00 82.67 134 SER D C 1
ATOM 2810 O O . SER D 1 75 ? 37.564 -3.652 184.060 1.00 83.78 134 SER D O 1
ATOM 2813 N N . GLY D 1 76 ? 36.563 -4.407 185.971 1.00 81.29 135 GLY D N 1
ATOM 2814 C CA . GLY D 1 76 ? 35.318 -4.796 185.322 1.00 79.64 135 GLY D CA 1
ATOM 2815 C C . GLY D 1 76 ? 34.798 -3.622 184.497 1.00 78.54 135 GLY D C 1
ATOM 2816 O O . GLY D 1 76 ? 34.119 -3.814 183.493 1.00 79.14 135 GLY D O 1
ATOM 2817 N N . GLY D 1 77 ? 35.142 -2.406 184.913 1.00 76.67 136 GLY D N 1
ATOM 2818 C CA . GLY D 1 77 ? 34.776 -1.202 184.193 1.00 75.46 136 GLY D CA 1
ATOM 2819 C C . GLY D 1 77 ? 35.386 -0.980 182.815 1.00 74.83 136 GLY D C 1
ATOM 2820 O O . GLY D 1 77 ? 34.718 -0.469 181.938 1.00 74.52 136 GLY D O 1
ATOM 2821 N N . ASP D 1 78 ? 36.647 -1.331 182.613 1.00 75.09 137 ASP D N 1
ATOM 2822 C CA . ASP D 1 78 ? 37.252 -1.189 181.288 1.00 75.82 137 ASP D CA 1
ATOM 2823 C C . ASP D 1 78 ? 36.583 -2.065 180.241 1.00 75.70 137 ASP D C 1
ATOM 2824 O O . ASP D 1 78 ? 36.102 -1.567 179.227 1.00 75.72 137 ASP D O 1
ATOM 2829 N N . LYS D 1 79 ? 36.545 -3.372 180.495 1.00 75.90 138 LYS D N 1
ATOM 2830 C CA . LYS D 1 79 ? 36.013 -4.332 179.530 1.00 75.35 138 LYS D CA 1
ATOM 2831 C C . LYS D 1 79 ? 34.630 -3.876 179.063 1.00 74.15 138 LYS D C 1
ATOM 2832 O O . LYS D 1 79 ? 34.219 -4.128 177.961 1.00 73.98 138 LYS D O 1
ATOM 2838 N N . GLU D 1 80 ? 33.954 -3.119 179.899 1.00 73.29 139 GLU D N 1
ATOM 2839 C CA . GLU D 1 80 ? 32.577 -2.735 179.671 1.00 72.89 139 GLU D CA 1
ATOM 2840 C C . GLU D 1 80 ? 32.433 -1.469 178.819 1.00 72.13 139 GLU D C 1
ATOM 2841 O O . GLU D 1 80 ? 31.575 -1.371 177.931 1.00 72.43 139 GLU D O 1
ATOM 2847 N N . LEU D 1 81 ? 33.248 -0.476 179.150 1.00 69.95 140 LEU D N 1
ATOM 2848 C CA . LEU D 1 81 ? 33.262 0.784 178.459 1.00 67.47 140 LEU D CA 1
ATOM 2849 C C . LEU D 1 81 ? 33.727 0.517 177.038 1.00 68.09 140 LEU D C 1
ATOM 2850 O O . LEU D 1 81 ? 33.153 1.046 176.076 1.00 68.13 140 LEU D O 1
ATOM 2855 N N . GLU D 1 82 ? 34.755 -0.330 176.917 1.00 67.89 141 GLU D N 1
ATOM 2856 C CA . GLU D 1 82 ? 35.237 -0.775 175.625 1.00 68.07 141 GLU D CA 1
ATOM 2857 C C . GLU D 1 82 ? 34.103 -1.327 174.786 1.00 68.30 141 GLU D C 1
ATOM 2858 O O . GLU D 1 82 ? 33.999 -1.002 173.609 1.00 69.97 141 GLU D O 1
ATOM 2864 N N . TRP D 1 83 ? 33.248 -2.160 175.372 1.00 66.87 142 TRP D N 1
ATOM 2865 C CA . TRP D 1 83 ? 32.096 -2.644 174.632 1.00 65.22 142 TRP D CA 1
ATOM 2866 C C . TRP D 1 83 ? 31.233 -1.469 174.199 1.00 63.54 142 TRP D C 1
ATOM 2867 O O . TRP D 1 83 ? 30.861 -1.370 173.040 1.00 64.71 142 TRP D O 1
ATOM 2878 N N . LEU D 1 84 ? 30.936 -0.558 175.109 1.00 60.10 143 LEU D N 1
ATOM 2879 C CA . LEU D 1 84 ? 29.943 0.446 174.791 1.00 57.32 143 LEU D CA 1
ATOM 2880 C C . LEU D 1 84 ? 30.405 1.342 173.666 1.00 55.51 143 LEU D C 1
ATOM 2881 O O . LEU D 1 84 ? 29.612 1.768 172.829 1.00 54.60 143 LEU D O 1
ATOM 2886 N N . ILE D 1 85 ? 31.699 1.616 173.660 1.00 54.44 144 ILE D N 1
ATOM 2887 C CA . ILE D 1 85 ? 32.302 2.465 172.650 1.00 53.76 144 ILE D CA 1
ATOM 2888 C C . ILE D 1 85 ? 32.160 1.742 171.306 1.00 55.02 144 ILE D C 1
ATOM 2889 O O . ILE D 1 85 ? 31.623 2.304 170.336 1.00 55.68 144 ILE D O 1
ATOM 2894 N N . GLY D 1 86 ? 32.589 0.478 171.276 1.00 55.04 145 GLY D N 1
ATOM 2895 C CA . GLY D 1 86 ? 32.376 -0.388 170.133 1.00 54.72 145 GLY D CA 1
ATOM 2896 C C . GLY D 1 86 ? 30.966 -0.244 169.614 1.00 55.10 145 GLY D C 1
ATOM 2897 O O . GLY D 1 86 ? 30.753 0.008 168.431 1.00 55.79 145 GLY D O 1
ATOM 2898 N N . ARG D 1 87 ? 29.996 -0.359 170.512 1.00 55.25 146 ARG D N 1
ATOM 2899 C CA . ARG D 1 87 ? 28.604 -0.283 170.121 1.00 54.67 146 ARG D CA 1
ATOM 2900 C C . ARG D 1 87 ? 28.270 1.049 169.516 1.00 54.73 146 ARG D C 1
ATOM 2901 O O . ARG D 1 87 ? 27.455 1.129 168.602 1.00 55.27 146 ARG D O 1
ATOM 2909 N N . SER D 1 88 ? 28.922 2.096 170.005 1.00 54.94 147 SER D N 1
ATOM 2910 C CA . SER D 1 88 ? 28.650 3.449 169.527 1.00 54.74 147 SER D CA 1
ATOM 2911 C C . SER D 1 88 ? 29.091 3.656 168.095 1.00 53.99 147 SER D C 1
ATOM 2912 O O . SER D 1 88 ? 28.408 4.309 167.340 1.00 53.35 147 SER D O 1
ATOM 2915 N N . LEU D 1 89 ? 30.227 3.096 167.723 1.00 53.21 148 LEU D N 1
ATOM 2916 C CA . LEU D 1 89 ? 30.587 3.079 166.346 1.00 52.98 148 LEU D CA 1
ATOM 2917 C C . LEU D 1 89 ? 29.587 2.317 165.493 1.00 53.79 148 LEU D C 1
ATOM 2918 O O . LEU D 1 89 ? 29.088 2.860 164.528 1.00 54.51 148 LEU D O 1
ATOM 2923 N N . ILE D 1 90 ? 29.266 1.076 165.821 1.00 54.65 149 ILE D N 1
ATOM 2924 C CA . ILE D 1 90 ? 28.263 0.391 165.019 1.00 56.81 149 ILE D CA 1
ATOM 2925 C C . ILE D 1 90 ? 27.064 1.288 164.779 1.00 58.77 149 ILE D C 1
ATOM 2926 O O . ILE D 1 90 ? 26.636 1.437 163.659 1.00 59.24 149 ILE D O 1
ATOM 2931 N N . GLN D 1 91 ? 26.531 1.892 165.826 1.00 62.02 150 GLN D N 1
ATOM 2932 C CA . GLN D 1 91 ? 25.520 2.925 165.662 1.00 65.55 150 GLN D CA 1
ATOM 2933 C C . GLN D 1 91 ? 25.787 3.839 164.496 1.00 67.41 150 GLN D C 1
ATOM 2934 O O . GLN D 1 91 ? 24.923 4.054 163.673 1.00 68.34 150 GLN D O 1
ATOM 2948 N N . SER D 1 93 ? 27.610 3.506 162.043 1.00 69.98 152 SER D N 1
ATOM 2949 C CA . SER D 1 93 ? 27.754 2.928 160.743 1.00 68.84 152 SER D CA 1
ATOM 2950 C C . SER D 1 93 ? 26.430 2.552 160.113 1.00 69.08 152 SER D C 1
ATOM 2951 O O . SER D 1 93 ? 26.440 2.111 158.976 1.00 69.43 152 SER D O 1
ATOM 2954 N N . LYS D 1 94 ? 25.312 2.714 160.832 1.00 70.02 153 LYS D N 1
ATOM 2955 C CA . LYS D 1 94 ? 23.982 2.166 160.420 1.00 71.43 153 LYS D CA 1
ATOM 2956 C C . LYS D 1 94 ? 23.214 3.137 159.555 1.00 70.81 153 LYS D C 1
ATOM 2957 O O . LYS D 1 94 ? 23.483 4.319 159.607 1.00 70.77 153 LYS D O 1
ATOM 2963 N N . ASP E 1 4 ? 11.759 14.775 171.983 1.00 91.22 63 ASP E N 1
ATOM 2964 C CA . ASP E 1 4 ? 12.404 13.855 172.993 1.00 91.26 63 ASP E CA 1
ATOM 2965 C C . ASP E 1 4 ? 13.879 13.609 172.671 1.00 90.69 63 ASP E C 1
ATOM 2966 O O . ASP E 1 4 ? 14.338 13.894 171.558 1.00 90.41 63 ASP E O 1
ATOM 2971 N N . GLY E 1 5 ? 14.599 13.063 173.649 1.00 89.79 64 GLY E N 1
ATOM 2972 C CA . GLY E 1 5 ? 16.061 13.061 173.650 1.00 87.85 64 GLY E CA 1
ATOM 2973 C C . GLY E 1 5 ? 16.504 13.890 174.846 1.00 86.62 64 GLY E C 1
ATOM 2974 O O . GLY E 1 5 ? 15.985 14.985 175.060 1.00 86.70 64 GLY E O 1
ATOM 2975 N N . ARG E 1 6 ? 17.451 13.368 175.625 1.00 85.03 65 ARG E N 1
ATOM 2976 C CA . ARG E 1 6 ? 17.875 13.978 176.889 1.00 83.79 65 ARG E CA 1
ATOM 2977 C C . ARG E 1 6 ? 18.415 15.415 176.753 1.00 81.87 65 ARG E C 1
ATOM 2978 O O . ARG E 1 6 ? 17.972 16.309 177.468 1.00 81.65 65 ARG E O 1
ATOM 2986 N N . ILE E 1 7 ? 19.356 15.627 175.832 1.00 79.73 66 ILE E N 1
ATOM 2987 C CA . ILE E 1 7 ? 19.952 16.942 175.579 1.00 77.43 66 ILE E CA 1
ATOM 2988 C C . ILE E 1 7 ? 18.895 17.936 175.150 1.00 76.44 66 ILE E C 1
ATOM 2989 O O . ILE E 1 7 ? 18.819 19.025 175.678 1.00 76.27 66 ILE E O 1
ATOM 2994 N N . PHE E 1 8 ? 18.083 17.562 174.176 1.00 75.92 67 PHE E N 1
ATOM 2995 C CA . PHE E 1 8 ? 16.981 18.412 173.745 1.00 75.36 67 PHE E CA 1
ATOM 2996 C C . PHE E 1 8 ? 16.066 18.844 174.912 1.00 76.70 67 PHE E C 1
ATOM 2997 O O . PHE E 1 8 ? 15.606 19.982 174.947 1.00 77.46 67 PHE E O 1
ATOM 3005 N N . LYS E 1 9 ? 15.817 17.953 175.873 1.00 77.98 68 LYS E N 1
ATOM 3006 C CA . LYS E 1 9 ? 14.921 18.273 176.973 1.00 78.91 68 LYS E CA 1
ATOM 3007 C C . LYS E 1 9 ? 15.469 19.323 177.902 1.00 77.66 68 LYS E C 1
ATOM 3008 O O . LYS E 1 9 ? 14.729 20.177 178.352 1.00 78.10 68 LYS E O 1
ATOM 3022 N N . PHE E 1 11 ? 17.562 21.577 176.896 1.00 73.74 70 PHE E N 1
ATOM 3023 C CA . PHE E 1 11 ? 17.502 22.742 176.054 1.00 70.45 70 PHE E CA 1
ATOM 3024 C C . PHE E 1 11 ? 16.129 23.363 176.212 1.00 69.11 70 PHE E C 1
ATOM 3025 O O . PHE E 1 11 ? 16.036 24.446 176.759 1.00 67.91 70 PHE E O 1
ATOM 3033 N N . ILE E 1 12 ? 15.061 22.692 175.796 1.00 68.56 71 ILE E N 1
ATOM 3034 C CA . ILE E 1 12 ? 13.790 23.397 175.830 1.00 70.49 71 ILE E CA 1
ATOM 3035 C C . ILE E 1 12 ? 13.282 23.822 177.221 1.00 72.85 71 ILE E C 1
ATOM 3036 O O . ILE E 1 12 ? 12.530 24.788 177.315 1.00 73.88 71 ILE E O 1
ATOM 3041 N N . GLU E 1 13 ? 13.687 23.167 178.305 1.00 74.69 72 GLU E N 1
ATOM 3042 C CA . GLU E 1 13 ? 13.155 23.612 179.594 1.00 75.83 72 GLU E CA 1
ATOM 3043 C C . GLU E 1 13 ? 13.643 25.004 180.022 1.00 74.45 72 GLU E C 1
ATOM 3044 O O . GLU E 1 13 ? 13.100 25.559 180.948 1.00 75.55 72 GLU E O 1
ATOM 3050 N N . HIS E 1 14 ? 14.628 25.579 179.331 1.00 72.95 73 HIS E N 1
ATOM 3051 C CA . HIS E 1 14 ? 15.006 27.017 179.483 1.00 71.10 73 HIS E CA 1
ATOM 3052 C C . HIS E 1 14 ? 14.035 27.992 178.805 1.00 68.98 73 HIS E C 1
ATOM 3053 O O . HIS E 1 14 ? 14.218 29.219 178.850 1.00 67.71 73 HIS E O 1
ATOM 3060 N N . LEU E 1 15 ? 13.029 27.429 178.159 1.00 66.74 74 LEU E N 1
ATOM 3061 C CA . LEU E 1 15 ? 12.259 28.135 177.190 1.00 65.63 74 LEU E CA 1
ATOM 3062 C C . LEU E 1 15 ? 10.785 28.088 177.572 1.00 66.45 74 LEU E C 1
ATOM 3063 O O . LEU E 1 15 ? 10.268 27.054 177.927 1.00 67.63 74 LEU E O 1
ATOM 3068 N N . GLU E 1 16 ? 10.089 29.206 177.505 1.00 66.97 75 GLU E N 1
ATOM 3069 C CA . GLU E 1 16 ? 8.695 29.195 177.881 1.00 67.71 75 GLU E CA 1
ATOM 3070 C C . GLU E 1 16 ? 7.762 29.063 176.675 1.00 68.22 75 GLU E C 1
ATOM 3071 O O . GLU E 1 16 ? 7.727 29.958 175.835 1.00 69.03 75 GLU E O 1
ATOM 3077 N N . PHE E 1 17 ? 6.981 27.986 176.606 1.00 67.66 76 PHE E N 1
ATOM 3078 C CA . PHE E 1 17 ? 6.114 27.760 175.460 1.00 67.21 76 PHE E CA 1
ATOM 3079 C C . PHE E 1 17 ? 4.653 28.007 175.725 1.00 69.19 76 PHE E C 1
ATOM 3080 O O . PHE E 1 17 ? 3.836 27.889 174.819 1.00 68.96 76 PHE E O 1
ATOM 3088 N N . GLU E 1 18 ? 4.325 28.340 176.965 1.00 72.84 77 GLU E N 1
ATOM 3089 C CA . GLU E 1 18 ? 2.929 28.397 177.429 1.00 75.92 77 GLU E CA 1
ATOM 3090 C C . GLU E 1 18 ? 2.347 29.793 177.570 1.00 76.20 77 GLU E C 1
ATOM 3091 O O . GLU E 1 18 ? 1.237 29.921 178.063 1.00 76.43 77 GLU E O 1
ATOM 3097 N N . LYS E 1 19 ? 3.074 30.843 177.199 1.00 76.01 78 LYS E N 1
ATOM 3098 C CA . LYS E 1 19 ? 2.586 32.163 177.549 1.00 75.64 78 LYS E CA 1
ATOM 3099 C C . LYS E 1 19 ? 2.746 33.201 176.437 1.00 75.63 78 LYS E C 1
ATOM 3100 O O . LYS E 1 19 ? 3.271 34.289 176.663 1.00 75.99 78 LYS E O 1
ATOM 3106 N N . GLY E 1 20 ? 2.278 32.876 175.230 1.00 75.35 79 GLY E N 1
ATOM 3107 C CA . GLY E 1 20 ? 2.346 33.811 174.088 1.00 73.62 79 GLY E CA 1
ATOM 3108 C C . GLY E 1 20 ? 3.762 33.898 173.559 1.00 72.79 79 GLY E C 1
ATOM 3109 O O . GLY E 1 20 ? 4.716 33.445 174.213 1.00 73.82 79 GLY E O 1
ATOM 3110 N N . LEU E 1 21 ? 3.910 34.469 172.372 1.00 70.84 80 LEU E N 1
ATOM 3111 C CA . LEU E 1 21 ? 5.198 34.494 171.686 1.00 68.68 80 LEU E CA 1
ATOM 3112 C C . LEU E 1 21 ? 6.284 35.227 172.480 1.00 69.51 80 LEU E C 1
ATOM 3113 O O . LEU E 1 21 ? 7.469 34.863 172.416 1.00 69.78 80 LEU E O 1
ATOM 3118 N N . ASP E 1 22 ? 5.888 36.250 173.232 1.00 70.16 81 ASP E N 1
ATOM 3119 C CA . ASP E 1 22 ? 6.869 37.137 173.864 1.00 70.96 81 ASP E CA 1
ATOM 3120 C C . ASP E 1 22 ? 7.483 36.499 175.046 1.00 69.51 81 ASP E C 1
ATOM 3121 O O . ASP E 1 22 ? 8.692 36.594 175.227 1.00 70.20 81 ASP E O 1
ATOM 3126 N N . ALA E 1 23 ? 6.664 35.828 175.844 1.00 67.25 82 ALA E N 1
ATOM 3127 C CA . ALA E 1 23 ? 7.215 34.981 176.881 1.00 65.33 82 ALA E CA 1
ATOM 3128 C C . ALA E 1 23 ? 8.335 34.062 176.306 1.00 64.08 82 ALA E C 1
ATOM 3129 O O . ALA E 1 23 ? 9.436 33.987 176.882 1.00 63.23 82 ALA E O 1
ATOM 3131 N N . PHE E 1 24 ? 8.063 33.405 175.169 1.00 62.26 83 PHE E N 1
ATOM 3132 C CA . PHE E 1 24 ? 9.034 32.511 174.555 1.00 61.35 83 PHE E CA 1
ATOM 3133 C C . PHE E 1 24 ? 10.241 33.333 174.171 1.00 62.19 83 PHE E C 1
ATOM 3134 O O . PHE E 1 24 ? 11.396 32.997 174.487 1.00 61.35 83 PHE E O 1
ATOM 3142 N N . SER E 1 25 ? 9.952 34.439 173.506 1.00 63.15 84 SER E N 1
ATOM 3143 C CA . SER E 1 25 ? 10.982 35.287 172.989 1.00 65.05 84 SER E CA 1
ATOM 3144 C C . SER E 1 25 ? 11.951 35.764 174.062 1.00 67.35 84 SER E C 1
ATOM 3145 O O . SER E 1 25 ? 13.167 35.642 173.898 1.00 67.56 84 SER E O 1
ATOM 3148 N N . GLN E 1 26 ? 11.393 36.280 175.161 1.00 69.97 85 GLN E N 1
ATOM 3149 C CA . GLN E 1 26 ? 12.137 36.695 176.357 1.00 71.72 85 GLN E CA 1
ATOM 3150 C C . GLN E 1 26 ? 12.925 35.568 177.015 1.00 70.40 85 GLN E C 1
ATOM 3151 O O . GLN E 1 26 ? 14.101 35.738 177.351 1.00 70.45 85 GLN E O 1
ATOM 3157 N N . SER E 1 27 ? 12.268 34.431 177.229 1.00 68.27 86 SER E N 1
ATOM 3158 C CA . SER E 1 27 ? 12.923 33.311 177.875 1.00 66.47 86 SER E CA 1
ATOM 3159 C C . SER E 1 27 ? 14.065 32.803 177.022 1.00 65.64 86 SER E C 1
ATOM 3160 O O . SER E 1 27 ? 15.005 32.223 177.563 1.00 65.79 86 SER E O 1
ATOM 3163 N N . TRP E 1 28 ? 13.981 32.989 175.697 1.00 63.64 87 TRP E N 1
ATOM 3164 C CA . TRP E 1 28 ? 15.157 32.777 174.850 1.00 61.42 87 TRP E CA 1
ATOM 3165 C C . TRP E 1 28 ? 16.207 33.822 175.197 1.00 62.92 87 TRP E C 1
ATOM 3166 O O . TRP E 1 28 ? 17.359 33.458 175.378 1.00 63.48 87 TRP E O 1
ATOM 3177 N N . ILE E 1 29 ? 15.841 35.101 175.323 1.00 64.79 88 ILE E N 1
ATOM 3178 C CA . ILE E 1 29 ? 16.902 36.096 175.569 1.00 67.40 88 ILE E CA 1
ATOM 3179 C C . ILE E 1 29 ? 17.573 35.849 176.893 1.00 69.33 88 ILE E C 1
ATOM 3180 O O . ILE E 1 29 ? 18.787 35.884 176.983 1.00 69.61 88 ILE E O 1
ATOM 3185 N N . LYS E 1 30 ? 16.789 35.590 177.924 1.00 72.76 89 LYS E N 1
ATOM 3186 C CA . LYS E 1 30 ? 17.394 35.343 179.214 1.00 76.58 89 LYS E CA 1
ATOM 3187 C C . LYS E 1 30 ? 18.244 34.081 179.079 1.00 76.68 89 LYS E C 1
ATOM 3188 O O . LYS E 1 30 ? 19.400 34.050 179.516 1.00 77.43 89 LYS E O 1
ATOM 3194 N N . ALA E 1 31 ? 17.685 33.056 178.435 1.00 76.74 90 ALA E N 1
ATOM 3195 C CA . ALA E 1 31 ? 18.353 31.763 178.367 1.00 75.84 90 ALA E CA 1
ATOM 3196 C C . ALA E 1 31 ? 19.660 31.884 177.655 1.00 75.66 90 ALA E C 1
ATOM 3197 O O . ALA E 1 31 ? 20.532 31.093 177.886 1.00 75.70 90 ALA E O 1
ATOM 3199 N N . LEU E 1 32 ? 19.841 32.870 176.794 1.00 76.56 91 LEU E N 1
ATOM 3200 C CA . LEU E 1 32 ? 21.108 32.846 176.103 1.00 78.03 91 LEU E CA 1
ATOM 3201 C C . LEU E 1 32 ? 22.217 33.621 176.797 1.00 79.68 91 LEU E C 1
ATOM 3202 O O . LEU E 1 32 ? 23.093 34.199 176.170 1.00 80.51 91 LEU E O 1
ATOM 3207 N N . GLU E 1 33 ? 22.171 33.583 178.119 1.00 81.81 92 GLU E N 1
ATOM 3208 C CA . GLU E 1 33 ? 23.278 34.020 178.953 1.00 84.47 92 GLU E CA 1
ATOM 3209 C C . GLU E 1 33 ? 23.397 33.059 180.137 1.00 85.04 92 GLU E C 1
ATOM 3210 O O . GLU E 1 33 ? 24.046 33.357 181.133 1.00 86.33 92 GLU E O 1
ATOM 3216 N N . ASP E 1 34 ? 22.742 31.912 180.038 1.00 84.82 93 ASP E N 1
ATOM 3217 C CA . ASP E 1 34 ? 23.107 30.798 180.863 1.00 84.47 93 ASP E CA 1
ATOM 3218 C C . ASP E 1 34 ? 23.864 29.861 179.943 1.00 84.67 93 ASP E C 1
ATOM 3219 O O . ASP E 1 34 ? 23.281 29.169 179.116 1.00 84.86 93 ASP E O 1
ATOM 3224 N N . SER E 1 35 ? 25.176 29.832 180.078 1.00 85.15 94 SER E N 1
ATOM 3225 C CA . SER E 1 35 ? 25.999 29.065 179.148 1.00 85.66 94 SER E CA 1
ATOM 3226 C C . SER E 1 35 ? 25.792 27.528 179.092 1.00 85.04 94 SER E C 1
ATOM 3227 O O . SER E 1 35 ? 26.536 26.837 178.395 1.00 85.14 94 SER E O 1
ATOM 3230 N N . GLU E 1 36 ? 24.802 26.978 179.792 1.00 84.03 95 GLU E N 1
ATOM 3231 C CA . GLU E 1 36 ? 24.400 25.612 179.452 1.00 83.38 95 GLU E CA 1
ATOM 3232 C C . GLU E 1 36 ? 23.606 25.638 178.114 1.00 82.62 95 GLU E C 1
ATOM 3233 O O . GLU E 1 36 ? 23.992 25.020 177.096 1.00 83.37 95 GLU E O 1
ATOM 3239 N N . PHE E 1 37 ? 22.499 26.374 178.128 1.00 79.80 96 PHE E N 1
ATOM 3240 C CA . PHE E 1 37 ? 21.728 26.661 176.938 1.00 76.20 96 PHE E CA 1
ATOM 3241 C C . PHE E 1 37 ? 22.660 27.033 175.774 1.00 75.07 96 PHE E C 1
ATOM 3242 O O . PHE E 1 37 ? 22.549 26.466 174.684 1.00 75.01 96 PHE E O 1
ATOM 3250 N N . LEU E 1 38 ? 23.599 27.943 176.020 1.00 73.04 97 LEU E N 1
ATOM 3251 C CA . LEU E 1 38 ? 24.543 28.352 174.992 1.00 72.00 97 LEU E CA 1
ATOM 3252 C C . LEU E 1 38 ? 25.378 27.214 174.434 1.00 71.78 97 LEU E C 1
ATOM 3253 O O . LEU E 1 38 ? 25.450 27.051 173.205 1.00 72.56 97 LEU E O 1
ATOM 3258 N N . ALA E 1 39 ? 26.030 26.439 175.315 1.00 70.16 98 ALA E N 1
ATOM 3259 C CA . ALA E 1 39 ? 26.903 25.358 174.849 1.00 67.54 98 ALA E CA 1
ATOM 3260 C C . ALA E 1 39 ? 26.045 24.356 174.121 1.00 66.83 98 ALA E C 1
ATOM 3261 O O . ALA E 1 39 ? 26.460 23.874 173.072 1.00 67.19 98 ALA E O 1
ATOM 3263 N N . ILE E 1 40 ? 24.842 24.073 174.634 1.00 65.27 99 ILE E N 1
ATOM 3264 C CA . ILE E 1 40 ? 23.946 23.147 173.940 1.00 64.64 99 ILE E CA 1
ATOM 3265 C C . ILE E 1 40 ? 23.555 23.681 172.567 1.00 64.15 99 ILE E C 1
ATOM 3266 O O . ILE E 1 40 ? 23.475 22.904 171.598 1.00 64.07 99 ILE E O 1
ATOM 3271 N N . LEU E 1 41 ? 23.304 24.995 172.490 1.00 62.39 100 LEU E N 1
ATOM 3272 C CA . LEU E 1 41 ? 22.818 25.601 171.266 1.00 60.91 100 LEU E CA 1
ATOM 3273 C C . LEU E 1 41 ? 23.878 25.449 170.201 1.00 61.74 100 LEU E C 1
ATOM 3274 O O . LEU E 1 41 ? 23.598 24.967 169.104 1.00 61.71 100 LEU E O 1
ATOM 3279 N N . ARG E 1 42 ? 25.114 25.800 170.527 1.00 62.35 101 ARG E N 1
ATOM 3280 C CA . ARG E 1 42 ? 26.152 25.661 169.532 1.00 63.83 101 ARG E CA 1
ATOM 3281 C C . ARG E 1 42 ? 26.262 24.199 169.103 1.00 63.90 101 ARG E C 1
ATOM 3282 O O . ARG E 1 42 ? 26.571 23.887 167.968 1.00 65.56 101 ARG E O 1
ATOM 3290 N N . LEU E 1 43 ? 25.947 23.297 170.004 1.00 63.68 102 LEU E N 1
ATOM 3291 C CA . LEU E 1 43 ? 26.040 21.901 169.707 1.00 63.51 102 LEU E CA 1
ATOM 3292 C C . LEU E 1 43 ? 25.022 21.537 168.633 1.00 62.92 102 LEU E C 1
ATOM 3293 O O . LEU E 1 43 ? 25.341 20.856 167.649 1.00 62.75 102 LEU E O 1
ATOM 3298 N N . LEU E 1 44 ? 23.800 22.016 168.818 1.00 61.68 103 LEU E N 1
ATOM 3299 C CA . LEU E 1 44 ? 22.777 21.844 167.807 1.00 61.18 103 LEU E CA 1
ATOM 3300 C C . LEU E 1 44 ? 23.116 22.559 166.494 1.00 61.33 103 LEU E C 1
ATOM 3301 O O . LEU E 1 44 ? 22.701 22.105 165.420 1.00 61.16 103 LEU E O 1
ATOM 3306 N N . PHE E 1 45 ? 23.820 23.692 166.581 1.00 61.06 104 PHE E N 1
ATOM 3307 C CA . PHE E 1 45 ? 24.184 24.435 165.385 1.00 61.30 104 PHE E CA 1
ATOM 3308 C C . PHE E 1 45 ? 25.191 23.622 164.635 1.00 62.50 104 PHE E C 1
ATOM 3309 O O . PHE E 1 45 ? 24.988 23.245 163.464 1.00 62.81 104 PHE E O 1
ATOM 3317 N N . HIS E 1 46 ? 26.268 23.326 165.343 1.00 62.69 105 HIS E N 1
ATOM 3318 C CA . HIS E 1 46 ? 27.402 22.700 164.754 1.00 63.78 105 HIS E CA 1
ATOM 3319 C C . HIS E 1 46 ? 26.987 21.430 164.033 1.00 64.38 105 HIS E C 1
ATOM 3320 O O . HIS E 1 46 ? 27.556 21.077 163.007 1.00 63.41 105 HIS E O 1
ATOM 3327 N N . HIS E 1 47 ? 25.989 20.746 164.579 1.00 65.87 106 HIS E N 1
ATOM 3328 C CA . HIS E 1 47 ? 25.446 19.572 163.924 1.00 66.63 106 HIS E CA 1
ATOM 3329 C C . HIS E 1 47 ? 25.068 19.889 162.484 1.00 66.55 106 HIS E C 1
ATOM 3330 O O . HIS E 1 47 ? 25.606 19.280 161.565 1.00 66.95 106 HIS E O 1
ATOM 3337 N N . ILE E 1 48 ? 24.189 20.873 162.283 1.00 66.60 107 ILE E N 1
ATOM 3338 C CA . ILE E 1 48 ? 23.647 21.135 160.940 1.00 65.83 107 ILE E CA 1
ATOM 3339 C C . ILE E 1 48 ? 24.595 21.921 160.047 1.00 66.17 107 ILE E C 1
ATOM 3340 O O . ILE E 1 48 ? 24.444 21.935 158.827 1.00 67.38 107 ILE E O 1
ATOM 3345 N N . VAL E 1 49 ? 25.586 22.569 160.643 1.00 66.03 108 VAL E N 1
ATOM 3346 C CA . VAL E 1 49 ? 26.562 23.300 159.852 1.00 65.41 108 VAL E CA 1
ATOM 3347 C C . VAL E 1 49 ? 27.520 22.329 159.231 1.00 67.13 108 VAL E C 1
ATOM 3348 O O . VAL E 1 49 ? 27.841 22.469 158.069 1.00 68.12 108 VAL E O 1
ATOM 3352 N N . THR E 1 50 ? 27.953 21.331 160.000 1.00 69.14 109 THR E N 1
ATOM 3353 C CA . THR E 1 50 ? 29.028 20.420 159.578 1.00 70.14 109 THR E CA 1
ATOM 3354 C C . THR E 1 50 ? 28.500 19.164 158.932 1.00 70.25 109 THR E C 1
ATOM 3355 O O . THR E 1 50 ? 29.278 18.346 158.466 1.00 70.93 109 THR E O 1
ATOM 3359 N N . SER E 1 51 ? 27.194 18.981 158.915 1.00 70.28 110 SER E N 1
ATOM 3360 C CA . SER E 1 51 ? 26.655 17.880 158.141 1.00 71.30 110 SER E CA 1
ATOM 3361 C C . SER E 1 51 ? 25.708 18.420 157.042 1.00 72.19 110 SER E C 1
ATOM 3362 O O . SER E 1 51 ? 25.614 19.638 156.877 1.00 72.67 110 SER E O 1
ATOM 3365 N N . GLU E 1 52 ? 25.063 17.549 156.263 1.00 73.07 111 GLU E N 1
ATOM 3366 C CA . GLU E 1 52 ? 24.300 18.002 155.095 1.00 74.66 111 GLU E CA 1
ATOM 3367 C C . GLU E 1 52 ? 23.065 17.168 154.809 1.00 74.34 111 GLU E C 1
ATOM 3368 O O . GLU E 1 52 ? 23.028 15.982 155.083 1.00 74.42 111 GLU E O 1
ATOM 3374 N N . SER E 1 53 ? 22.043 17.802 154.260 1.00 75.21 112 SER E N 1
ATOM 3375 C CA . SER E 1 53 ? 20.833 17.100 153.842 1.00 75.98 112 SER E CA 1
ATOM 3376 C C . SER E 1 53 ? 21.158 16.194 152.654 1.00 76.71 112 SER E C 1
ATOM 3377 O O . SER E 1 53 ? 21.854 16.609 151.726 1.00 77.45 112 SER E O 1
ATOM 3380 N N . ALA E 1 54 ? 20.690 14.950 152.694 1.00 77.38 113 ALA E N 1
ATOM 3381 C CA . ALA E 1 54 ? 20.817 14.065 151.539 1.00 78.10 113 ALA E CA 1
ATOM 3382 C C . ALA E 1 54 ? 20.294 14.796 150.307 1.00 79.14 113 ALA E C 1
ATOM 3383 O O . ALA E 1 54 ? 21.007 14.981 149.322 1.00 79.12 113 ALA E O 1
ATOM 3385 N N . HIS E 1 55 ? 19.051 15.251 150.411 1.00 81.28 114 HIS E N 1
ATOM 3386 C CA . HIS E 1 55 ? 18.369 16.029 149.380 1.00 82.41 114 HIS E CA 1
ATOM 3387 C C . HIS E 1 55 ? 19.228 17.121 148.725 1.00 80.82 114 HIS E C 1
ATOM 3388 O O . HIS E 1 55 ? 19.307 17.191 147.500 1.00 79.44 114 HIS E O 1
ATOM 3395 N N . GLU E 1 56 ? 19.871 17.967 149.525 1.00 80.19 115 GLU E N 1
ATOM 3396 C CA . GLU E 1 56 ? 20.646 19.074 148.937 1.00 80.78 115 GLU E CA 1
ATOM 3397 C C . GLU E 1 56 ? 22.029 18.677 148.422 1.00 77.20 115 GLU E C 1
ATOM 3398 O O . GLU E 1 56 ? 22.574 19.348 147.550 1.00 77.14 115 GLU E O 1
ATOM 3404 N N . PHE E 1 57 ? 22.588 17.586 148.924 1.00 73.66 116 PHE E N 1
ATOM 3405 C CA . PHE E 1 57 ? 23.773 17.051 148.281 1.00 70.54 116 PHE E CA 1
ATOM 3406 C C . PHE E 1 57 ? 23.450 16.515 146.874 1.00 69.06 116 PHE E C 1
ATOM 3407 O O . PHE E 1 57 ? 24.229 16.700 145.930 1.00 69.06 116 PHE E O 1
ATOM 3415 N N . ALA E 1 58 ? 22.311 15.843 146.737 1.00 66.58 117 ALA E N 1
ATOM 3416 C CA . ALA E 1 58 ? 21.878 15.351 145.448 1.00 64.15 117 ALA E CA 1
ATOM 3417 C C . ALA E 1 58 ? 21.787 16.465 144.375 1.00 63.54 117 ALA E C 1
ATOM 3418 O O . ALA E 1 58 ? 22.058 16.241 143.201 1.00 63.43 117 ALA E O 1
ATOM 3420 N N . ALA E 1 59 ? 21.433 17.682 144.764 1.00 62.98 118 ALA E N 1
ATOM 3421 C CA . ALA E 1 59 ? 21.337 18.758 143.776 1.00 62.05 118 ALA E CA 1
ATOM 3422 C C . ALA E 1 59 ? 22.645 19.533 143.569 1.00 61.12 118 ALA E C 1
ATOM 3423 O O . ALA E 1 59 ? 22.632 20.672 143.095 1.00 62.45 118 ALA E O 1
ATOM 3425 N N . ASN E 1 60 ? 23.775 18.932 143.907 1.00 58.95 119 ASN E N 1
ATOM 3426 C CA . ASN E 1 60 ? 25.050 19.606 143.715 1.00 57.12 119 ASN E CA 1
ATOM 3427 C C . ASN E 1 60 ? 25.342 19.846 142.232 1.00 56.33 119 ASN E C 1
ATOM 3428 O O . ASN E 1 60 ? 24.870 19.112 141.333 1.00 57.00 119 ASN E O 1
ATOM 3433 N N . GLY E 1 61 ? 26.149 20.865 141.993 1.00 54.70 120 GLY E N 1
ATOM 3434 C CA . GLY E 1 61 ? 26.408 21.376 140.664 1.00 52.48 120 GLY E CA 1
ATOM 3435 C C . GLY E 1 61 ? 27.154 20.457 139.729 1.00 51.09 120 GLY E C 1
ATOM 3436 O O . GLY E 1 61 ? 26.789 20.355 138.557 1.00 51.71 120 GLY E O 1
ATOM 3437 N N . ILE E 1 62 ? 28.203 19.809 140.227 1.00 49.96 121 ILE E N 1
ATOM 3438 C CA . ILE E 1 62 ? 29.007 18.899 139.411 1.00 49.35 121 ILE E CA 1
ATOM 3439 C C . ILE E 1 62 ? 28.147 17.858 138.702 1.00 50.22 121 ILE E C 1
ATOM 3440 O O . ILE E 1 62 ? 28.302 17.618 137.489 1.00 48.52 121 ILE E O 1
ATOM 3445 N N . ASP E 1 63 ? 27.231 17.251 139.456 1.00 51.02 122 ASP E N 1
ATOM 3446 C CA . ASP E 1 63 ? 26.338 16.315 138.856 1.00 52.21 122 ASP E CA 1
ATOM 3447 C C . ASP E 1 63 ? 25.485 16.982 137.762 1.00 53.06 122 ASP E C 1
ATOM 3448 O O . ASP E 1 63 ? 25.347 16.401 136.674 1.00 52.15 122 ASP E O 1
ATOM 3453 N N . ARG E 1 64 ? 24.938 18.186 138.023 1.00 53.68 123 ARG E N 1
ATOM 3454 C CA . ARG E 1 64 ? 24.173 18.910 136.991 1.00 54.74 123 ARG E CA 1
ATOM 3455 C C . ARG E 1 64 ? 25.000 19.099 135.717 1.00 54.46 123 ARG E C 1
ATOM 3456 O O . ARG E 1 64 ? 24.540 18.777 134.607 1.00 55.11 123 ARG E O 1
ATOM 3464 N N . LEU E 1 65 ? 26.215 19.628 135.895 1.00 52.55 124 LEU E N 1
ATOM 3465 C CA . LEU E 1 65 ? 27.226 19.739 134.850 1.00 50.69 124 LEU E CA 1
ATOM 3466 C C . LEU E 1 65 ? 27.354 18.455 134.042 1.00 50.96 124 LEU E C 1
ATOM 3467 O O . LEU E 1 65 ? 27.484 18.462 132.830 1.00 50.68 124 LEU E O 1
ATOM 3472 N N . TYR E 1 66 ? 27.345 17.339 134.752 1.00 51.48 125 TYR E N 1
ATOM 3473 C CA . TYR E 1 66 ? 27.606 16.075 134.157 1.00 49.94 125 TYR E CA 1
ATOM 3474 C C . TYR E 1 66 ? 26.499 15.752 133.211 1.00 49.83 125 TYR E C 1
ATOM 3475 O O . TYR E 1 66 ? 26.754 15.451 132.066 1.00 49.89 125 TYR E O 1
ATOM 3484 N N . LYS E 1 67 ? 25.261 15.864 133.677 1.00 51.03 126 LYS E N 1
ATOM 3485 C CA . LYS E 1 67 ? 24.100 15.452 132.883 1.00 52.34 126 LYS E CA 1
ATOM 3486 C C . LYS E 1 67 ? 23.921 16.362 131.716 1.00 53.33 126 LYS E C 1
ATOM 3487 O O . LYS E 1 67 ? 23.422 15.948 130.680 1.00 54.57 126 LYS E O 1
ATOM 3501 N N . VAL E 1 69 ? 26.340 17.981 130.133 1.00 53.99 128 VAL E N 1
ATOM 3502 C CA . VAL E 1 69 ? 27.375 17.604 129.158 1.00 52.24 128 VAL E CA 1
ATOM 3503 C C . VAL E 1 69 ? 26.947 16.343 128.456 1.00 53.26 128 VAL E C 1
ATOM 3504 O O . VAL E 1 69 ? 27.080 16.242 127.241 1.00 53.93 128 VAL E O 1
ATOM 3508 N N . GLU E 1 70 ? 26.387 15.399 129.191 1.00 54.16 129 GLU E N 1
ATOM 3509 C CA . GLU E 1 70 ? 25.962 14.165 128.549 1.00 56.98 129 GLU E CA 1
ATOM 3510 C C . GLU E 1 70 ? 24.812 14.366 127.565 1.00 57.68 129 GLU E C 1
ATOM 3511 O O . GLU E 1 70 ? 24.869 13.920 126.406 1.00 58.59 129 GLU E O 1
ATOM 3517 N N . SER E 1 71 ? 23.764 15.019 128.048 1.00 57.44 130 SER E N 1
ATOM 3518 C CA . SER E 1 71 ? 22.612 15.404 127.236 1.00 56.80 130 SER E CA 1
ATOM 3519 C C . SER E 1 71 ? 23.005 15.948 125.858 1.00 55.50 130 SER E C 1
ATOM 3520 O O . SER E 1 71 ? 22.433 15.586 124.838 1.00 54.96 130 SER E O 1
ATOM 3523 N N . GLN E 1 72 ? 24.010 16.802 125.864 1.00 55.11 131 GLN E N 1
ATOM 3524 C CA . GLN E 1 72 ? 24.484 17.498 124.694 1.00 55.43 131 GLN E CA 1
ATOM 3525 C C . GLN E 1 72 ? 25.444 16.682 123.832 1.00 55.61 131 GLN E C 1
ATOM 3526 O O . GLN E 1 72 ? 25.270 16.632 122.633 1.00 55.99 131 GLN E O 1
ATOM 3532 N N . PHE E 1 73 ? 26.440 16.041 124.466 1.00 55.64 132 PHE E N 1
ATOM 3533 C CA . PHE E 1 73 ? 27.602 15.408 123.818 1.00 54.21 132 PHE E CA 1
ATOM 3534 C C . PHE E 1 73 ? 27.784 13.920 124.077 1.00 55.00 132 PHE E C 1
ATOM 3535 O O . PHE E 1 73 ? 28.755 13.319 123.592 1.00 56.37 132 PHE E O 1
ATOM 3543 N N . GLY E 1 74 ? 26.898 13.317 124.857 1.00 53.99 133 GLY E N 1
ATOM 3544 C CA . GLY E 1 74 ? 26.893 11.873 124.943 1.00 53.00 133 GLY E CA 1
ATOM 3545 C C . GLY E 1 74 ? 27.964 11.388 125.863 1.00 52.33 133 GLY E C 1
ATOM 3546 O O . GLY E 1 74 ? 28.434 12.135 126.696 1.00 51.94 133 GLY E O 1
ATOM 3547 N N . SER E 1 75 ? 28.343 10.127 125.731 1.00 52.48 134 SER E N 1
ATOM 3548 C CA . SER E 1 75 ? 29.340 9.603 126.637 1.00 52.63 134 SER E CA 1
ATOM 3549 C C . SER E 1 75 ? 30.679 10.113 126.193 1.00 53.08 134 SER E C 1
ATOM 3550 O O . SER E 1 75 ? 31.574 10.228 127.012 1.00 55.29 134 SER E O 1
ATOM 3553 N N . GLY E 1 76 ? 30.816 10.434 124.910 1.00 52.38 135 GLY E N 1
ATOM 3554 C CA . GLY E 1 76 ? 32.029 11.066 124.412 1.00 52.74 135 GLY E CA 1
ATOM 3555 C C . GLY E 1 76 ? 32.334 12.360 125.170 1.00 52.94 135 GLY E C 1
ATOM 3556 O O . GLY E 1 76 ? 33.481 12.655 125.526 1.00 51.66 135 GLY E O 1
ATOM 3557 N N . GLY E 1 77 ? 31.296 13.141 125.409 1.00 53.76 136 GLY E N 1
ATOM 3558 C CA . GLY E 1 77 ? 31.445 14.336 126.213 1.00 55.83 136 GLY E CA 1
ATOM 3559 C C . GLY E 1 77 ? 31.744 14.026 127.665 1.00 56.48 136 GLY E C 1
ATOM 3560 O O . GLY E 1 77 ? 32.551 14.694 128.289 1.00 56.38 136 GLY E O 1
ATOM 3561 N N . ASP E 1 78 ? 31.082 13.015 128.202 1.00 58.08 137 ASP E N 1
ATOM 3562 C CA . ASP E 1 78 ? 31.356 12.558 129.545 1.00 60.57 137 ASP E CA 1
ATOM 3563 C C . ASP E 1 78 ? 32.850 12.332 129.739 1.00 60.82 137 ASP E C 1
ATOM 3564 O O . ASP E 1 78 ? 33.449 12.876 130.678 1.00 60.71 137 ASP E O 1
ATOM 3569 N N . LYS E 1 79 ? 33.443 11.542 128.836 1.00 60.87 138 LYS E N 1
ATOM 3570 C CA . LYS E 1 79 ? 34.852 11.174 128.895 1.00 61.14 138 LYS E CA 1
ATOM 3571 C C . LYS E 1 79 ? 35.701 12.441 128.872 1.00 59.26 138 LYS E C 1
ATOM 3572 O O . LYS E 1 79 ? 36.578 12.618 129.687 1.00 59.23 138 LYS E O 1
ATOM 3578 N N . GLU E 1 80 ? 35.379 13.361 127.984 1.00 58.34 139 GLU E N 1
ATOM 3579 C CA . GLU E 1 80 ? 36.121 14.600 127.827 1.00 56.50 139 GLU E CA 1
ATOM 3580 C C . GLU E 1 80 ? 36.003 15.549 129.017 1.00 54.67 139 GLU E C 1
ATOM 3581 O O . GLU E 1 80 ? 36.967 16.233 129.380 1.00 53.17 139 GLU E O 1
ATOM 3587 N N . LEU E 1 81 ? 34.801 15.612 129.594 1.00 53.20 140 LEU E N 1
ATOM 3588 C CA . LEU E 1 81 ? 34.516 16.443 130.772 1.00 51.89 140 LEU E CA 1
ATOM 3589 C C . LEU E 1 81 ? 35.274 15.921 131.979 1.00 51.96 140 LEU E C 1
ATOM 3590 O O . LEU E 1 81 ? 35.794 16.694 132.781 1.00 51.34 140 LEU E O 1
ATOM 3595 N N . GLU E 1 82 ? 35.334 14.601 132.096 1.00 51.49 141 GLU E N 1
ATOM 3596 C CA . GLU E 1 82 ? 36.191 13.992 133.076 1.00 52.31 141 GLU E CA 1
ATOM 3597 C C . GLU E 1 82 ? 37.652 14.406 132.960 1.00 53.17 141 GLU E C 1
ATOM 3598 O O . GLU E 1 82 ? 38.292 14.776 133.949 1.00 54.07 141 GLU E O 1
ATOM 3604 N N . TRP E 1 83 ? 38.181 14.367 131.751 1.00 53.67 142 TRP E N 1
ATOM 3605 C CA . TRP E 1 83 ? 39.536 14.820 131.547 1.00 53.57 142 TRP E CA 1
ATOM 3606 C C . TRP E 1 83 ? 39.690 16.279 132.041 1.00 52.19 142 TRP E C 1
ATOM 3607 O O . TRP E 1 83 ? 40.528 16.573 132.888 1.00 51.16 142 TRP E O 1
ATOM 3618 N N . LEU E 1 84 ? 38.835 17.167 131.559 1.00 51.30 143 LEU E N 1
ATOM 3619 C CA . LEU E 1 84 ? 38.895 18.564 131.942 1.00 50.94 143 LEU E CA 1
ATOM 3620 C C . LEU E 1 84 ? 38.840 18.802 133.448 1.00 50.87 143 LEU E C 1
ATOM 3621 O O . LEU E 1 84 ? 39.600 19.606 133.961 1.00 50.52 143 LEU E O 1
ATOM 3626 N N . ILE E 1 85 ? 37.938 18.105 134.143 1.00 50.44 144 ILE E N 1
ATOM 3627 C CA . ILE E 1 85 ? 37.851 18.154 135.598 1.00 50.05 144 ILE E CA 1
ATOM 3628 C C . ILE E 1 85 ? 39.144 17.700 136.239 1.00 50.46 144 ILE E C 1
ATOM 3629 O O . ILE E 1 85 ? 39.652 18.342 137.140 1.00 50.13 144 ILE E O 1
ATOM 3634 N N . GLY E 1 86 ? 39.671 16.576 135.780 1.00 51.96 145 GLY E N 1
ATOM 3635 C CA . GLY E 1 86 ? 40.968 16.105 136.252 1.00 52.76 145 GLY E CA 1
ATOM 3636 C C . GLY E 1 86 ? 42.019 17.175 136.049 1.00 53.74 145 GLY E C 1
ATOM 3637 O O . GLY E 1 86 ? 42.744 17.523 136.981 1.00 53.38 145 GLY E O 1
ATOM 3638 N N . ARG E 1 87 ? 42.099 17.723 134.841 1.00 54.92 146 ARG E N 1
ATOM 3639 C CA . ARG E 1 87 ? 43.107 18.716 134.601 1.00 56.85 146 ARG E CA 1
ATOM 3640 C C . ARG E 1 87 ? 42.942 19.854 135.569 1.00 56.95 146 ARG E C 1
ATOM 3641 O O . ARG E 1 87 ? 43.913 20.302 136.170 1.00 58.08 146 ARG E O 1
ATOM 3649 N N . SER E 1 88 ? 41.708 20.296 135.756 1.00 56.24 147 SER E N 1
ATOM 3650 C CA . SER E 1 88 ? 41.448 21.431 136.610 1.00 56.24 147 SER E CA 1
ATOM 3651 C C . SER E 1 88 ? 41.912 21.217 138.045 1.00 57.48 147 SER E C 1
ATOM 3652 O O . SER E 1 88 ? 42.560 22.072 138.619 1.00 59.31 147 SER E O 1
ATOM 3655 N N . LEU E 1 89 ? 41.580 20.073 138.624 1.00 57.49 148 LEU E N 1
ATOM 3656 C CA . LEU E 1 89 ? 41.951 19.753 139.991 1.00 56.69 148 LEU E CA 1
ATOM 3657 C C . LEU E 1 89 ? 43.460 19.764 140.170 1.00 57.23 148 LEU E C 1
ATOM 3658 O O . LEU E 1 89 ? 43.960 20.279 141.154 1.00 56.68 148 LEU E O 1
ATOM 3663 N N . ILE E 1 90 ? 44.173 19.176 139.216 1.00 59.10 149 ILE E N 1
ATOM 3664 C CA . ILE E 1 90 ? 45.631 19.136 139.242 1.00 61.08 149 ILE E CA 1
ATOM 3665 C C . ILE E 1 90 ? 46.207 20.531 139.134 1.00 61.89 149 ILE E C 1
ATOM 3666 O O . ILE E 1 90 ? 47.106 20.892 139.873 1.00 62.16 149 ILE E O 1
ATOM 3671 N N . GLN E 1 91 ? 45.663 21.324 138.232 1.00 63.06 150 GLN E N 1
ATOM 3672 C CA . GLN E 1 91 ? 46.074 22.692 138.130 1.00 64.86 150 GLN E CA 1
ATOM 3673 C C . GLN E 1 91 ? 45.899 23.397 139.464 1.00 64.95 150 GLN E C 1
ATOM 3674 O O . GLN E 1 91 ? 46.745 24.142 139.873 1.00 64.99 150 GLN E O 1
ATOM 3688 N N . SER E 1 93 ? 46.161 22.121 142.374 1.00 70.09 152 SER E N 1
ATOM 3689 C CA . SER E 1 93 ? 47.094 21.658 143.377 1.00 71.04 152 SER E CA 1
ATOM 3690 C C . SER E 1 93 ? 48.446 22.367 143.265 1.00 72.81 152 SER E C 1
ATOM 3691 O O . SER E 1 93 ? 49.231 22.324 144.215 1.00 73.64 152 SER E O 1
ATOM 3694 N N . LYS E 1 94 ? 48.710 23.016 142.121 1.00 73.92 153 LYS E N 1
ATOM 3695 C CA . LYS E 1 94 ? 49.994 23.695 141.866 1.00 74.74 153 LYS E CA 1
ATOM 3696 C C . LYS E 1 94 ? 50.030 25.060 142.555 1.00 74.38 153 LYS E C 1
ATOM 3697 O O . LYS E 1 94 ? 49.092 25.438 143.262 1.00 73.25 153 LYS E O 1
ATOM 3703 N N . GLY F 1 5 ? 35.311 20.302 178.859 1.00 97.60 64 GLY F N 1
ATOM 3704 C CA . GLY F 1 5 ? 35.039 20.518 180.322 1.00 97.59 64 GLY F CA 1
ATOM 3705 C C . GLY F 1 5 ? 33.597 20.920 180.604 1.00 97.74 64 GLY F C 1
ATOM 3706 O O . GLY F 1 5 ? 32.971 20.427 181.550 1.00 97.41 64 GLY F O 1
ATOM 3707 N N . ARG F 1 6 ? 33.082 21.828 179.774 1.00 98.01 65 ARG F N 1
ATOM 3708 C CA . ARG F 1 6 ? 31.672 22.272 179.790 1.00 97.70 65 ARG F CA 1
ATOM 3709 C C . ARG F 1 6 ? 30.759 21.251 179.095 1.00 95.83 65 ARG F C 1
ATOM 3710 O O . ARG F 1 6 ? 29.678 20.900 179.595 1.00 95.43 65 ARG F O 1
ATOM 3718 N N . ILE F 1 7 ? 31.218 20.823 177.916 1.00 93.37 66 ILE F N 1
ATOM 3719 C CA . ILE F 1 7 ? 30.648 19.733 177.123 1.00 90.52 66 ILE F CA 1
ATOM 3720 C C . ILE F 1 7 ? 30.621 18.414 177.913 1.00 89.15 66 ILE F C 1
ATOM 3721 O O . ILE F 1 7 ? 29.568 17.779 178.076 1.00 88.90 66 ILE F O 1
ATOM 3726 N N . PHE F 1 8 ? 31.806 18.033 178.400 1.00 87.29 67 PHE F N 1
ATOM 3727 C CA . PHE F 1 8 ? 32.032 16.828 179.192 1.00 84.69 67 PHE F CA 1
ATOM 3728 C C . PHE F 1 8 ? 31.054 16.711 180.345 1.00 83.45 67 PHE F C 1
ATOM 3729 O O . PHE F 1 8 ? 30.572 15.624 180.646 1.00 82.69 67 PHE F O 1
ATOM 3737 N N . LYS F 1 9 ? 30.769 17.835 180.989 1.00 82.59 68 LYS F N 1
ATOM 3738 C CA 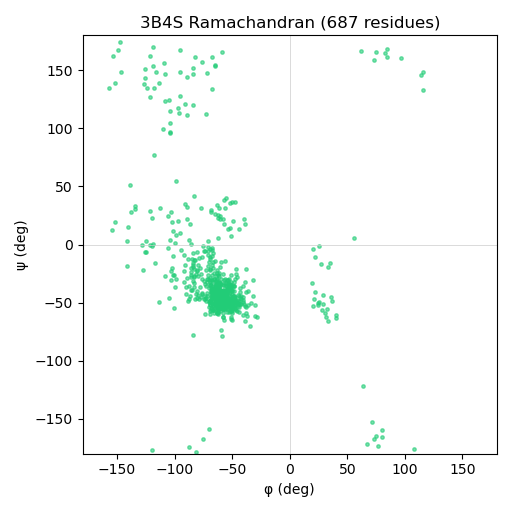. LYS F 1 9 ? 29.814 17.836 182.063 1.00 82.40 68 LYS F CA 1
ATOM 3739 C C . LYS F 1 9 ? 28.528 17.208 181.559 1.00 81.71 68 LYS F C 1
ATOM 3740 O O . LYS F 1 9 ? 27.984 16.306 182.206 1.00 81.14 68 LYS F O 1
ATOM 3754 N N . PHE F 1 11 ? 27.920 15.440 178.771 1.00 76.30 70 PHE F N 1
ATOM 3755 C CA . PHE F 1 11 ? 28.078 14.078 178.328 1.00 74.15 70 PHE F CA 1
ATOM 3756 C C . PHE F 1 11 ? 27.694 13.088 179.473 1.00 74.98 70 PHE F C 1
ATOM 3757 O O . PHE F 1 11 ? 26.713 12.345 179.355 1.00 75.25 70 PHE F O 1
ATOM 3765 N N . ILE F 1 12 ? 28.438 13.120 180.582 1.00 75.07 71 ILE F N 1
ATOM 3766 C CA . ILE F 1 12 ? 28.080 12.479 181.866 1.00 74.67 71 ILE F CA 1
ATOM 3767 C C . ILE F 1 12 ? 26.626 12.620 182.357 1.00 75.04 71 ILE F C 1
ATOM 3768 O O . ILE F 1 12 ? 26.109 11.708 182.960 1.00 74.99 71 ILE F O 1
ATOM 3773 N N . GLU F 1 13 ? 25.990 13.766 182.152 1.00 76.60 72 GLU F N 1
ATOM 3774 C CA . GLU F 1 13 ? 24.582 13.966 182.539 1.00 78.98 72 GLU F CA 1
ATOM 3775 C C . GLU F 1 13 ? 23.683 12.835 182.088 1.00 79.13 72 GLU F C 1
ATOM 3776 O O . GLU F 1 13 ? 22.639 12.589 182.688 1.00 79.14 72 GLU F O 1
ATOM 3782 N N . HIS F 1 14 ? 24.066 12.203 180.981 1.00 79.13 73 HIS F N 1
ATOM 3783 C CA . HIS F 1 14 ? 23.357 11.058 180.428 1.00 78.78 73 HIS F CA 1
ATOM 3784 C C . HIS F 1 14 ? 23.669 9.748 181.143 1.00 77.05 73 HIS F C 1
ATOM 3785 O O . HIS F 1 14 ? 22.889 8.803 181.092 1.00 77.42 73 HIS F O 1
ATOM 3792 N N . LEU F 1 15 ? 24.846 9.645 181.732 1.00 74.57 74 LEU F N 1
ATOM 3793 C CA . LEU F 1 15 ? 25.267 8.364 182.247 1.00 72.23 74 LEU F CA 1
ATOM 3794 C C . LEU F 1 15 ? 24.961 8.207 183.741 1.00 72.16 74 LEU F C 1
ATOM 3795 O O . LEU F 1 15 ? 24.936 9.193 184.501 1.00 72.24 74 LEU F O 1
ATOM 3800 N N . GLU F 1 16 ? 24.686 6.965 184.137 1.00 71.13 75 GLU F N 1
ATOM 3801 C CA . GLU F 1 16 ? 24.462 6.637 185.518 1.00 70.54 75 GLU F CA 1
ATOM 3802 C C . GLU F 1 16 ? 25.686 5.939 186.080 1.00 70.80 75 GLU F C 1
ATOM 3803 O O . GLU F 1 16 ? 26.012 4.831 185.659 1.00 71.44 75 GLU F O 1
ATOM 3809 N N . PHE F 1 17 ? 26.353 6.580 187.037 1.00 70.73 76 PHE F N 1
ATOM 3810 C CA . PHE F 1 17 ? 27.573 6.025 187.625 1.00 71.27 76 PHE F CA 1
ATOM 3811 C C . PHE F 1 17 ? 27.358 5.384 189.010 1.00 72.23 76 PHE F C 1
ATOM 3812 O O . PHE F 1 17 ? 28.172 4.553 189.444 1.00 71.83 76 PHE F O 1
ATOM 3820 N N . GLU F 1 18 ? 26.256 5.772 189.670 1.00 73.36 77 GLU F N 1
ATOM 3821 C CA . GLU F 1 18 ? 25.882 5.343 191.045 1.00 73.54 77 GLU F CA 1
ATOM 3822 C C . GLU F 1 18 ? 25.488 3.896 191.219 1.00 73.58 77 GLU F C 1
ATOM 3823 O O . GLU F 1 18 ? 25.747 3.334 192.283 1.00 74.86 77 GLU F O 1
ATOM 3829 N N . LYS F 1 19 ? 24.832 3.304 190.214 1.00 72.02 78 LYS F N 1
ATOM 3830 C CA . LYS F 1 19 ? 24.118 2.047 190.435 1.00 70.01 78 LYS F CA 1
ATOM 3831 C C . LYS F 1 19 ? 24.735 0.874 189.711 1.00 69.88 78 LYS F C 1
ATOM 3832 O O . LYS F 1 19 ? 24.046 -0.071 189.311 1.00 69.23 78 LYS F O 1
ATOM 3838 N N . GLY F 1 20 ? 26.051 0.925 189.560 1.00 69.47 79 GLY F N 1
ATOM 3839 C CA . GLY F 1 20 ? 26.770 -0.280 189.188 1.00 69.37 79 GLY F CA 1
ATOM 3840 C C . GLY F 1 20 ? 26.566 -0.689 187.744 1.00 68.24 79 GLY F C 1
ATOM 3841 O O . GLY F 1 20 ? 25.580 -0.303 187.131 1.00 68.75 79 GLY F O 1
ATOM 3842 N N . LEU F 1 21 ? 27.501 -1.493 187.230 1.00 67.18 80 LEU F N 1
ATOM 3843 C CA . LEU F 1 21 ? 27.646 -1.774 185.795 1.00 66.17 80 LEU F CA 1
ATOM 3844 C C . LEU F 1 21 ? 26.388 -1.745 184.920 1.00 66.92 80 LEU F C 1
ATOM 3845 O O . LEU F 1 21 ? 26.304 -0.932 183.998 1.00 67.12 80 LEU F O 1
ATOM 3850 N N . ASP F 1 22 ? 25.425 -2.622 185.206 1.00 67.58 81 ASP F N 1
ATOM 3851 C CA . ASP F 1 22 ? 24.205 -2.704 184.405 1.00 68.52 81 ASP F CA 1
ATOM 3852 C C . ASP F 1 22 ? 23.504 -1.393 184.182 1.00 67.92 81 ASP F C 1
ATOM 3853 O O . ASP F 1 22 ? 23.266 -1.010 183.034 1.00 69.22 81 ASP F O 1
ATOM 3858 N N . ALA F 1 23 ? 23.151 -0.713 185.268 1.00 65.86 82 ALA F N 1
ATOM 3859 C CA . ALA F 1 23 ? 22.504 0.588 185.157 1.00 63.67 82 ALA F CA 1
ATOM 3860 C C . ALA F 1 23 ? 23.361 1.569 184.332 1.00 61.98 82 ALA F C 1
ATOM 3861 O O . ALA F 1 23 ? 22.824 2.447 183.666 1.00 62.37 82 ALA F O 1
ATOM 3863 N N . PHE F 1 24 ? 24.680 1.405 184.352 1.00 59.53 83 PHE F N 1
ATOM 3864 C CA . PHE F 1 24 ? 25.539 2.246 183.543 1.00 58.69 83 PHE F CA 1
ATOM 3865 C C . PHE F 1 24 ? 25.366 1.971 182.035 1.00 59.83 83 PHE F C 1
ATOM 3866 O O . PHE F 1 24 ? 25.081 2.887 181.260 1.00 58.91 83 PHE F O 1
ATOM 3874 N N . SER F 1 25 ? 25.523 0.718 181.624 1.00 61.86 84 SER F N 1
ATOM 3875 C CA . SER F 1 25 ? 25.101 0.298 180.284 1.00 64.98 84 SER F CA 1
ATOM 3876 C C . SER F 1 25 ? 23.717 0.831 179.864 1.00 66.94 84 SER F C 1
ATOM 3877 O O . SER F 1 25 ? 23.595 1.503 178.817 1.00 66.81 84 SER F O 1
ATOM 3880 N N . GLN F 1 26 ? 22.686 0.510 180.667 1.00 68.06 85 GLN F N 1
ATOM 3881 C CA . GLN F 1 26 ? 21.313 0.919 180.363 1.00 69.09 85 GLN F CA 1
ATOM 3882 C C . GLN F 1 26 ? 21.338 2.378 180.031 1.00 67.53 85 GLN F C 1
ATOM 3883 O O . GLN F 1 26 ? 20.756 2.784 179.030 1.00 68.05 85 GLN F O 1
ATOM 3889 N N . SER F 1 27 ? 22.045 3.163 180.839 1.00 64.70 86 SER F N 1
ATOM 3890 C CA . SER F 1 27 ? 22.033 4.578 180.612 1.00 63.29 86 SER F CA 1
ATOM 3891 C C . SER F 1 27 ? 22.664 4.926 179.255 1.00 62.47 86 SER F C 1
ATOM 3892 O O . SER F 1 27 ? 22.092 5.724 178.498 1.00 62.70 86 SER F O 1
ATOM 3895 N N . TRP F 1 28 ? 23.791 4.288 178.929 1.00 61.35 87 TRP F N 1
ATOM 3896 C CA . TRP F 1 28 ? 24.538 4.584 177.688 1.00 60.18 87 TRP F CA 1
ATOM 3897 C C . TRP F 1 28 ? 23.738 4.207 176.472 1.00 60.78 87 TRP F C 1
ATOM 3898 O O . TRP F 1 28 ? 23.509 5.034 175.604 1.00 60.82 87 TRP F O 1
ATOM 3909 N N . ILE F 1 29 ? 23.315 2.949 176.418 1.00 62.07 88 ILE F N 1
ATOM 3910 C CA . ILE F 1 29 ? 22.441 2.462 175.350 1.00 62.85 88 ILE F CA 1
ATOM 3911 C C . ILE F 1 29 ? 21.242 3.370 175.107 1.00 63.41 88 ILE F C 1
ATOM 3912 O O . ILE F 1 29 ? 21.026 3.801 173.991 1.00 63.87 88 ILE F O 1
ATOM 3917 N N . LYS F 1 30 ? 20.484 3.665 176.154 1.00 64.91 89 LYS F N 1
ATOM 3918 C CA . LYS F 1 30 ? 19.398 4.623 176.075 1.00 66.93 89 LYS F CA 1
ATOM 3919 C C . LYS F 1 30 ? 19.885 5.923 175.451 1.00 66.85 89 LYS F C 1
ATOM 3920 O O . LYS F 1 30 ? 19.163 6.535 174.661 1.00 67.91 89 LYS F O 1
ATOM 3926 N N . ALA F 1 31 ? 21.104 6.339 175.800 1.00 65.87 90 ALA F N 1
ATOM 3927 C CA . ALA F 1 31 ? 21.673 7.601 175.311 1.00 64.70 90 ALA F CA 1
ATOM 3928 C C . ALA F 1 31 ? 21.972 7.522 173.842 1.00 64.48 90 ALA F C 1
ATOM 3929 O O . ALA F 1 31 ? 21.868 8.511 173.134 1.00 64.44 90 ALA F O 1
ATOM 3931 N N . LEU F 1 32 ? 22.339 6.332 173.390 1.00 64.43 91 LEU F N 1
ATOM 3932 C CA . LEU F 1 32 ? 22.704 6.125 172.015 1.00 64.60 91 LEU F CA 1
ATOM 3933 C C . LEU F 1 32 ? 21.512 6.306 171.119 1.00 66.46 91 LEU F C 1
ATOM 3934 O O . LEU F 1 32 ? 21.643 6.210 169.908 1.00 67.89 91 LEU F O 1
ATOM 3939 N N . GLU F 1 33 ? 20.348 6.552 171.705 1.00 68.43 92 GLU F N 1
ATOM 3940 C CA . GLU F 1 33 ? 19.151 6.834 170.925 1.00 70.49 92 GLU F CA 1
ATOM 3941 C C . GLU F 1 33 ? 19.030 8.301 170.533 1.00 71.67 92 GLU F C 1
ATOM 3942 O O . GLU F 1 33 ? 18.622 8.604 169.428 1.00 71.70 92 GLU F O 1
ATOM 3948 N N . ASP F 1 34 ? 19.392 9.199 171.445 1.00 73.87 93 ASP F N 1
ATOM 3949 C CA . ASP F 1 34 ? 19.388 10.650 171.219 1.00 74.98 93 ASP F CA 1
ATOM 3950 C C . ASP F 1 34 ? 20.523 11.092 170.292 1.00 73.91 93 ASP F C 1
ATOM 3951 O O . ASP F 1 34 ? 21.703 11.041 170.654 1.00 73.73 93 ASP F O 1
ATOM 3956 N N . SER F 1 35 ? 20.157 11.551 169.100 1.00 72.82 94 SER F N 1
ATOM 3957 C CA . SER F 1 35 ? 21.133 11.788 168.041 1.00 71.61 94 SER F CA 1
ATOM 3958 C C . SER F 1 35 ? 22.173 12.844 168.431 1.00 70.31 94 SER F C 1
ATOM 3959 O O . SER F 1 35 ? 23.339 12.774 168.027 1.00 70.28 94 SER F O 1
ATOM 3962 N N . GLU F 1 36 ? 21.748 13.807 169.240 1.00 68.17 95 GLU F N 1
ATOM 3963 C CA . GLU F 1 36 ? 22.639 14.857 169.699 1.00 66.04 95 GLU F CA 1
ATOM 3964 C C . GLU F 1 36 ? 23.759 14.295 170.563 1.00 63.98 95 GLU F C 1
ATOM 3965 O O . GLU F 1 36 ? 24.875 14.772 170.509 1.00 63.36 95 GLU F O 1
ATOM 3971 N N . PHE F 1 37 ? 23.453 13.250 171.326 1.00 62.74 96 PHE F N 1
ATOM 3972 C CA . PHE F 1 37 ? 24.456 12.479 172.081 1.00 61.71 96 PHE F CA 1
ATOM 3973 C C . PHE F 1 37 ? 25.452 11.845 171.126 1.00 61.73 96 PHE F C 1
ATOM 3974 O O . PHE F 1 37 ? 26.667 11.942 171.323 1.00 61.80 96 PHE F O 1
ATOM 3982 N N . LEU F 1 38 ? 24.936 11.214 170.074 1.00 61.19 97 LEU F N 1
ATOM 3983 C CA . LEU F 1 38 ? 25.796 10.653 169.049 1.00 61.06 97 LEU F CA 1
ATOM 3984 C C . LEU F 1 38 ? 26.800 11.691 168.519 1.00 61.76 97 LEU F C 1
ATOM 3985 O O . LEU F 1 38 ? 27.951 11.355 168.218 1.00 61.02 97 LEU F O 1
ATOM 3990 N N . ALA F 1 39 ? 26.349 12.949 168.409 1.00 62.96 98 ALA F N 1
ATOM 3991 C CA . ALA F 1 39 ? 27.167 14.074 167.913 1.00 62.79 98 ALA F CA 1
ATOM 3992 C C . ALA F 1 39 ? 28.372 14.301 168.816 1.00 62.61 98 ALA F C 1
ATOM 3993 O O . ALA F 1 39 ? 29.525 14.414 168.347 1.00 62.75 98 ALA F O 1
ATOM 3995 N N . ILE F 1 40 ? 28.094 14.357 170.115 1.00 61.84 99 ILE F N 1
ATOM 3996 C CA . ILE F 1 40 ? 29.132 14.560 171.112 1.00 61.50 99 ILE F CA 1
ATOM 3997 C C . ILE F 1 40 ? 30.119 13.393 171.047 1.00 61.33 99 ILE F C 1
ATOM 3998 O O . ILE F 1 40 ? 31.347 13.540 171.145 1.00 61.53 99 ILE F O 1
ATOM 4003 N N . LEU F 1 41 ? 29.563 12.216 170.849 1.00 60.62 100 LEU F N 1
ATOM 4004 C CA . LEU F 1 41 ? 30.377 11.051 170.772 1.00 59.59 100 LEU F CA 1
ATOM 4005 C C . LEU F 1 41 ? 31.365 11.190 169.600 1.00 60.05 100 LEU F C 1
ATOM 4006 O O . LEU F 1 41 ? 32.522 10.851 169.769 1.00 60.52 100 LEU F O 1
ATOM 4011 N N . ARG F 1 42 ? 30.938 11.742 168.453 1.00 60.37 101 ARG F N 1
ATOM 4012 C CA . ARG F 1 42 ? 31.868 12.014 167.333 1.00 60.34 101 ARG F CA 1
ATOM 4013 C C . ARG F 1 42 ? 32.938 13.011 167.712 1.00 61.20 101 ARG F C 1
ATOM 4014 O O . ARG F 1 42 ? 34.061 12.888 167.246 1.00 60.47 101 ARG F O 1
ATOM 4022 N N . LEU F 1 43 ? 32.607 14.016 168.523 1.00 62.79 102 LEU F N 1
ATOM 4023 C CA . LEU F 1 43 ? 33.648 14.953 168.949 1.00 65.76 102 LEU F CA 1
ATOM 4024 C C . LEU F 1 43 ? 34.739 14.245 169.698 1.00 67.81 102 LEU F C 1
ATOM 4025 O O . LEU F 1 43 ? 35.922 14.544 169.518 1.00 68.94 102 LEU F O 1
ATOM 4030 N N . LEU F 1 44 ? 34.339 13.298 170.538 1.00 69.15 103 LEU F N 1
ATOM 4031 C CA . LEU F 1 44 ? 35.288 12.509 171.291 1.00 70.72 103 LEU F CA 1
ATOM 4032 C C . LEU F 1 44 ? 36.234 11.713 170.382 1.00 71.49 103 LEU F C 1
ATOM 4033 O O . LEU F 1 44 ? 37.464 11.859 170.441 1.00 72.03 103 LEU F O 1
ATOM 4038 N N . PHE F 1 45 ? 35.635 10.898 169.524 1.00 72.07 104 PHE F N 1
ATOM 4039 C CA . PHE F 1 45 ? 36.360 10.011 168.642 1.00 73.04 104 PHE F CA 1
ATOM 4040 C C . PHE F 1 45 ? 37.138 10.701 167.534 1.00 74.52 104 PHE F C 1
ATOM 4041 O O . PHE F 1 45 ? 37.943 10.058 166.862 1.00 74.67 104 PHE F O 1
ATOM 4049 N N . HIS F 1 46 ? 36.886 11.987 167.314 1.00 76.52 105 HIS F N 1
ATOM 4050 C CA . HIS F 1 46 ? 37.416 12.654 166.132 1.00 78.34 105 HIS F CA 1
ATOM 4051 C C . HIS F 1 46 ? 38.937 12.736 166.110 1.00 79.61 105 HIS F C 1
ATOM 4052 O O . HIS F 1 46 ? 39.559 12.563 165.056 1.00 79.11 105 HIS F O 1
ATOM 4059 N N . HIS F 1 47 ? 39.544 13.015 167.258 1.00 81.74 106 HIS F N 1
ATOM 4060 C CA . HIS F 1 47 ? 40.992 13.006 167.276 1.00 83.94 106 HIS F CA 1
ATOM 4061 C C . HIS F 1 47 ? 41.622 11.605 167.090 1.00 82.52 106 HIS F C 1
ATOM 4062 O O . HIS F 1 47 ? 42.564 11.435 166.335 1.00 82.75 106 HIS F O 1
ATOM 4069 N N . ILE F 1 48 ? 41.096 10.603 167.767 1.00 80.85 107 ILE F N 1
ATOM 4070 C CA . ILE F 1 48 ? 41.657 9.268 167.707 1.00 79.10 107 ILE F CA 1
ATOM 4071 C C . ILE F 1 48 ? 41.698 8.736 166.279 1.00 79.81 107 ILE F C 1
ATOM 4072 O O . ILE F 1 48 ? 42.534 7.917 165.918 1.00 80.58 107 ILE F O 1
ATOM 4077 N N . VAL F 1 49 ? 40.813 9.246 165.447 1.00 80.79 108 VAL F N 1
ATOM 4078 C CA . VAL F 1 49 ? 40.558 8.658 164.149 1.00 81.43 108 VAL F CA 1
ATOM 4079 C C . VAL F 1 49 ? 41.242 9.410 163.003 1.00 83.05 108 VAL F C 1
ATOM 4080 O O . VAL F 1 49 ? 41.250 8.953 161.857 1.00 82.84 108 VAL F O 1
ATOM 4084 N N . THR F 1 50 ? 41.775 10.583 163.349 1.00 85.25 109 THR F N 1
ATOM 4085 C CA . THR F 1 50 ? 42.797 11.319 162.611 1.00 87.39 109 THR F CA 1
ATOM 4086 C C . THR F 1 50 ? 44.065 10.464 162.470 1.00 88.85 109 THR F C 1
ATOM 4087 O O . THR F 1 50 ? 44.204 9.457 163.179 1.00 89.14 109 THR F O 1
ATOM 4091 N N . SER F 1 51 ? 44.991 10.861 161.587 1.00 90.35 110 SER F N 1
ATOM 4092 C CA . SER F 1 51 ? 46.326 10.225 161.514 1.00 91.97 110 SER F CA 1
ATOM 4093 C C . SER F 1 51 ? 47.454 11.098 160.966 1.00 93.14 110 SER F C 1
ATOM 4094 O O . SER F 1 51 ? 47.223 12.111 160.302 1.00 92.68 110 SER F O 1
ATOM 4097 N N . GLU F 1 52 ? 48.685 10.674 161.244 1.00 95.62 111 GLU F N 1
ATOM 4098 C CA . GLU F 1 52 ? 49.881 11.446 160.885 1.00 97.81 111 GLU F CA 1
ATOM 4099 C C . GLU F 1 52 ? 50.088 11.438 159.373 1.00 98.11 111 GLU F C 1
ATOM 4100 O O . GLU F 1 52 ? 50.163 12.505 158.746 1.00 98.05 111 GLU F O 1
ATOM 4106 N N . SER F 1 53 ? 50.134 10.232 158.800 1.00 98.21 112 SER F N 1
ATOM 4107 C CA . SER F 1 53 ? 50.204 10.043 157.348 1.00 98.01 112 SER F CA 1
ATOM 4108 C C . SER F 1 53 ? 49.103 10.770 156.568 1.00 97.96 112 SER F C 1
ATOM 4109 O O . SER F 1 53 ? 49.330 11.164 155.430 1.00 98.84 112 SER F O 1
ATOM 4112 N N . ALA F 1 54 ? 47.923 10.948 157.170 1.00 97.61 113 ALA F N 1
ATOM 4113 C CA . ALA F 1 54 ? 46.824 11.680 156.524 1.00 96.97 113 ALA F CA 1
ATOM 4114 C C . ALA F 1 54 ? 47.254 13.088 156.169 1.00 96.82 113 ALA F C 1
ATOM 4115 O O . ALA F 1 54 ? 47.301 13.441 154.997 1.00 96.85 113 ALA F O 1
ATOM 4117 N N . HIS F 1 55 ? 47.598 13.892 157.167 1.00 96.93 114 HIS F N 1
ATOM 4118 C CA . HIS F 1 55 ? 47.893 15.291 156.878 1.00 96.89 114 HIS F CA 1
ATOM 4119 C C . HIS F 1 55 ? 48.903 15.446 155.748 1.00 95.63 114 HIS F C 1
ATOM 4120 O O . HIS F 1 55 ? 48.803 16.385 154.941 1.00 94.91 114 HIS F O 1
ATOM 4127 N N . GLU F 1 56 ? 49.853 14.509 155.695 1.00 94.75 115 GLU F N 1
ATOM 4128 C CA . GLU F 1 56 ? 50.859 14.438 154.630 1.00 94.07 115 GLU F CA 1
ATOM 4129 C C . GLU F 1 56 ? 50.165 14.334 153.286 1.00 92.21 115 GLU F C 1
ATOM 4130 O O . GLU F 1 56 ? 50.256 15.245 152.450 1.00 92.24 115 GLU F O 1
ATOM 4136 N N . PHE F 1 57 ? 49.465 13.212 153.128 1.00 89.12 116 PHE F N 1
ATOM 4137 C CA . PHE F 1 57 ? 48.661 12.861 151.982 1.00 86.63 116 PHE F CA 1
ATOM 4138 C C . PHE F 1 57 ? 47.911 14.017 151.297 1.00 85.80 116 PHE F C 1
ATOM 4139 O O . PHE F 1 57 ? 48.050 14.176 150.102 1.00 85.54 116 PHE F O 1
ATOM 4147 N N . ALA F 1 58 ? 47.142 14.834 152.015 1.00 86.04 117 ALA F N 1
ATOM 4148 C CA . ALA F 1 58 ? 46.349 15.922 151.352 1.00 87.79 117 ALA F CA 1
ATOM 4149 C C . ALA F 1 58 ? 47.192 17.076 150.778 1.00 88.70 117 ALA F C 1
ATOM 4150 O O . ALA F 1 58 ? 46.747 17.837 149.880 1.00 88.60 117 ALA F O 1
ATOM 4152 N N . ALA F 1 59 ? 48.401 17.199 151.319 1.00 89.23 118 ALA F N 1
ATOM 4153 C CA . ALA F 1 59 ? 49.275 18.289 150.976 1.00 89.02 118 ALA F CA 1
ATOM 4154 C C . ALA F 1 59 ? 50.408 17.874 150.014 1.00 88.91 118 ALA F C 1
ATOM 4155 O O . ALA F 1 59 ? 50.921 18.726 149.307 1.00 89.91 118 ALA F O 1
ATOM 4157 N N . ASN F 1 60 ? 50.790 16.597 149.946 1.00 88.01 119 ASN F N 1
ATOM 4158 C CA . ASN F 1 60 ? 51.801 16.180 148.946 1.00 87.72 119 ASN F CA 1
ATOM 4159 C C . ASN F 1 60 ? 51.411 14.993 148.025 1.00 86.62 119 ASN F C 1
ATOM 4160 O O . ASN F 1 60 ? 51.960 14.829 146.936 1.00 86.58 119 ASN F O 1
ATOM 4165 N N . GLY F 1 61 ? 50.462 14.176 148.470 1.00 84.95 120 GLY F N 1
ATOM 4166 C CA . GLY F 1 61 ? 50.057 12.956 147.774 1.00 82.96 120 GLY F CA 1
ATOM 4167 C C . GLY F 1 61 ? 49.823 12.951 146.270 1.00 81.69 120 GLY F C 1
ATOM 4168 O O . GLY F 1 61 ? 50.378 12.093 145.578 1.00 80.79 120 GLY F O 1
ATOM 4169 N N . ILE F 1 62 ? 48.988 13.854 145.740 1.00 81.35 121 ILE F N 1
ATOM 4170 C CA . ILE F 1 62 ? 48.712 13.780 144.286 1.00 81.29 121 ILE F CA 1
ATOM 4171 C C . ILE F 1 62 ? 50.033 13.991 143.554 1.00 81.04 121 ILE F C 1
ATOM 4172 O O . ILE F 1 62 ? 50.332 13.344 142.559 1.00 80.77 121 ILE F O 1
ATOM 4177 N N . ASP F 1 63 ? 50.830 14.901 144.091 1.00 81.11 122 ASP F N 1
ATOM 4178 C CA . ASP F 1 63 ? 52.124 15.184 143.549 1.00 80.57 122 ASP F CA 1
ATOM 4179 C C . ASP F 1 63 ? 52.984 13.895 143.477 1.00 79.58 122 ASP F C 1
ATOM 4180 O O . ASP F 1 63 ? 53.436 13.517 142.395 1.00 79.01 122 ASP F O 1
ATOM 4185 N N . ARG F 1 64 ? 53.159 13.196 144.600 1.00 78.85 123 ARG F N 1
ATOM 4186 C CA . ARG F 1 64 ? 53.902 11.930 144.599 1.00 78.47 123 ARG F CA 1
ATOM 4187 C C . ARG F 1 64 ? 53.364 10.963 143.581 1.00 76.65 123 ARG F C 1
ATOM 4188 O O . ARG F 1 64 ? 54.141 10.228 142.980 1.00 75.98 123 ARG F O 1
ATOM 4196 N N . LEU F 1 65 ? 52.037 10.961 143.402 1.00 75.37 124 LEU F N 1
ATOM 4197 C CA . LEU F 1 65 ? 51.344 10.025 142.492 1.00 75.68 124 LEU F CA 1
ATOM 4198 C C . LEU F 1 65 ? 51.662 10.351 141.025 1.00 76.95 124 LEU F C 1
ATOM 4199 O O . LEU F 1 65 ? 52.034 9.482 140.215 1.00 76.11 124 LEU F O 1
ATOM 4204 N N . TYR F 1 66 ? 51.503 11.630 140.707 1.00 79.11 125 TYR F N 1
ATOM 4205 C CA . TYR F 1 66 ? 51.756 12.151 139.393 1.00 80.77 125 TYR F CA 1
ATOM 4206 C C . TYR F 1 66 ? 53.182 11.806 139.007 1.00 83.17 125 TYR F C 1
ATOM 4207 O O . TYR F 1 66 ? 53.407 11.218 137.957 1.00 83.72 125 TYR F O 1
ATOM 4216 N N . LYS F 1 67 ? 54.132 12.151 139.881 1.00 85.41 126 LYS F N 1
ATOM 4217 C CA . LYS F 1 67 ? 55.526 11.715 139.759 1.00 86.56 126 LYS F CA 1
ATOM 4218 C C . LYS F 1 67 ? 55.676 10.232 139.398 1.00 86.00 126 LYS F C 1
ATOM 4219 O O . LYS F 1 67 ? 56.344 9.905 138.419 1.00 85.70 126 LYS F O 1
ATOM 4233 N N . VAL F 1 69 ? 53.526 7.951 138.307 1.00 84.16 128 VAL F N 1
ATOM 4234 C CA . VAL F 1 69 ? 52.899 7.548 137.053 1.00 84.66 128 VAL F CA 1
ATOM 4235 C C . VAL F 1 69 ? 53.746 8.094 135.898 1.00 85.24 128 VAL F C 1
ATOM 4236 O O . VAL F 1 69 ? 54.137 7.355 134.975 1.00 84.76 128 VAL F O 1
ATOM 4240 N N . GLU F 1 70 ? 53.987 9.407 135.986 1.00 86.22 129 GLU F N 1
ATOM 4241 C CA . GLU F 1 70 ? 54.896 10.211 135.150 1.00 86.81 129 GLU F CA 1
ATOM 4242 C C . GLU F 1 70 ? 56.119 9.389 134.756 1.00 86.61 129 GLU F C 1
ATOM 4243 O O . GLU F 1 70 ? 56.287 8.982 133.600 1.00 85.73 129 GLU F O 1
ATOM 4249 N N . SER F 1 71 ? 56.943 9.143 135.779 1.00 86.61 130 SER F N 1
ATOM 4250 C CA . SER F 1 71 ? 58.111 8.280 135.746 1.00 85.41 130 SER F CA 1
ATOM 4251 C C . SER F 1 71 ? 57.988 7.025 134.885 1.00 84.30 130 SER F C 1
ATOM 4252 O O . SER F 1 71 ? 58.946 6.646 134.233 1.00 85.43 130 SER F O 1
ATOM 4255 N N . GLN F 1 72 ? 56.844 6.358 134.889 1.00 82.41 131 GLN F N 1
ATOM 4256 C CA . GLN F 1 72 ? 56.852 5.028 134.317 1.00 80.23 131 GLN F CA 1
ATOM 4257 C C . GLN F 1 72 ? 55.667 4.640 133.421 1.00 78.97 131 GLN F C 1
ATOM 4258 O O . GLN F 1 72 ? 55.313 3.456 133.285 1.00 77.44 131 GLN F O 1
ATOM 4264 N N . PHE F 1 73 ? 55.087 5.674 132.806 1.00 77.52 132 PHE F N 1
ATOM 4265 C CA . PHE F 1 73 ? 54.250 5.561 131.615 1.00 75.29 132 PHE F CA 1
ATOM 4266 C C . PHE F 1 73 ? 54.550 6.754 130.705 1.00 75.28 132 PHE F C 1
ATOM 4267 O O . PHE F 1 73 ? 54.243 6.711 129.521 1.00 76.37 132 PHE F O 1
ATOM 4275 N N . GLY F 1 74 ? 55.146 7.813 131.254 1.00 74.72 133 GLY F N 1
ATOM 4276 C CA . GLY F 1 74 ? 55.455 9.034 130.486 1.00 74.71 133 GLY F CA 1
ATOM 4277 C C . GLY F 1 74 ? 54.273 9.973 130.290 1.00 75.25 133 GLY F C 1
ATOM 4278 O O . GLY F 1 74 ? 53.247 9.831 130.960 1.00 75.55 133 GLY F O 1
ATOM 4279 N N . SER F 1 75 ? 54.399 10.932 129.366 1.00 75.32 134 SER F N 1
ATOM 4280 C CA . SER F 1 75 ? 53.281 11.849 129.008 1.00 74.96 134 SER F CA 1
ATOM 4281 C C . SER F 1 75 ? 51.898 11.173 128.974 1.00 74.48 134 SER F C 1
ATOM 4282 O O . SER F 1 75 ? 50.904 11.741 129.450 1.00 74.20 134 SER F O 1
ATOM 4285 N N . GLY F 1 76 ? 51.862 9.957 128.423 1.00 73.80 135 GLY F N 1
ATOM 4286 C CA . GLY F 1 76 ? 50.631 9.224 128.199 1.00 73.19 135 GLY F CA 1
ATOM 4287 C C . GLY F 1 76 ? 49.889 8.951 129.482 1.00 73.48 135 GLY F C 1
ATOM 4288 O O . GLY F 1 76 ? 48.665 8.947 129.489 1.00 73.93 135 GLY F O 1
ATOM 4289 N N . GLY F 1 77 ? 50.637 8.725 130.564 1.00 73.31 136 GLY F N 1
ATOM 4290 C CA . GLY F 1 77 ? 50.069 8.489 131.891 1.00 72.66 136 GLY F CA 1
ATOM 4291 C C . GLY F 1 77 ? 49.535 9.758 132.512 1.00 72.88 136 GLY F C 1
ATOM 4292 O O . GLY F 1 77 ? 48.580 9.728 133.257 1.00 73.20 136 GLY F O 1
ATOM 4293 N N . ASP F 1 78 ? 50.140 10.887 132.192 1.00 73.46 137 ASP F N 1
ATOM 4294 C CA . ASP F 1 78 ? 49.601 12.165 132.625 1.00 74.53 137 ASP F CA 1
ATOM 4295 C C . ASP F 1 78 ? 48.159 12.425 132.191 1.00 74.08 137 ASP F C 1
ATOM 4296 O O . ASP F 1 78 ? 47.307 12.692 133.037 1.00 73.40 137 ASP F O 1
ATOM 4301 N N . LYS F 1 79 ? 47.890 12.354 130.882 1.00 73.96 138 LYS F N 1
ATOM 4302 C CA . LYS F 1 79 ? 46.508 12.490 130.378 1.00 73.77 138 LYS F CA 1
ATOM 4303 C C . LYS F 1 79 ? 45.616 11.438 131.035 1.00 71.59 138 LYS F C 1
ATOM 4304 O O . LYS F 1 79 ? 44.505 11.740 131.436 1.00 71.81 138 LYS F O 1
ATOM 4310 N N . GLU F 1 80 ? 46.131 10.223 131.187 1.00 69.30 139 GLU F N 1
ATOM 4311 C CA . GLU F 1 80 ? 45.347 9.109 131.684 1.00 67.82 139 GLU F CA 1
ATOM 4312 C C . GLU F 1 80 ? 44.950 9.321 133.119 1.00 65.97 139 GLU F C 1
ATOM 4313 O O . GLU F 1 80 ? 43.830 8.997 133.525 1.00 64.56 139 GLU F O 1
ATOM 4319 N N . LEU F 1 81 ? 45.895 9.870 133.872 1.00 64.82 140 LEU F N 1
ATOM 4320 C CA . LEU F 1 81 ? 45.732 10.127 135.277 1.00 64.15 140 LEU F CA 1
ATOM 4321 C C . LEU F 1 81 ? 44.690 11.211 135.456 1.00 64.42 140 LEU F C 1
ATOM 4322 O O . LEU F 1 81 ? 43.745 11.055 136.214 1.00 63.81 140 LEU F O 1
ATOM 4327 N N . GLU F 1 82 ? 44.863 12.300 134.724 1.00 64.98 141 GLU F N 1
ATOM 4328 C CA . GLU F 1 82 ? 43.889 13.355 134.681 1.00 66.14 141 GLU F CA 1
ATOM 4329 C C . GLU F 1 82 ? 42.482 12.852 134.463 1.00 66.05 141 GLU F C 1
ATOM 4330 O O . GLU F 1 82 ? 41.585 13.133 135.255 1.00 66.97 141 GLU F O 1
ATOM 4336 N N . TRP F 1 83 ? 42.285 12.092 133.397 1.00 65.64 142 TRP F N 1
ATOM 4337 C CA . TRP F 1 83 ? 40.992 11.488 133.145 1.00 64.94 142 TRP F CA 1
ATOM 4338 C C . TRP F 1 83 ? 40.481 10.732 134.385 1.00 62.66 142 TRP F C 1
ATOM 4339 O O . TRP F 1 83 ? 39.359 10.956 134.833 1.00 62.24 142 TRP F O 1
ATOM 4350 N N . LEU F 1 84 ? 41.323 9.876 134.953 1.00 59.82 143 LEU F N 1
ATOM 4351 C CA . LEU F 1 84 ? 40.928 9.082 136.103 1.00 57.52 143 LEU F CA 1
ATOM 4352 C C . LEU F 1 84 ? 40.530 9.919 137.290 1.00 56.67 143 LEU F C 1
ATOM 4353 O O . LEU F 1 84 ? 39.467 9.679 137.855 1.00 57.39 143 LEU F O 1
ATOM 4358 N N . ILE F 1 85 ? 41.359 10.902 137.673 1.00 55.13 144 ILE F N 1
ATOM 4359 C CA . ILE F 1 85 ? 41.046 11.704 138.876 1.00 52.48 144 ILE F CA 1
ATOM 4360 C C . ILE F 1 85 ? 39.725 12.431 138.576 1.00 50.46 144 ILE F C 1
ATOM 4361 O O . ILE F 1 85 ? 38.820 12.425 139.395 1.00 49.18 144 ILE F O 1
ATOM 4366 N N . GLY F 1 86 ? 39.596 12.968 137.367 1.00 49.99 145 GLY F N 1
ATOM 4367 C CA . GLY F 1 86 ? 38.321 13.529 136.892 1.00 50.78 145 GLY F CA 1
ATOM 4368 C C . GLY F 1 86 ? 37.126 12.602 137.059 1.00 51.47 145 GLY F C 1
ATOM 4369 O O . GLY F 1 86 ? 36.127 12.929 137.700 1.00 51.07 145 GLY F O 1
ATOM 4370 N N . ARG F 1 87 ? 37.237 11.423 136.484 1.00 52.78 146 ARG F N 1
ATOM 4371 C CA . ARG F 1 87 ? 36.253 10.378 136.672 1.00 54.38 146 ARG F CA 1
ATOM 4372 C C . ARG F 1 87 ? 35.854 10.102 138.149 1.00 53.89 146 ARG F C 1
ATOM 4373 O O . ARG F 1 87 ? 34.706 9.742 138.438 1.00 54.06 146 ARG F O 1
ATOM 4381 N N . SER F 1 88 ? 36.790 10.275 139.072 1.00 52.77 147 SER F N 1
ATOM 4382 C CA . SER F 1 88 ? 36.528 10.025 140.483 1.00 52.06 147 SER F CA 1
ATOM 4383 C C . SER F 1 88 ? 35.664 11.110 141.081 1.00 51.76 147 SER F C 1
ATOM 4384 O O . SER F 1 88 ? 34.719 10.844 141.813 1.00 50.33 147 SER F O 1
ATOM 4387 N N . LEU F 1 89 ? 36.029 12.352 140.804 1.00 52.29 148 LEU F N 1
ATOM 4388 C CA . LEU F 1 89 ? 35.189 13.447 141.191 1.00 52.32 148 LEU F CA 1
ATOM 4389 C C . LEU F 1 89 ? 33.788 13.189 140.688 1.00 52.94 148 LEU F C 1
ATOM 4390 O O . LEU F 1 89 ? 32.860 13.249 141.480 1.00 53.86 148 LEU F O 1
ATOM 4395 N N . ILE F 1 90 ? 33.604 12.840 139.414 1.00 52.90 149 ILE F N 1
ATOM 4396 C CA . ILE F 1 90 ? 32.234 12.607 138.982 1.00 53.71 149 ILE F CA 1
ATOM 4397 C C . ILE F 1 90 ? 31.526 11.570 139.830 1.00 55.89 149 ILE F C 1
ATOM 4398 O O . ILE F 1 90 ? 30.413 11.777 140.238 1.00 56.47 149 ILE F O 1
ATOM 4403 N N . GLN F 1 91 ? 32.205 10.493 140.158 1.00 58.89 150 GLN F N 1
ATOM 4404 C CA . GLN F 1 91 ? 31.670 9.519 141.077 1.00 61.49 150 GLN F CA 1
ATOM 4405 C C . GLN F 1 91 ? 31.250 10.052 142.405 1.00 62.83 150 GLN F C 1
ATOM 4406 O O . GLN F 1 91 ? 30.230 9.680 142.913 1.00 63.22 150 GLN F O 1
ATOM 4420 N N . SER F 1 93 ? 29.930 12.462 143.053 1.00 63.94 152 SER F N 1
ATOM 4421 C CA . SER F 1 93 ? 28.855 13.419 142.889 1.00 62.58 152 SER F CA 1
ATOM 4422 C C . SER F 1 93 ? 27.496 12.804 142.574 1.00 62.56 152 SER F C 1
ATOM 4423 O O . SER F 1 93 ? 26.498 13.498 142.688 1.00 62.67 152 SER F O 1
ATOM 4426 N N . LYS F 1 94 ? 27.477 11.530 142.161 1.00 62.88 153 LYS F N 1
ATOM 4427 C CA . LYS F 1 94 ? 26.269 10.755 141.812 1.00 62.62 153 LYS F CA 1
ATOM 4428 C C . LYS F 1 94 ? 25.400 10.577 143.030 1.00 63.22 153 LYS F C 1
ATOM 4429 O O . LYS F 1 94 ? 25.930 10.396 144.122 1.00 63.90 153 LYS F O 1
ATOM 4435 N N . ASP G 1 4 ? 33.480 -6.478 149.967 1.00 100.23 63 ASP G N 1
ATOM 4436 C CA . ASP G 1 4 ? 33.909 -6.336 148.538 1.00 100.45 63 ASP G CA 1
ATOM 4437 C C . ASP G 1 4 ? 35.116 -5.372 148.397 1.00 99.09 63 ASP G C 1
ATOM 4438 O O . ASP G 1 4 ? 35.581 -4.838 149.404 1.00 99.01 63 ASP G O 1
ATOM 4443 N N . GLY G 1 5 ? 35.623 -5.162 147.172 1.00 97.42 64 GLY G N 1
ATOM 4444 C CA . GLY G 1 5 ? 36.696 -4.183 146.900 1.00 95.64 64 GLY G CA 1
ATOM 4445 C C . GLY G 1 5 ? 37.977 -4.510 147.642 1.00 94.97 64 GLY G C 1
ATOM 4446 O O . GLY G 1 5 ? 37.956 -5.321 148.547 1.00 94.92 64 GLY G O 1
ATOM 4447 N N . ARG G 1 6 ? 39.091 -3.877 147.284 1.00 94.96 65 ARG G N 1
ATOM 4448 C CA . ARG G 1 6 ? 40.425 -4.322 147.768 1.00 94.85 65 ARG G CA 1
ATOM 4449 C C . ARG G 1 6 ? 40.615 -4.252 149.277 1.00 94.60 65 ARG G C 1
ATOM 4450 O O . ARG G 1 6 ? 40.896 -5.269 149.928 1.00 95.55 65 ARG G O 1
ATOM 4458 N N . ILE G 1 7 ? 40.483 -3.053 149.833 1.00 93.39 66 ILE G N 1
ATOM 4459 C CA . ILE G 1 7 ? 41.022 -2.814 151.162 1.00 91.48 66 ILE G CA 1
ATOM 4460 C C . ILE G 1 7 ? 40.232 -3.521 152.252 1.00 89.44 66 ILE G C 1
ATOM 4461 O O . ILE G 1 7 ? 40.785 -3.877 153.288 1.00 88.77 66 ILE G O 1
ATOM 4466 N N . PHE G 1 8 ? 38.958 -3.775 151.977 1.00 87.53 67 PHE G N 1
ATOM 4467 C CA . PHE G 1 8 ? 38.169 -4.611 152.848 1.00 86.42 67 PHE G CA 1
ATOM 4468 C C . PHE G 1 8 ? 38.744 -6.040 152.896 1.00 87.21 67 PHE G C 1
ATOM 4469 O O . PHE G 1 8 ? 39.130 -6.493 153.967 1.00 88.22 67 PHE G O 1
ATOM 4477 N N . LYS G 1 9 ? 38.835 -6.724 151.750 1.00 87.64 68 LYS G N 1
ATOM 4478 C CA . LYS G 1 9 ? 39.524 -8.031 151.623 1.00 87.45 68 LYS G CA 1
ATOM 4479 C C . LYS G 1 9 ? 40.813 -8.061 152.441 1.00 86.83 68 LYS G C 1
ATOM 4480 O O . LYS G 1 9 ? 41.024 -8.938 153.283 1.00 86.35 68 LYS G O 1
ATOM 4494 N N . PHE G 1 11 ? 41.888 -6.431 154.908 1.00 82.93 70 PHE G N 1
ATOM 4495 C CA . PHE G 1 11 ? 41.629 -6.324 156.345 1.00 80.77 70 PHE G CA 1
ATOM 4496 C C . PHE G 1 11 ? 41.018 -7.603 156.864 1.00 79.97 70 PHE G C 1
ATOM 4497 O O . PHE G 1 11 ? 41.466 -8.170 157.853 1.00 80.19 70 PHE G O 1
ATOM 4505 N N . ILE G 1 12 ? 39.984 -8.032 156.163 1.00 79.35 71 ILE G N 1
ATOM 4506 C CA . ILE G 1 12 ? 39.129 -9.124 156.559 1.00 79.03 71 ILE G CA 1
ATOM 4507 C C . ILE G 1 12 ? 39.842 -10.491 156.603 1.00 80.59 71 ILE G C 1
ATOM 4508 O O . ILE G 1 12 ? 39.329 -11.459 157.185 1.00 81.01 71 ILE G O 1
ATOM 4513 N N . GLU G 1 13 ? 41.028 -10.586 156.014 1.00 81.55 72 GLU G N 1
ATOM 4514 C CA . GLU G 1 13 ? 41.681 -11.882 155.975 1.00 81.94 72 GLU G CA 1
ATOM 4515 C C . GLU G 1 13 ? 42.751 -12.047 157.035 1.00 79.40 72 GLU G C 1
ATOM 4516 O O . GLU G 1 13 ? 43.398 -13.083 157.103 1.00 79.67 72 GLU G O 1
ATOM 4522 N N . HIS G 1 14 ? 42.918 -11.020 157.856 1.00 76.59 73 HIS G N 1
ATOM 4523 C CA . HIS G 1 14 ? 43.536 -11.156 159.167 1.00 74.48 73 HIS G CA 1
ATOM 4524 C C . HIS G 1 14 ? 42.603 -11.832 160.160 1.00 73.07 73 HIS G C 1
ATOM 4525 O O . HIS G 1 14 ? 42.972 -12.087 161.308 1.00 73.20 73 HIS G O 1
ATOM 4532 N N . LEU G 1 15 ? 41.379 -12.081 159.733 1.00 71.19 74 LEU G N 1
ATOM 4533 C CA . LEU G 1 15 ? 40.363 -12.540 160.624 1.00 69.81 74 LEU G CA 1
ATOM 4534 C C . LEU G 1 15 ? 39.888 -13.938 160.258 1.00 70.58 74 LEU G C 1
ATOM 4535 O O . LEU G 1 15 ? 39.864 -14.306 159.082 1.00 70.78 74 LEU G O 1
ATOM 4540 N N . GLU G 1 16 ? 39.498 -14.701 161.278 1.00 71.27 75 GLU G N 1
ATOM 4541 C CA . GLU G 1 16 ? 39.065 -16.091 161.141 1.00 71.97 75 GLU G CA 1
ATOM 4542 C C . GLU G 1 16 ? 37.540 -16.293 161.385 1.00 72.32 75 GLU G C 1
ATOM 4543 O O . GLU G 1 16 ? 37.099 -16.390 162.543 1.00 72.99 75 GLU G O 1
ATOM 4549 N N . PHE G 1 17 ? 36.737 -16.390 160.323 1.00 71.33 76 PHE G N 1
ATOM 4550 C CA . PHE G 1 17 ? 35.293 -16.589 160.501 1.00 70.99 76 PHE G CA 1
ATOM 4551 C C . PHE G 1 17 ? 34.914 -18.042 160.579 1.00 72.15 76 PHE G C 1
ATOM 4552 O O . PHE G 1 17 ? 33.946 -18.420 161.228 1.00 73.14 76 PHE G O 1
ATOM 4560 N N . GLU G 1 18 ? 35.718 -18.858 159.927 1.00 73.37 77 GLU G N 1
ATOM 4561 C CA . GLU G 1 18 ? 35.451 -20.266 159.725 1.00 73.79 77 GLU G CA 1
ATOM 4562 C C . GLU G 1 18 ? 35.565 -21.167 160.972 1.00 72.75 77 GLU G C 1
ATOM 4563 O O . GLU G 1 18 ? 35.315 -22.351 160.877 1.00 72.95 77 GLU G O 1
ATOM 4569 N N . LYS G 1 19 ? 35.939 -20.661 162.139 1.00 71.53 78 LYS G N 1
ATOM 4570 C CA . LYS G 1 19 ? 36.212 -21.601 163.227 1.00 70.19 78 LYS G CA 1
ATOM 4571 C C . LYS G 1 19 ? 35.609 -21.239 164.569 1.00 69.95 78 LYS G C 1
ATOM 4572 O O . LYS G 1 19 ? 36.212 -21.513 165.611 1.00 69.56 78 LYS G O 1
ATOM 4578 N N . GLY G 1 20 ? 34.430 -20.611 164.550 1.00 68.90 79 GLY G N 1
ATOM 4579 C CA . GLY G 1 20 ? 33.745 -20.243 165.785 1.00 66.41 79 GLY G CA 1
ATOM 4580 C C . GLY G 1 20 ? 34.229 -18.942 166.392 1.00 65.33 79 GLY G C 1
ATOM 4581 O O . GLY G 1 20 ? 35.299 -18.418 166.061 1.00 62.96 79 GLY G O 1
ATOM 4582 N N . LEU G 1 21 ? 33.416 -18.434 167.311 1.00 65.87 80 LEU G N 1
ATOM 4583 C CA . LEU G 1 21 ? 33.574 -17.079 167.827 1.00 65.45 80 LEU G CA 1
ATOM 4584 C C . LEU G 1 21 ? 34.939 -16.807 168.431 1.00 67.14 80 LEU G C 1
ATOM 4585 O O . LEU G 1 21 ? 35.581 -15.837 168.052 1.00 66.79 80 LEU G O 1
ATOM 4590 N N . ASP G 1 22 ? 35.382 -17.666 169.350 1.00 70.09 81 ASP G N 1
ATOM 4591 C CA . ASP G 1 22 ? 36.672 -17.463 170.035 1.00 72.44 81 ASP G CA 1
ATOM 4592 C C . ASP G 1 22 ? 37.806 -17.416 169.072 1.00 71.78 81 ASP G C 1
ATOM 4593 O O . ASP G 1 22 ? 38.676 -16.563 169.222 1.00 71.85 81 ASP G O 1
ATOM 4598 N N . ALA G 1 23 ? 37.799 -18.336 168.097 1.00 70.56 82 ALA G N 1
ATOM 4599 C CA . ALA G 1 23 ? 38.828 -18.356 167.058 1.00 69.14 82 ALA G CA 1
ATOM 4600 C C . ALA G 1 23 ? 38.896 -16.994 166.350 1.00 68.96 82 ALA G C 1
ATOM 4601 O O . ALA G 1 23 ? 39.994 -16.528 165.997 1.00 69.14 82 ALA G O 1
ATOM 4603 N N . PHE G 1 24 ? 37.716 -16.362 166.191 1.00 67.78 83 PHE G N 1
ATOM 4604 C CA . PHE G 1 24 ? 37.549 -15.061 165.557 1.00 65.42 83 PHE G CA 1
ATOM 4605 C C . PHE G 1 24 ? 38.179 -13.980 166.430 1.00 64.65 83 PHE G C 1
ATOM 4606 O O . PHE G 1 24 ? 39.061 -13.282 165.973 1.00 64.29 83 PHE G O 1
ATOM 4614 N N . SER G 1 25 ? 37.769 -13.872 167.689 1.00 65.09 84 SER G N 1
ATOM 4615 C CA . SER G 1 25 ? 38.361 -12.885 168.607 1.00 67.21 84 SER G CA 1
ATOM 4616 C C . SER G 1 25 ? 39.865 -12.992 168.683 1.00 69.18 84 SER G C 1
ATOM 4617 O O . SER G 1 25 ? 40.556 -11.975 168.683 1.00 69.77 84 SER G O 1
ATOM 4620 N N . GLN G 1 26 ? 40.345 -14.228 168.809 1.00 70.69 85 GLN G N 1
ATOM 4621 C CA . GLN G 1 26 ? 41.736 -14.557 168.663 1.00 72.34 85 GLN G CA 1
ATOM 4622 C C . GLN G 1 26 ? 42.344 -13.767 167.553 1.00 71.37 85 GLN G C 1
ATOM 4623 O O . GLN G 1 26 ? 43.219 -12.917 167.815 1.00 72.42 85 GLN G O 1
ATOM 4629 N N . SER G 1 27 ? 41.888 -14.039 166.323 1.00 68.58 86 SER G N 1
ATOM 4630 C CA . SER G 1 27 ? 42.537 -13.476 165.140 1.00 66.97 86 SER G CA 1
ATOM 4631 C C . SER G 1 27 ? 42.557 -11.968 165.235 1.00 66.42 86 SER G C 1
ATOM 4632 O O . SER G 1 27 ? 43.564 -11.336 164.895 1.00 66.96 86 SER G O 1
ATOM 4635 N N . TRP G 1 28 ? 41.459 -11.404 165.736 1.00 65.30 87 TRP G N 1
ATOM 4636 C CA . TRP G 1 28 ? 41.379 -9.973 165.918 1.00 65.19 87 TRP G CA 1
ATOM 4637 C C . TRP G 1 28 ? 42.539 -9.483 166.801 1.00 65.86 87 TRP G C 1
ATOM 4638 O O . TRP G 1 28 ? 43.281 -8.576 166.398 1.00 66.12 87 TRP G O 1
ATOM 4649 N N . ILE G 1 29 ? 42.723 -10.100 167.972 1.00 66.81 88 ILE G N 1
ATOM 4650 C CA . ILE G 1 29 ? 43.804 -9.689 168.881 1.00 66.63 88 ILE G CA 1
ATOM 4651 C C . ILE G 1 29 ? 45.162 -9.847 168.235 1.00 67.83 88 ILE G C 1
ATOM 4652 O O . ILE G 1 29 ? 45.950 -8.912 168.287 1.00 68.17 88 ILE G O 1
ATOM 4657 N N . LYS G 1 30 ? 45.447 -10.984 167.607 1.00 69.36 89 LYS G N 1
ATOM 4658 C CA . LYS G 1 30 ? 46.767 -11.118 166.942 1.00 71.90 89 LYS G CA 1
ATOM 4659 C C . LYS G 1 30 ? 46.953 -9.988 165.938 1.00 71.61 89 LYS G C 1
ATOM 4660 O O . LYS G 1 30 ? 48.002 -9.346 165.910 1.00 71.15 89 LYS G O 1
ATOM 4666 N N . ALA G 1 31 ? 45.916 -9.735 165.138 1.00 72.23 90 ALA G N 1
ATOM 4667 C CA . ALA G 1 31 ? 46.004 -8.776 164.026 1.00 72.18 90 ALA G CA 1
ATOM 4668 C C . ALA G 1 31 ? 46.133 -7.356 164.548 1.00 71.67 90 ALA G C 1
ATOM 4669 O O . ALA G 1 31 ? 46.617 -6.472 163.870 1.00 70.81 90 ALA G O 1
ATOM 4671 N N . LEU G 1 32 ? 45.725 -7.170 165.789 1.00 72.05 91 LEU G N 1
ATOM 4672 C CA . LEU G 1 32 ? 45.709 -5.875 166.414 1.00 72.49 91 LEU G CA 1
ATOM 4673 C C . LEU G 1 32 ? 47.108 -5.341 166.740 1.00 73.96 91 LEU G C 1
ATOM 4674 O O . LEU G 1 32 ? 47.285 -4.154 166.975 1.00 73.94 91 LEU G O 1
ATOM 4679 N N . GLU G 1 33 ? 48.105 -6.216 166.772 1.00 76.06 92 GLU G N 1
ATOM 4680 C CA . GLU G 1 33 ? 49.486 -5.780 166.991 1.00 77.40 92 GLU G CA 1
ATOM 4681 C C . GLU G 1 33 ? 50.249 -5.863 165.663 1.00 77.72 92 GLU G C 1
ATOM 4682 O O . GLU G 1 33 ? 51.448 -6.002 165.639 1.00 77.93 92 GLU G O 1
ATOM 4688 N N . ASP G 1 34 ? 49.531 -5.799 164.556 1.00 78.39 93 ASP G N 1
ATOM 4689 C CA . ASP G 1 34 ? 50.139 -5.547 163.266 1.00 79.56 93 ASP G CA 1
ATOM 4690 C C . ASP G 1 34 ? 49.584 -4.221 162.705 1.00 81.07 93 ASP G C 1
ATOM 4691 O O . ASP G 1 34 ? 48.375 -3.985 162.742 1.00 81.92 93 ASP G O 1
ATOM 4696 N N . SER G 1 35 ? 50.441 -3.350 162.174 1.00 82.07 94 SER G N 1
ATOM 4697 C CA . SER G 1 35 ? 49.948 -2.014 161.779 1.00 82.33 94 SER G CA 1
ATOM 4698 C C . SER G 1 35 ? 49.300 -1.859 160.401 1.00 81.88 94 SER G C 1
ATOM 4699 O O . SER G 1 35 ? 48.588 -0.888 160.192 1.00 82.35 94 SER G O 1
ATOM 4702 N N . GLU G 1 36 ? 49.498 -2.775 159.464 1.00 81.42 95 GLU G N 1
ATOM 4703 C CA . GLU G 1 36 ? 48.731 -2.627 158.228 1.00 82.20 95 GLU G CA 1
ATOM 4704 C C . GLU G 1 36 ? 47.263 -2.777 158.602 1.00 81.03 95 GLU G C 1
ATOM 4705 O O . GLU G 1 36 ? 46.455 -1.911 158.287 1.00 81.07 95 GLU G O 1
ATOM 4711 N N . PHE G 1 37 ? 46.936 -3.859 159.309 1.00 78.89 96 PHE G N 1
ATOM 4712 C CA . PHE G 1 37 ? 45.622 -4.014 159.935 1.00 75.65 96 PHE G CA 1
ATOM 4713 C C . PHE G 1 37 ? 45.254 -2.778 160.742 1.00 75.11 96 PHE G C 1
ATOM 4714 O O . PHE G 1 37 ? 44.329 -2.070 160.394 1.00 76.02 96 PHE G O 1
ATOM 4722 N N . LEU G 1 38 ? 45.989 -2.497 161.803 1.00 74.39 97 LEU G N 1
ATOM 4723 C CA . LEU G 1 38 ? 45.645 -1.380 162.661 1.00 74.03 97 LEU G CA 1
ATOM 4724 C C . LEU G 1 38 ? 45.265 -0.153 161.833 1.00 74.46 97 LEU G C 1
ATOM 4725 O O . LEU G 1 38 ? 44.290 0.529 162.132 1.00 75.03 97 LEU G O 1
ATOM 4730 N N . ALA G 1 39 ? 45.998 0.097 160.756 1.00 74.82 98 ALA G N 1
ATOM 4731 C CA . ALA G 1 39 ? 45.813 1.334 159.990 1.00 74.97 98 ALA G CA 1
ATOM 4732 C C . ALA G 1 39 ? 44.703 1.289 158.951 1.00 74.76 98 ALA G C 1
ATOM 4733 O O . ALA G 1 39 ? 44.340 2.317 158.394 1.00 75.63 98 ALA G O 1
ATOM 4735 N N . ILE G 1 40 ? 44.191 0.108 158.655 1.00 74.26 99 ILE G N 1
ATOM 4736 C CA . ILE G 1 40 ? 43.011 0.010 157.824 1.00 73.86 99 ILE G CA 1
ATOM 4737 C C . ILE G 1 40 ? 41.829 0.154 158.756 1.00 73.87 99 ILE G C 1
ATOM 4738 O O . ILE G 1 40 ? 40.767 0.625 158.362 1.00 74.60 99 ILE G O 1
ATOM 4743 N N . LEU G 1 41 ? 42.013 -0.246 160.007 1.00 73.12 100 LEU G N 1
ATOM 4744 C CA . LEU G 1 41 ? 40.929 -0.167 160.959 1.00 71.93 100 LEU G CA 1
ATOM 4745 C C . LEU G 1 41 ? 40.732 1.271 161.337 1.00 70.89 100 LEU G C 1
ATOM 4746 O O . LEU G 1 41 ? 39.622 1.692 161.537 1.00 70.30 100 LEU G O 1
ATOM 4751 N N . ARG G 1 42 ? 41.807 2.036 161.390 1.00 71.32 101 ARG G N 1
ATOM 4752 C CA . ARG G 1 42 ? 41.653 3.451 161.676 1.00 72.44 101 ARG G CA 1
ATOM 4753 C C . ARG G 1 42 ? 40.996 4.172 160.536 1.00 71.44 101 ARG G C 1
ATOM 4754 O O . ARG G 1 42 ? 40.256 5.114 160.740 1.00 71.62 101 ARG G O 1
ATOM 4762 N N . LEU G 1 43 ? 41.289 3.742 159.326 1.00 70.88 102 LEU G N 1
ATOM 4763 C CA . LEU G 1 43 ? 40.670 4.335 158.172 1.00 70.73 102 LEU G CA 1
ATOM 4764 C C . LEU G 1 43 ? 39.150 4.089 158.145 1.00 69.23 102 LEU G C 1
ATOM 4765 O O . LEU G 1 43 ? 38.371 4.992 157.849 1.00 68.81 102 LEU G O 1
ATOM 4770 N N . LEU G 1 44 ? 38.735 2.866 158.458 1.00 67.14 103 LEU G N 1
ATOM 4771 C CA . LEU G 1 44 ? 37.323 2.552 158.474 1.00 65.43 103 LEU G CA 1
ATOM 4772 C C . LEU G 1 44 ? 36.626 3.331 159.577 1.00 64.53 103 LEU G C 1
ATOM 4773 O O . LEU G 1 44 ? 35.518 3.818 159.382 1.00 64.87 103 LEU G O 1
ATOM 4778 N N . PHE G 1 45 ? 37.277 3.458 160.728 1.00 63.24 104 PHE G N 1
ATOM 4779 C CA . PHE G 1 45 ? 36.719 4.239 161.820 1.00 62.85 104 PHE G CA 1
ATOM 4780 C C . PHE G 1 45 ? 36.558 5.683 161.384 1.00 63.57 104 PHE G C 1
ATOM 4781 O O . PHE G 1 45 ? 35.591 6.372 161.755 1.00 64.91 104 PHE G O 1
ATOM 4789 N N . HIS G 1 46 ? 37.508 6.150 160.594 1.00 63.28 105 HIS G N 1
ATOM 4790 C CA . HIS G 1 46 ? 37.495 7.527 160.196 1.00 63.47 105 HIS G CA 1
ATOM 4791 C C . HIS G 1 46 ? 36.293 7.837 159.295 1.00 63.54 105 HIS G C 1
ATOM 4792 O O . HIS G 1 46 ? 35.669 8.893 159.399 1.00 63.59 105 HIS G O 1
ATOM 4799 N N . HIS G 1 47 ? 35.962 6.891 158.428 1.00 63.07 106 HIS G N 1
ATOM 4800 C CA . HIS G 1 47 ? 34.852 7.046 157.517 1.00 62.35 106 HIS G CA 1
ATOM 4801 C C . HIS G 1 47 ? 33.565 7.331 158.281 1.00 61.59 106 HIS G C 1
ATOM 4802 O O . HIS G 1 47 ? 32.917 8.335 157.989 1.00 62.67 106 HIS G O 1
ATOM 4809 N N . ILE G 1 48 ? 33.226 6.499 159.276 1.00 60.11 107 ILE G N 1
ATOM 4810 C CA . ILE G 1 48 ? 31.948 6.621 160.023 1.00 58.36 107 ILE G CA 1
ATOM 4811 C C . ILE G 1 48 ? 31.911 7.672 161.116 1.00 58.56 107 ILE G C 1
ATOM 4812 O O . ILE G 1 48 ? 30.814 8.123 161.526 1.00 57.18 107 ILE G O 1
ATOM 4817 N N . VAL G 1 49 ? 33.099 8.050 161.593 1.00 59.22 108 VAL G N 1
ATOM 4818 C CA . VAL G 1 49 ? 33.203 9.146 162.555 1.00 60.57 108 VAL G CA 1
ATOM 4819 C C . VAL G 1 49 ? 32.946 10.504 161.879 1.00 62.74 108 VAL G C 1
ATOM 4820 O O . VAL G 1 49 ? 32.159 11.312 162.395 1.00 63.67 108 VAL G O 1
ATOM 4824 N N . THR G 1 50 ? 33.567 10.729 160.721 1.00 63.75 109 THR G N 1
ATOM 4825 C CA . THR G 1 50 ? 33.523 12.029 160.097 1.00 65.08 109 THR G CA 1
ATOM 4826 C C . THR G 1 50 ? 32.437 12.176 159.051 1.00 66.90 109 THR G C 1
ATOM 4827 O O . THR G 1 50 ? 32.441 13.178 158.338 1.00 68.13 109 THR G O 1
ATOM 4831 N N . SER G 1 51 ? 31.509 11.230 158.934 1.00 67.80 110 SER G N 1
ATOM 4832 C CA . SER G 1 51 ? 30.282 11.559 158.198 1.00 70.29 110 SER G CA 1
ATOM 4833 C C . SER G 1 51 ? 29.041 10.782 158.644 1.00 71.16 110 SER G C 1
ATOM 4834 O O . SER G 1 51 ? 29.119 9.604 158.918 1.00 71.50 110 SER G O 1
ATOM 4837 N N . GLU G 1 52 ? 27.908 11.482 158.727 1.00 72.89 111 GLU G N 1
ATOM 4838 C CA . GLU G 1 52 ? 26.604 10.934 159.138 1.00 73.36 111 GLU G CA 1
ATOM 4839 C C . GLU G 1 52 ? 25.847 10.206 158.041 1.00 73.52 111 GLU G C 1
ATOM 4840 O O . GLU G 1 52 ? 26.304 10.098 156.918 1.00 73.49 111 GLU G O 1
ATOM 4846 N N . SER G 1 53 ? 24.657 9.747 158.398 1.00 74.68 112 SER G N 1
ATOM 4847 C CA . SER G 1 53 ? 23.754 9.029 157.521 1.00 76.56 112 SER G CA 1
ATOM 4848 C C . SER G 1 53 ? 22.470 9.825 157.480 1.00 78.80 112 SER G C 1
ATOM 4849 O O . SER G 1 53 ? 22.221 10.626 158.382 1.00 79.61 112 SER G O 1
ATOM 4852 N N . ALA G 1 54 ? 21.628 9.587 156.483 1.00 80.75 113 ALA G N 1
ATOM 4853 C CA . ALA G 1 54 ? 20.404 10.384 156.339 1.00 82.96 113 ALA G CA 1
ATOM 4854 C C . ALA G 1 54 ? 19.455 10.453 157.572 1.00 84.74 113 ALA G C 1
ATOM 4855 O O . ALA G 1 54 ? 19.090 11.551 158.031 1.00 84.64 113 ALA G O 1
ATOM 4857 N N . HIS G 1 55 ? 19.061 9.297 158.103 1.00 87.28 114 HIS G N 1
ATOM 4858 C CA . HIS G 1 55 ? 18.074 9.251 159.194 1.00 90.14 114 HIS G CA 1
ATOM 4859 C C . HIS G 1 55 ? 18.581 9.933 160.473 1.00 89.51 114 HIS G C 1
ATOM 4860 O O . HIS G 1 55 ? 17.783 10.474 161.225 1.00 89.74 114 HIS G O 1
ATOM 4867 N N . GLU G 1 56 ? 19.898 9.889 160.701 1.00 88.97 115 GLU G N 1
ATOM 4868 C CA . GLU G 1 56 ? 20.570 10.484 161.876 1.00 88.05 115 GLU G CA 1
ATOM 4869 C C . GLU G 1 56 ? 20.534 12.003 161.894 1.00 85.64 115 GLU G C 1
ATOM 4870 O O . GLU G 1 56 ? 20.203 12.623 162.904 1.00 85.03 115 GLU G O 1
ATOM 4876 N N . PHE G 1 57 ? 20.915 12.582 160.766 1.00 83.16 116 PHE G N 1
ATOM 4877 C CA . PHE G 1 57 ? 20.881 14.011 160.564 1.00 81.53 116 PHE G CA 1
ATOM 4878 C C . PHE G 1 57 ? 19.453 14.577 160.599 1.00 80.52 116 PHE G C 1
ATOM 4879 O O . PHE G 1 57 ? 19.226 15.631 161.206 1.00 80.29 116 PHE G O 1
ATOM 4887 N N . ALA G 1 58 ? 18.500 13.890 159.956 1.00 79.02 117 ALA G N 1
ATOM 4888 C CA . ALA G 1 58 ? 17.137 14.416 159.801 1.00 77.47 117 ALA G CA 1
ATOM 4889 C C . ALA G 1 58 ? 16.370 14.506 161.135 1.00 76.49 117 ALA G C 1
ATOM 4890 O O . ALA G 1 58 ? 15.385 15.200 161.265 1.00 76.38 117 ALA G O 1
ATOM 4892 N N . ALA G 1 59 ? 16.849 13.799 162.137 1.00 76.35 118 ALA G N 1
ATOM 4893 C CA . ALA G 1 59 ? 16.315 13.892 163.477 1.00 75.69 118 ALA G CA 1
ATOM 4894 C C . ALA G 1 59 ? 17.220 14.829 164.259 1.00 75.09 118 ALA G C 1
ATOM 4895 O O . ALA G 1 59 ? 17.757 14.438 165.283 1.00 76.19 118 ALA G O 1
ATOM 4897 N N . ASN G 1 60 ? 17.455 16.039 163.778 1.00 73.45 119 ASN G N 1
ATOM 4898 C CA . ASN G 1 60 ? 18.353 16.912 164.529 1.00 72.11 119 ASN G CA 1
ATOM 4899 C C . ASN G 1 60 ? 17.522 17.806 165.428 1.00 71.40 119 ASN G C 1
ATOM 4900 O O . ASN G 1 60 ? 16.293 17.895 165.264 1.00 71.50 119 ASN G O 1
ATOM 4905 N N . GLY G 1 61 ? 18.190 18.478 166.367 1.00 70.22 120 GLY G N 1
ATOM 4906 C CA . GLY G 1 61 ? 17.498 19.335 167.345 1.00 67.40 120 GLY G CA 1
ATOM 4907 C C . GLY G 1 61 ? 16.790 20.536 166.739 1.00 64.51 120 GLY G C 1
ATOM 4908 O O . GLY G 1 61 ? 15.636 20.820 167.063 1.00 64.30 120 GLY G O 1
ATOM 4909 N N . ILE G 1 62 ? 17.496 21.223 165.847 1.00 61.73 121 ILE G N 1
ATOM 4910 C CA . ILE G 1 62 ? 17.017 22.450 165.271 1.00 58.99 121 ILE G CA 1
ATOM 4911 C C . ILE G 1 62 ? 15.721 22.213 164.526 1.00 60.02 121 ILE G C 1
ATOM 4912 O O . ILE G 1 62 ? 14.755 22.965 164.684 1.00 59.42 121 ILE G O 1
ATOM 4917 N N . ASP G 1 63 ? 15.657 21.147 163.742 1.00 61.80 122 ASP G N 1
ATOM 4918 C CA . ASP G 1 63 ? 14.380 20.863 163.106 1.00 62.98 122 ASP G CA 1
ATOM 4919 C C . ASP G 1 63 ? 13.281 20.524 164.124 1.00 62.74 122 ASP G C 1
ATOM 4920 O O . ASP G 1 63 ? 12.168 21.014 163.981 1.00 61.61 122 ASP G O 1
ATOM 4925 N N . ARG G 1 64 ? 13.599 19.740 165.162 1.00 63.80 123 ARG G N 1
ATOM 4926 C CA . ARG G 1 64 ? 12.606 19.414 166.195 1.00 64.50 123 ARG G CA 1
ATOM 4927 C C . ARG G 1 64 ? 12.062 20.723 166.781 1.00 62.88 123 ARG G C 1
ATOM 4928 O O . ARG G 1 64 ? 10.846 20.876 166.926 1.00 63.57 123 ARG G O 1
ATOM 4936 N N . LEU G 1 65 ? 12.967 21.672 167.058 1.00 61.05 124 LEU G N 1
ATOM 4937 C CA . LEU G 1 65 ? 12.661 22.986 167.665 1.00 58.72 124 LEU G CA 1
ATOM 4938 C C . LEU G 1 65 ? 11.741 23.807 166.786 1.00 59.25 124 LEU G C 1
ATOM 4939 O O . LEU G 1 65 ? 10.650 24.234 167.200 1.00 59.23 124 LEU G O 1
ATOM 4944 N N . TYR G 1 66 ? 12.219 24.038 165.563 1.00 59.34 125 TYR G N 1
ATOM 4945 C CA . TYR G 1 66 ? 11.432 24.629 164.494 1.00 58.29 125 TYR G CA 1
ATOM 4946 C C . TYR G 1 66 ? 9.991 24.113 164.462 1.00 57.47 125 TYR G C 1
ATOM 4947 O O . TYR G 1 66 ? 9.077 24.901 164.445 1.00 56.74 125 TYR G O 1
ATOM 4956 N N . LYS G 1 67 ? 9.809 22.794 164.466 1.00 58.10 126 LYS G N 1
ATOM 4957 C CA . LYS G 1 67 ? 8.487 22.184 164.433 1.00 59.74 126 LYS G CA 1
ATOM 4958 C C . LYS G 1 67 ? 7.663 22.494 165.686 1.00 60.60 126 LYS G C 1
ATOM 4959 O O . LYS G 1 67 ? 6.456 22.760 165.575 1.00 61.10 126 LYS G O 1
ATOM 4973 N N . VAL G 1 69 ? 7.971 25.180 167.687 1.00 60.58 128 VAL G N 1
ATOM 4974 C CA . VAL G 1 69 ? 7.659 26.592 167.548 1.00 59.39 128 VAL G CA 1
ATOM 4975 C C . VAL G 1 69 ? 6.491 26.817 166.595 1.00 60.68 128 VAL G C 1
ATOM 4976 O O . VAL G 1 69 ? 5.512 27.484 166.954 1.00 61.34 128 VAL G O 1
ATOM 4980 N N . GLU G 1 70 ? 6.583 26.229 165.407 1.00 61.27 129 GLU G N 1
ATOM 4981 C CA . GLU G 1 70 ? 5.553 26.356 164.403 1.00 62.80 129 GLU G CA 1
ATOM 4982 C C . GLU G 1 70 ? 4.223 25.837 164.878 1.00 62.95 129 GLU G C 1
ATOM 4983 O O . GLU G 1 70 ? 3.180 26.467 164.658 1.00 63.21 129 GLU G O 1
ATOM 4989 N N . SER G 1 71 ? 4.251 24.671 165.509 1.00 62.65 130 SER G N 1
ATOM 4990 C CA . SER G 1 71 ? 3.026 24.055 165.988 1.00 62.78 130 SER G CA 1
ATOM 4991 C C . SER G 1 71 ? 2.244 24.977 166.953 1.00 63.35 130 SER G C 1
ATOM 4992 O O . SER G 1 71 ? 1.014 25.144 166.841 1.00 63.48 130 SER G O 1
ATOM 4995 N N . GLN G 1 72 ? 2.984 25.584 167.881 1.00 63.23 131 GLN G N 1
ATOM 4996 C CA . GLN G 1 72 ? 2.424 26.361 168.961 1.00 62.06 131 GLN G CA 1
ATOM 4997 C C . GLN G 1 72 ? 2.208 27.829 168.569 1.00 61.30 131 GLN G C 1
ATOM 4998 O O . GLN G 1 72 ? 1.229 28.450 168.968 1.00 60.94 131 GLN G O 1
ATOM 5004 N N . PHE G 1 73 ? 3.111 28.377 167.762 1.00 60.03 132 PHE G N 1
ATOM 5005 C CA . PHE G 1 73 ? 3.078 29.793 167.479 1.00 58.45 132 PHE G CA 1
ATOM 5006 C C . PHE G 1 73 ? 2.904 30.156 166.001 1.00 58.29 132 PHE G C 1
ATOM 5007 O O . PHE G 1 73 ? 2.842 31.345 165.651 1.00 58.94 132 PHE G O 1
ATOM 5015 N N . GLY G 1 74 ? 2.827 29.165 165.125 1.00 57.37 133 GLY G N 1
ATOM 5016 C CA . GLY G 1 74 ? 2.585 29.464 163.699 1.00 57.42 133 GLY G CA 1
ATOM 5017 C C . GLY G 1 74 ? 3.773 30.060 162.964 1.00 56.78 133 GLY G C 1
ATOM 5018 O O . GLY G 1 74 ? 4.901 30.040 163.473 1.00 56.49 133 GLY G O 1
ATOM 5019 N N . SER G 1 75 ? 3.536 30.577 161.761 1.00 56.47 134 SER G N 1
ATOM 5020 C CA . SER G 1 75 ? 4.621 31.211 160.983 1.00 56.72 134 SER G CA 1
ATOM 5021 C C . SER G 1 75 ? 5.223 32.435 161.720 1.00 57.32 134 SER G C 1
ATOM 5022 O O . SER G 1 75 ? 6.450 32.649 161.685 1.00 58.18 134 SER G O 1
ATOM 5025 N N . GLY G 1 76 ? 4.361 33.202 162.394 1.00 56.14 135 GLY G N 1
ATOM 5026 C CA . GLY G 1 76 ? 4.777 34.201 163.349 1.00 55.84 135 GLY G CA 1
ATOM 5027 C C . GLY G 1 76 ? 5.878 33.713 164.286 1.00 56.94 135 GLY G C 1
ATOM 5028 O O . GLY G 1 76 ? 6.931 34.358 164.404 1.00 57.88 135 GLY G O 1
ATOM 5029 N N . GLY G 1 77 ? 5.658 32.588 164.964 1.00 56.80 136 GLY G N 1
ATOM 5030 C CA . GLY G 1 77 ? 6.724 31.986 165.771 1.00 57.45 136 GLY G CA 1
ATOM 5031 C C . GLY G 1 77 ? 7.993 31.643 164.978 1.00 58.45 136 GLY G C 1
ATOM 5032 O O . GLY G 1 77 ? 9.123 31.941 165.400 1.00 57.96 136 GLY G O 1
ATOM 5033 N N . ASP G 1 78 ? 7.805 31.024 163.816 1.00 58.85 137 ASP G N 1
ATOM 5034 C CA . ASP G 1 78 ? 8.913 30.668 162.965 1.00 58.73 137 ASP G CA 1
ATOM 5035 C C . ASP G 1 78 ? 9.773 31.858 162.652 1.00 57.21 137 ASP G C 1
ATOM 5036 O O . ASP G 1 78 ? 11.000 31.758 162.668 1.00 56.08 137 ASP G O 1
ATOM 5041 N N . LYS G 1 79 ? 9.131 32.995 162.408 1.00 56.49 138 LYS G N 1
ATOM 5042 C CA . LYS G 1 79 ? 9.856 34.225 162.113 1.00 56.26 138 LYS G CA 1
ATOM 5043 C C . LYS G 1 79 ? 10.678 34.693 163.290 1.00 54.75 138 LYS G C 1
ATOM 5044 O O . LYS G 1 79 ? 11.840 35.045 163.155 1.00 53.54 138 LYS G O 1
ATOM 5050 N N . GLU G 1 80 ? 10.064 34.681 164.457 1.00 53.98 139 GLU G N 1
ATOM 5051 C CA . GLU G 1 80 ? 10.746 35.100 165.634 1.00 53.48 139 GLU G CA 1
ATOM 5052 C C . GLU G 1 80 ? 11.861 34.122 165.998 1.00 53.57 139 GLU G C 1
ATOM 5053 O O . GLU G 1 80 ? 12.945 34.550 166.428 1.00 53.87 139 GLU G O 1
ATOM 5059 N N . LEU G 1 81 ? 11.599 32.813 165.856 1.00 52.59 140 LEU G N 1
ATOM 5060 C CA . LEU G 1 81 ? 12.604 31.793 166.133 1.00 50.55 140 LEU G CA 1
ATOM 5061 C C . LEU G 1 81 ? 13.791 32.042 165.236 1.00 51.55 140 LEU G C 1
ATOM 5062 O O . LEU G 1 81 ? 14.929 32.019 165.699 1.00 51.71 140 LEU G O 1
ATOM 5067 N N . GLU G 1 82 ? 13.526 32.310 163.956 1.00 52.74 141 GLU G N 1
ATOM 5068 C CA . GLU G 1 82 ? 14.603 32.566 162.997 1.00 54.81 141 GLU G CA 1
ATOM 5069 C C . GLU G 1 82 ? 15.462 33.753 163.416 1.00 55.78 141 GLU G C 1
ATOM 5070 O O . GLU G 1 82 ? 16.677 33.693 163.361 1.00 57.07 141 GLU G O 1
ATOM 5076 N N . TRP G 1 83 ? 14.828 34.824 163.867 1.00 56.66 142 TRP G N 1
ATOM 5077 C CA . TRP G 1 83 ? 15.563 35.963 164.348 1.00 56.59 142 TRP G CA 1
ATOM 5078 C C . TRP G 1 83 ? 16.395 35.602 165.587 1.00 56.26 142 TRP G C 1
ATOM 5079 O O . TRP G 1 83 ? 17.588 35.884 165.640 1.00 56.56 142 TRP G O 1
ATOM 5090 N N . LEU G 1 84 ? 15.776 34.969 166.580 1.00 55.72 143 LEU G N 1
ATOM 5091 C CA . LEU G 1 84 ? 16.501 34.516 167.783 1.00 54.19 143 LEU G CA 1
ATOM 5092 C C . LEU G 1 84 ? 17.722 33.685 167.421 1.00 53.08 143 LEU G C 1
ATOM 5093 O O . LEU G 1 84 ? 18.835 33.975 167.845 1.00 52.71 143 LEU G O 1
ATOM 5098 N N . ILE G 1 85 ? 17.516 32.674 166.601 1.00 51.80 144 ILE G N 1
ATOM 5099 C CA . ILE G 1 85 ? 18.620 31.867 166.149 1.00 51.73 144 ILE G CA 1
ATOM 5100 C C . ILE G 1 85 ? 19.723 32.689 165.483 1.00 51.59 144 ILE G C 1
ATOM 5101 O O . ILE G 1 85 ? 20.893 32.463 165.756 1.00 51.49 144 ILE G O 1
ATOM 5106 N N . GLY G 1 86 ? 19.363 33.629 164.616 1.00 51.65 145 GLY G N 1
ATOM 5107 C CA . GLY G 1 86 ? 20.365 34.419 163.907 1.00 53.45 145 GLY G CA 1
ATOM 5108 C C . GLY G 1 86 ? 21.157 35.240 164.898 1.00 55.70 145 GLY G C 1
ATOM 5109 O O . GLY G 1 86 ? 22.393 35.280 164.887 1.00 54.18 145 GLY G O 1
ATOM 5110 N N . ARG G 1 87 ? 20.410 35.894 165.774 1.00 59.28 146 ARG G N 1
ATOM 5111 C CA . ARG G 1 87 ? 20.976 36.611 166.897 1.00 62.68 146 ARG G CA 1
ATOM 5112 C C . ARG G 1 87 ? 22.015 35.798 167.636 1.00 62.59 146 ARG G C 1
ATOM 5113 O O . ARG G 1 87 ? 23.145 36.224 167.761 1.00 63.27 146 ARG G O 1
ATOM 5121 N N . SER G 1 88 ? 21.624 34.620 168.096 1.00 62.69 147 SER G N 1
ATOM 5122 C CA . SER G 1 88 ? 22.521 33.708 168.787 1.00 63.77 147 SER G CA 1
ATOM 5123 C C . SER G 1 88 ? 23.733 33.310 167.953 1.00 64.78 147 SER G C 1
ATOM 5124 O O . SER G 1 88 ? 24.864 33.328 168.430 1.00 65.17 147 SER G O 1
ATOM 5127 N N . LEU G 1 89 ? 23.503 32.945 166.703 1.00 65.76 148 LEU G N 1
ATOM 5128 C CA . LEU G 1 89 ? 24.592 32.525 165.868 1.00 66.87 148 LEU G CA 1
ATOM 5129 C C . LEU G 1 89 ? 25.626 33.644 165.788 1.00 68.04 148 LEU G C 1
ATOM 5130 O O . LEU G 1 89 ? 26.805 33.390 165.952 1.00 68.00 148 LEU G O 1
ATOM 5135 N N . ILE G 1 90 ? 25.172 34.878 165.564 1.00 69.99 149 ILE G N 1
ATOM 5136 C CA . ILE G 1 90 ? 26.043 36.067 165.604 1.00 71.39 149 ILE G CA 1
ATOM 5137 C C . ILE G 1 90 ? 26.751 36.227 166.943 1.00 72.28 149 ILE G C 1
ATOM 5138 O O . ILE G 1 90 ? 27.970 36.244 166.989 1.00 72.38 149 ILE G O 1
ATOM 5143 N N . GLN G 1 91 ? 25.993 36.342 168.028 1.00 73.94 150 GLN G N 1
ATOM 5144 C CA . GLN G 1 91 ? 26.584 36.455 169.358 1.00 76.24 150 GLN G CA 1
ATOM 5145 C C . GLN G 1 91 ? 27.673 35.409 169.615 1.00 77.11 150 GLN G C 1
ATOM 5146 O O . GLN G 1 91 ? 28.593 35.659 170.378 1.00 77.45 150 GLN G O 1
ATOM 5160 N N . SER G 1 93 ? 29.813 34.303 167.441 1.00 82.13 152 SER G N 1
ATOM 5161 C CA . SER G 1 93 ? 31.025 34.641 166.711 1.00 84.26 152 SER G CA 1
ATOM 5162 C C . SER G 1 93 ? 31.804 35.742 167.407 1.00 85.67 152 SER G C 1
ATOM 5163 O O . SER G 1 93 ? 32.960 35.994 167.060 1.00 85.40 152 SER G O 1
ATOM 5166 N N . LYS G 1 94 ? 31.164 36.350 168.411 1.00 87.74 153 LYS G N 1
ATOM 5167 C CA . LYS G 1 94 ? 31.544 37.658 168.996 1.00 89.37 153 LYS G CA 1
ATOM 5168 C C . LYS G 1 94 ? 33.045 37.930 169.071 1.00 89.54 153 LYS G C 1
ATOM 5169 O O . LYS G 1 94 ? 33.727 37.409 169.950 1.00 90.13 153 LYS G O 1
ATOM 5175 N N . GLY H 1 5 ? 52.763 9.303 154.011 1.00 95.33 64 GLY H N 1
ATOM 5176 C CA . GLY H 1 5 ? 53.366 8.130 154.694 1.00 94.96 64 GLY H CA 1
ATOM 5177 C C . GLY H 1 5 ? 52.621 6.854 154.375 1.00 95.28 64 GLY H C 1
ATOM 5178 O O . GLY H 1 5 ? 52.743 6.334 153.274 1.00 94.77 64 GLY H O 1
ATOM 5179 N N . ARG H 1 6 ? 51.832 6.379 155.347 1.00 96.59 65 ARG H N 1
ATOM 5180 C CA . ARG H 1 6 ? 51.187 5.018 155.363 1.00 97.40 65 ARG H CA 1
ATOM 5181 C C . ARG H 1 6 ? 49.749 4.893 154.764 1.00 96.23 65 ARG H C 1
ATOM 5182 O O . ARG H 1 6 ? 49.312 3.795 154.354 1.00 95.94 65 ARG H O 1
ATOM 5190 N N . ILE H 1 7 ? 49.030 6.013 154.730 1.00 94.36 66 ILE H N 1
ATOM 5191 C CA . ILE H 1 7 ? 47.845 6.131 153.909 1.00 92.78 66 ILE H CA 1
ATOM 5192 C C . ILE H 1 7 ? 48.269 5.914 152.465 1.00 92.16 66 ILE H C 1
ATOM 5193 O O . ILE H 1 7 ? 47.727 5.052 151.783 1.00 92.45 66 ILE H O 1
ATOM 5198 N N . PHE H 1 8 ? 49.260 6.685 152.015 1.00 91.12 67 PHE H N 1
ATOM 5199 C CA . PHE H 1 8 ? 49.809 6.543 150.679 1.00 90.16 67 PHE H CA 1
ATOM 5200 C C . PHE H 1 8 ? 50.227 5.109 150.397 1.00 89.70 67 PHE H C 1
ATOM 5201 O O . PHE H 1 8 ? 50.101 4.620 149.279 1.00 88.05 67 PHE H O 1
ATOM 5209 N N . LYS H 1 9 ? 50.737 4.446 151.426 1.00 91.55 68 LYS H N 1
ATOM 5210 C CA . LYS H 1 9 ? 51.068 3.032 151.350 1.00 91.99 68 LYS H CA 1
ATOM 5211 C C . LYS H 1 9 ? 49.874 2.225 150.801 1.00 90.98 68 LYS H C 1
ATOM 5212 O O . LYS H 1 9 ? 50.040 1.450 149.850 1.00 90.23 68 LYS H O 1
ATOM 5226 N N . PHE H 1 11 ? 46.854 3.370 149.493 1.00 83.46 70 PHE H N 1
ATOM 5227 C CA . PHE H 1 11 ? 46.369 3.935 148.258 1.00 81.35 70 PHE H CA 1
ATOM 5228 C C . PHE H 1 11 ? 47.033 3.217 147.074 1.00 81.88 70 PHE H C 1
ATOM 5229 O O . PHE H 1 11 ? 46.331 2.577 146.304 1.00 81.36 70 PHE H O 1
ATOM 5237 N N . ILE H 1 12 ? 48.364 3.257 146.944 1.00 83.27 71 ILE H N 1
ATOM 5238 C CA . ILE H 1 12 ? 48.996 2.581 145.788 1.00 85.18 71 ILE H CA 1
ATOM 5239 C C . ILE H 1 12 ? 48.773 1.079 145.808 1.00 86.56 71 ILE H C 1
ATOM 5240 O O . ILE H 1 12 ? 48.870 0.425 144.783 1.00 86.21 71 ILE H O 1
ATOM 5245 N N . GLU H 1 13 ? 48.479 0.535 146.980 1.00 89.31 72 GLU H N 1
ATOM 5246 C CA . GLU H 1 13 ? 48.128 -0.874 147.076 1.00 92.79 72 GLU H CA 1
ATOM 5247 C C . GLU H 1 13 ? 46.961 -1.216 146.136 1.00 92.16 72 GLU H C 1
ATOM 5248 O O . GLU H 1 13 ? 46.942 -2.283 145.539 1.00 92.82 72 GLU H O 1
ATOM 5254 N N . HIS H 1 14 ? 46.006 -0.300 145.990 1.00 91.73 73 HIS H N 1
ATOM 5255 C CA . HIS H 1 14 ? 44.845 -0.522 145.143 1.00 90.60 73 HIS H CA 1
ATOM 5256 C C . HIS H 1 14 ? 45.190 -0.503 143.671 1.00 89.52 73 HIS H C 1
ATOM 5257 O O . HIS H 1 14 ? 44.343 -0.834 142.858 1.00 89.92 73 HIS H O 1
ATOM 5264 N N . LEU H 1 15 ? 46.418 -0.117 143.325 1.00 88.13 74 LEU H N 1
ATOM 5265 C CA . LEU H 1 15 ? 46.806 0.193 141.932 1.00 86.37 74 LEU H CA 1
ATOM 5266 C C . LEU H 1 15 ? 47.838 -0.742 141.245 1.00 86.07 74 LEU H C 1
ATOM 5267 O O . LEU H 1 15 ? 48.846 -1.122 141.850 1.00 86.26 74 LEU H O 1
ATOM 5272 N N . GLU H 1 16 ? 47.614 -1.063 139.970 1.00 85.81 75 GLU H N 1
ATOM 5273 C CA . GLU H 1 16 ? 48.494 -1.990 139.253 1.00 86.10 75 GLU H CA 1
ATOM 5274 C C . GLU H 1 16 ? 49.444 -1.322 138.282 1.00 85.31 75 GLU H C 1
ATOM 5275 O O . GLU H 1 16 ? 49.097 -1.073 137.130 1.00 84.91 75 GLU H O 1
ATOM 5281 N N . PHE H 1 17 ? 50.660 -1.094 138.757 1.00 85.14 76 PHE H N 1
ATOM 5282 C CA . PHE H 1 17 ? 51.727 -0.500 137.963 1.00 85.65 76 PHE H CA 1
ATOM 5283 C C . PHE H 1 17 ? 52.579 -1.413 137.040 1.00 86.96 76 PHE H C 1
ATOM 5284 O O . PHE H 1 17 ? 53.400 -0.910 136.285 1.00 86.38 76 PHE H O 1
ATOM 5292 N N . GLU H 1 18 ? 52.425 -2.731 137.087 1.00 89.29 77 GLU H N 1
ATOM 5293 C CA . GLU H 1 18 ? 53.146 -3.560 136.107 1.00 91.24 77 GLU H CA 1
ATOM 5294 C C . GLU H 1 18 ? 52.457 -3.717 134.752 1.00 91.99 77 GLU H C 1
ATOM 5295 O O . GLU H 1 18 ? 52.835 -3.035 133.815 1.00 92.36 77 GLU H O 1
ATOM 5301 N N . LYS H 1 19 ? 51.437 -4.572 134.654 1.00 93.01 78 LYS H N 1
ATOM 5302 C CA . LYS H 1 19 ? 50.816 -4.916 133.350 1.00 92.89 78 LYS H CA 1
ATOM 5303 C C . LYS H 1 19 ? 50.386 -3.774 132.354 1.00 91.71 78 LYS H C 1
ATOM 5304 O O . LYS H 1 19 ? 49.567 -4.006 131.454 1.00 91.21 78 LYS H O 1
ATOM 5310 N N . GLY H 1 20 ? 50.947 -2.569 132.492 1.00 90.61 79 GLY H N 1
ATOM 5311 C CA . GLY H 1 20 ? 50.794 -1.517 131.460 1.00 89.90 79 GLY H CA 1
ATOM 5312 C C . GLY H 1 20 ? 49.888 -0.342 131.824 1.00 89.48 79 GLY H C 1
ATOM 5313 O O . GLY H 1 20 ? 49.392 -0.251 132.958 1.00 90.71 79 GLY H O 1
ATOM 5314 N N . LEU H 1 21 ? 49.666 0.579 130.886 1.00 87.42 80 LEU H N 1
ATOM 5315 C CA . LEU H 1 21 ? 48.759 1.689 131.168 1.00 84.58 80 LEU H CA 1
ATOM 5316 C C . LEU H 1 21 ? 47.322 1.184 131.351 1.00 84.25 80 LEU H C 1
ATOM 5317 O O . LEU H 1 21 ? 46.754 1.358 132.420 1.00 83.98 80 LEU H O 1
ATOM 5322 N N . ASP H 1 22 ? 46.756 0.524 130.340 1.00 83.54 81 ASP H N 1
ATOM 5323 C CA . ASP H 1 22 ? 45.386 0.033 130.428 1.00 83.39 81 ASP H CA 1
ATOM 5324 C C . ASP H 1 22 ? 45.131 -0.804 131.656 1.00 82.59 81 ASP H C 1
ATOM 5325 O O . ASP H 1 22 ? 44.044 -0.755 132.212 1.00 83.07 81 ASP H O 1
ATOM 5330 N N . ALA H 1 23 ? 46.124 -1.570 132.092 1.00 81.03 82 ALA H N 1
ATOM 5331 C CA . ALA H 1 23 ? 45.978 -2.334 133.343 1.00 79.93 82 ALA H CA 1
ATOM 5332 C C . ALA H 1 23 ? 45.966 -1.458 134.611 1.00 78.53 82 ALA H C 1
ATOM 5333 O O . ALA H 1 23 ? 45.593 -1.911 135.717 1.00 78.88 82 ALA H O 1
ATOM 5335 N N . PHE H 1 24 ? 46.391 -0.210 134.444 1.00 75.27 83 PHE H N 1
ATOM 5336 C CA . PHE H 1 24 ? 46.413 0.728 135.535 1.00 72.04 83 PHE H CA 1
ATOM 5337 C C . PHE H 1 24 ? 45.060 1.434 135.619 1.00 71.02 83 PHE H C 1
ATOM 5338 O O . PHE H 1 24 ? 44.479 1.485 136.696 1.00 70.46 83 PHE H O 1
ATOM 5346 N N . SER H 1 25 ? 44.555 1.940 134.486 1.00 70.24 84 SER H N 1
ATOM 5347 C CA . SER H 1 25 ? 43.205 2.519 134.411 1.00 69.85 84 SER H CA 1
ATOM 5348 C C . SER H 1 25 ? 42.247 1.522 134.990 1.00 70.51 84 SER H C 1
ATOM 5349 O O . SER H 1 25 ? 41.618 1.782 136.010 1.00 70.28 84 SER H O 1
ATOM 5352 N N . GLN H 1 26 ? 42.157 0.372 134.326 1.00 71.53 85 GLN H N 1
ATOM 5353 C CA . GLN H 1 26 ? 41.485 -0.811 134.850 1.00 72.68 85 GLN H CA 1
ATOM 5354 C C . GLN H 1 26 ? 41.526 -0.850 136.375 1.00 71.06 85 GLN H C 1
ATOM 5355 O O . GLN H 1 26 ? 40.501 -0.794 137.050 1.00 70.63 85 GLN H O 1
ATOM 5361 N N . SER H 1 27 ? 42.739 -0.921 136.896 1.00 69.19 86 SER H N 1
ATOM 5362 C CA . SER H 1 27 ? 42.983 -1.049 138.300 1.00 68.00 86 SER H CA 1
ATOM 5363 C C . SER H 1 27 ? 42.215 -0.019 139.124 1.00 66.44 86 SER H C 1
ATOM 5364 O O . SER H 1 27 ? 41.563 -0.345 140.125 1.00 65.42 86 SER H O 1
ATOM 5367 N N . TRP H 1 28 ? 42.300 1.225 138.672 1.00 65.57 87 TRP H N 1
ATOM 5368 C CA . TRP H 1 28 ? 41.694 2.381 139.341 1.00 64.95 87 TRP H CA 1
ATOM 5369 C C . TRP H 1 28 ? 40.165 2.327 139.239 1.00 64.62 87 TRP H C 1
ATOM 5370 O O . TRP H 1 28 ? 39.463 2.434 140.244 1.00 63.00 87 TRP H O 1
ATOM 5381 N N . ILE H 1 29 ? 39.665 2.168 138.011 1.00 65.26 88 ILE H N 1
ATOM 5382 C CA . ILE H 1 29 ? 38.233 2.032 137.776 1.00 66.09 88 ILE H CA 1
ATOM 5383 C C . ILE H 1 29 ? 37.642 0.993 138.718 1.00 67.41 88 ILE H C 1
ATOM 5384 O O . ILE H 1 29 ? 36.617 1.276 139.355 1.00 69.04 88 ILE H O 1
ATOM 5389 N N . LYS H 1 30 ? 38.266 -0.188 138.828 1.00 67.43 89 LYS H N 1
ATOM 5390 C CA . LYS H 1 30 ? 37.766 -1.157 139.800 1.00 67.84 89 LYS H CA 1
ATOM 5391 C C . LYS H 1 30 ? 37.803 -0.576 141.216 1.00 67.32 89 LYS H C 1
ATOM 5392 O O . LYS H 1 30 ? 36.813 -0.655 141.946 1.00 67.31 89 LYS H O 1
ATOM 5398 N N . ALA H 1 31 ? 38.916 0.048 141.593 1.00 66.47 90 ALA H N 1
ATOM 5399 C CA . ALA H 1 31 ? 39.022 0.639 142.925 1.00 65.72 90 ALA H CA 1
ATOM 5400 C C . ALA H 1 31 ? 37.844 1.555 143.241 1.00 65.90 90 ALA H C 1
ATOM 5401 O O . ALA H 1 31 ? 37.392 1.633 144.383 1.00 65.36 90 ALA H O 1
ATOM 5403 N N . LEU H 1 32 ? 37.343 2.234 142.207 1.00 66.73 91 LEU H N 1
ATOM 5404 C CA . LEU H 1 32 ? 36.305 3.246 142.365 1.00 67.02 91 LEU H CA 1
ATOM 5405 C C . LEU H 1 32 ? 35.010 2.617 142.820 1.00 68.95 91 LEU H C 1
ATOM 5406 O O . LEU H 1 32 ? 34.076 3.311 143.156 1.00 69.17 91 LEU H O 1
ATOM 5411 N N . GLU H 1 33 ? 34.958 1.298 142.850 1.00 71.77 92 GLU H N 1
ATOM 5412 C CA . GLU H 1 33 ? 33.785 0.633 143.372 1.00 74.57 92 GLU H CA 1
ATOM 5413 C C . GLU H 1 33 ? 33.839 0.389 144.863 1.00 75.04 92 GLU H C 1
ATOM 5414 O O . GLU H 1 33 ? 32.824 0.022 145.418 1.00 75.65 92 GLU H O 1
ATOM 5420 N N . ASP H 1 34 ? 34.994 0.556 145.514 1.00 76.06 93 ASP H N 1
ATOM 5421 C CA . ASP H 1 34 ? 35.009 0.467 146.975 1.00 75.13 93 ASP H CA 1
ATOM 5422 C C . ASP H 1 34 ? 34.792 1.831 147.576 1.00 73.44 93 ASP H C 1
ATOM 5423 O O . ASP H 1 34 ? 35.576 2.760 147.354 1.00 72.29 93 ASP H O 1
ATOM 5428 N N . SER H 1 35 ? 33.725 1.923 148.364 1.00 71.63 94 SER H N 1
ATOM 5429 C CA . SER H 1 35 ? 33.410 3.125 149.091 1.00 69.94 94 SER H CA 1
ATOM 5430 C C . SER H 1 35 ? 34.610 3.622 149.886 1.00 69.08 94 SER H C 1
ATOM 5431 O O . SER H 1 35 ? 34.792 4.825 150.080 1.00 68.64 94 SER H O 1
ATOM 5434 N N . GLU H 1 36 ? 35.426 2.679 150.353 1.00 68.14 95 GLU H N 1
ATOM 5435 C CA . GLU H 1 36 ? 36.587 2.993 151.203 1.00 66.23 95 GLU H CA 1
ATOM 5436 C C . GLU H 1 36 ? 37.755 3.562 150.417 1.00 64.58 95 GLU H C 1
ATOM 5437 O O . GLU H 1 36 ? 38.512 4.359 150.947 1.00 63.92 95 GLU H O 1
ATOM 5443 N N . PHE H 1 37 ? 37.881 3.163 149.152 1.00 62.82 96 PHE H N 1
ATOM 5444 C CA . PHE H 1 37 ? 38.864 3.760 148.263 1.00 61.09 96 PHE H CA 1
ATOM 5445 C C . PHE H 1 37 ? 38.494 5.203 147.991 1.00 60.64 96 PHE H C 1
ATOM 5446 O O . PHE H 1 37 ? 39.337 6.093 147.966 1.00 61.00 96 PHE H O 1
ATOM 5454 N N . LEU H 1 38 ? 37.206 5.420 147.784 1.00 59.51 97 LEU H N 1
ATOM 5455 C CA . LEU H 1 38 ? 36.688 6.727 147.478 1.00 57.78 97 LEU H CA 1
ATOM 5456 C C . LEU H 1 38 ? 36.850 7.629 148.689 1.00 57.31 97 LEU H C 1
ATOM 5457 O O . LEU H 1 38 ? 37.022 8.830 148.538 1.00 56.99 97 LEU H O 1
ATOM 5462 N N . ALA H 1 39 ? 36.798 7.045 149.892 1.00 57.32 98 ALA H N 1
ATOM 5463 C CA . ALA H 1 39 ? 37.064 7.794 151.128 1.00 56.60 98 ALA H CA 1
ATOM 5464 C C . ALA H 1 39 ? 38.518 8.235 151.134 1.00 56.44 98 ALA H C 1
ATOM 5465 O O . ALA H 1 39 ? 38.826 9.380 151.477 1.00 55.64 98 ALA H O 1
ATOM 5467 N N . ILE H 1 40 ? 39.418 7.337 150.722 1.00 57.39 99 ILE H N 1
ATOM 5468 C CA . ILE H 1 40 ? 40.835 7.660 150.824 1.00 58.58 99 ILE H CA 1
ATOM 5469 C C . ILE H 1 40 ? 41.110 8.710 149.763 1.00 59.14 99 ILE H C 1
ATOM 5470 O O . ILE H 1 40 ? 41.933 9.590 149.937 1.00 60.02 99 ILE H O 1
ATOM 5475 N N . LEU H 1 41 ? 40.345 8.644 148.685 1.00 60.20 100 LEU H N 1
ATOM 5476 C CA . LEU H 1 41 ? 40.468 9.587 147.581 1.00 59.68 100 LEU H CA 1
ATOM 5477 C C . LEU H 1 41 ? 40.041 10.961 148.036 1.00 59.71 100 LEU H C 1
ATOM 5478 O O . LEU H 1 41 ? 40.679 11.929 147.687 1.00 59.99 100 LEU H O 1
ATOM 5483 N N . ARG H 1 42 ? 38.988 11.040 148.844 1.00 60.32 101 ARG H N 1
ATOM 5484 C CA . ARG H 1 42 ? 38.614 12.313 149.454 1.00 62.03 101 ARG H CA 1
ATOM 5485 C C . ARG H 1 42 ? 39.775 12.884 150.233 1.00 63.30 101 ARG H C 1
ATOM 5486 O O . ARG H 1 42 ? 40.078 14.070 150.105 1.00 63.53 101 ARG H O 1
ATOM 5494 N N . LEU H 1 43 ? 40.411 12.046 151.048 1.00 64.45 102 LEU H N 1
ATOM 5495 C CA . LEU H 1 43 ? 41.590 12.471 151.778 1.00 66.07 102 LEU H CA 1
ATOM 5496 C C . LEU H 1 43 ? 42.602 13.143 150.875 1.00 66.69 102 LEU H C 1
ATOM 5497 O O . LEU H 1 43 ? 43.245 14.107 151.278 1.00 67.50 102 LEU H O 1
ATOM 5502 N N . LEU H 1 44 ? 42.714 12.654 149.646 1.00 66.73 103 LEU H N 1
ATOM 5503 C CA . LEU H 1 44 ? 43.694 13.167 148.703 1.00 67.27 103 LEU H CA 1
ATOM 5504 C C . LEU H 1 44 ? 43.371 14.587 148.235 1.00 68.07 103 LEU H C 1
ATOM 5505 O O . LEU H 1 44 ? 44.254 15.466 148.213 1.00 68.18 103 LEU H O 1
ATOM 5510 N N . PHE H 1 45 ? 42.106 14.794 147.854 1.00 68.34 104 PHE H N 1
ATOM 5511 C CA . PHE H 1 45 ? 41.684 16.035 147.225 1.00 68.66 104 PHE H CA 1
ATOM 5512 C C . PHE H 1 45 ? 41.389 17.102 148.244 1.00 70.18 104 PHE H C 1
ATOM 5513 O O . PHE H 1 45 ? 41.397 18.277 147.931 1.00 69.87 104 PHE H O 1
ATOM 5521 N N . HIS H 1 46 ? 41.136 16.672 149.471 1.00 72.88 105 HIS H N 1
ATOM 5522 C CA . HIS H 1 46 ? 40.728 17.553 150.543 1.00 75.01 105 HIS H CA 1
ATOM 5523 C C . HIS H 1 46 ? 41.453 18.892 150.591 1.00 75.94 105 HIS H C 1
ATOM 5524 O O . HIS H 1 46 ? 40.805 19.915 150.766 1.00 75.32 105 HIS H O 1
ATOM 5531 N N . HIS H 1 47 ? 42.779 18.921 150.489 1.00 77.69 106 HIS H N 1
ATOM 5532 C CA . HIS H 1 47 ? 43.398 20.222 150.685 1.00 79.76 106 HIS H CA 1
ATOM 5533 C C . HIS H 1 47 ? 43.253 21.101 149.469 1.00 80.06 106 HIS H C 1
ATOM 5534 O O . HIS H 1 47 ? 42.914 22.281 149.566 1.00 80.37 106 HIS H O 1
ATOM 5541 N N . ILE H 1 48 ? 43.513 20.500 148.318 1.00 80.33 107 ILE H N 1
ATOM 5542 C CA . ILE H 1 48 ? 43.483 21.173 147.027 1.00 78.83 107 ILE H CA 1
ATOM 5543 C C . ILE H 1 48 ? 42.186 21.921 146.867 1.00 78.13 107 ILE H C 1
ATOM 5544 O O . ILE H 1 48 ? 42.145 23.016 146.365 1.00 77.63 107 ILE H O 1
ATOM 5549 N N . VAL H 1 49 ? 41.128 21.337 147.377 1.00 79.35 108 VAL H N 1
ATOM 5550 C CA . VAL H 1 49 ? 39.804 21.813 147.115 1.00 81.04 108 VAL H CA 1
ATOM 5551 C C . VAL H 1 49 ? 39.404 22.918 148.103 1.00 83.46 108 VAL H C 1
ATOM 5552 O O . VAL H 1 49 ? 38.240 23.266 148.252 1.00 84.10 108 VAL H O 1
ATOM 5556 N N . THR H 1 50 ? 40.382 23.507 148.766 1.00 86.84 109 THR H N 1
ATOM 5557 C CA . THR H 1 50 ? 40.050 24.557 149.723 1.00 89.48 109 THR H CA 1
ATOM 5558 C C . THR H 1 50 ? 40.709 25.915 149.441 1.00 91.54 109 THR H C 1
ATOM 5559 O O . THR H 1 50 ? 41.921 26.015 149.259 1.00 92.21 109 THR H O 1
ATOM 5563 N N . SER H 1 51 ? 39.875 26.950 149.380 1.00 94.12 110 SER H N 1
ATOM 5564 C CA . SER H 1 51 ? 40.276 28.264 148.865 1.00 96.27 110 SER H CA 1
ATOM 5565 C C . SER H 1 51 ? 40.956 29.118 149.931 1.00 97.60 110 SER H C 1
ATOM 5566 O O . SER H 1 51 ? 40.632 29.039 151.118 1.00 97.43 110 SER H O 1
ATOM 5569 N N . GLU H 1 52 ? 41.906 29.936 149.499 1.00 99.87 111 GLU H N 1
ATOM 5570 C CA . GLU H 1 52 ? 42.385 31.014 150.348 1.00 101.79 111 GLU H CA 1
ATOM 5571 C C . GLU H 1 52 ? 41.277 32.085 150.494 1.00 101.36 111 GLU H C 1
ATOM 5572 O O . GLU H 1 52 ? 40.903 32.476 151.609 1.00 100.17 111 GLU H O 1
ATOM 5578 N N . SER H 1 53 ? 40.746 32.522 149.352 1.00 101.71 112 SER H N 1
ATOM 5579 C CA . SER H 1 53 ? 39.599 33.424 149.278 1.00 101.92 112 SER H CA 1
ATOM 5580 C C . SER H 1 53 ? 38.531 33.138 150.362 1.00 101.66 112 SER H C 1
ATOM 5581 O O . SER H 1 53 ? 37.723 34.008 150.695 1.00 101.19 112 SER H O 1
ATOM 5584 N N . ALA H 1 54 ? 38.566 31.915 150.904 1.00 102.00 113 ALA H N 1
ATOM 5585 C CA . ALA H 1 54 ? 37.559 31.373 151.822 1.00 101.80 113 ALA H CA 1
ATOM 5586 C C . ALA H 1 54 ? 37.730 31.858 153.233 1.00 102.18 113 ALA H C 1
ATOM 5587 O O . ALA H 1 54 ? 36.755 32.203 153.884 1.00 101.30 113 ALA H O 1
ATOM 5589 N N . HIS H 1 55 ? 38.955 31.884 153.732 1.00 103.72 114 HIS H N 1
ATOM 5590 C CA . HIS H 1 55 ? 39.082 32.312 155.105 1.00 105.42 114 HIS H CA 1
ATOM 5591 C C . HIS H 1 55 ? 38.787 33.782 155.345 1.00 104.75 114 HIS H C 1
ATOM 5592 O O . HIS H 1 55 ? 38.286 34.125 156.419 1.00 104.15 114 HIS H O 1
ATOM 5599 N N . GLU H 1 56 ? 39.015 34.635 154.336 1.00 104.39 115 GLU H N 1
ATOM 5600 C CA . GLU H 1 56 ? 38.648 36.062 154.435 1.00 104.49 115 GLU H CA 1
ATOM 5601 C C . GLU H 1 56 ? 37.158 36.110 154.706 1.00 103.03 115 GLU H C 1
ATOM 5602 O O . GLU H 1 56 ? 36.709 36.567 155.770 1.00 103.35 115 GLU H O 1
ATOM 5608 N N . PHE H 1 57 ? 36.403 35.593 153.737 1.00 100.35 116 PHE H N 1
ATOM 5609 C CA . PHE H 1 57 ? 34.947 35.518 153.800 1.00 97.30 116 PHE H CA 1
ATOM 5610 C C . PHE H 1 57 ? 34.374 34.944 155.105 1.00 95.49 116 PHE H C 1
ATOM 5611 O O . PHE H 1 57 ? 33.315 35.373 155.549 1.00 95.61 116 PHE H O 1
ATOM 5619 N N . ALA H 1 58 ? 35.053 33.973 155.704 1.00 93.65 117 ALA H N 1
ATOM 5620 C CA . ALA H 1 58 ? 34.619 33.424 156.982 1.00 92.51 117 ALA H CA 1
ATOM 5621 C C . ALA H 1 58 ? 34.656 34.470 158.102 1.00 92.15 117 ALA H C 1
ATOM 5622 O O . ALA H 1 58 ? 33.749 34.516 158.936 1.00 92.03 117 ALA H O 1
ATOM 5624 N N . ALA H 1 59 ? 35.686 35.321 158.098 1.00 91.63 118 ALA H N 1
ATOM 5625 C CA . ALA H 1 59 ? 35.900 36.288 159.177 1.00 90.91 118 ALA H CA 1
ATOM 5626 C C . ALA H 1 59 ? 35.179 37.619 158.993 1.00 90.82 118 ALA H C 1
ATOM 5627 O O . ALA H 1 59 ? 34.554 38.108 159.920 1.00 91.59 118 ALA H O 1
ATOM 5629 N N . ASN H 1 60 ? 35.249 38.216 157.812 1.00 90.24 119 ASN H N 1
ATOM 5630 C CA . ASN H 1 60 ? 34.716 39.575 157.648 1.00 89.57 119 ASN H CA 1
ATOM 5631 C C . ASN H 1 60 ? 33.343 39.612 157.048 1.00 87.99 119 ASN H C 1
ATOM 5632 O O . ASN H 1 60 ? 32.583 40.552 157.303 1.00 87.67 119 ASN H O 1
ATOM 5637 N N . GLY H 1 61 ? 33.054 38.606 156.224 1.00 86.37 120 GLY H N 1
ATOM 5638 C CA . GLY H 1 61 ? 31.794 38.513 155.494 1.00 84.52 120 GLY H CA 1
ATOM 5639 C C . GLY H 1 61 ? 30.611 38.870 156.369 1.00 83.64 120 GLY H C 1
ATOM 5640 O O . GLY H 1 61 ? 29.731 39.652 155.998 1.00 83.82 120 GLY H O 1
ATOM 5641 N N . ILE H 1 62 ? 30.608 38.314 157.564 1.00 82.58 121 ILE H N 1
ATOM 5642 C CA . ILE H 1 62 ? 29.545 38.571 158.511 1.00 80.97 121 ILE H CA 1
ATOM 5643 C C . ILE H 1 62 ? 29.394 40.041 158.926 1.00 79.59 121 ILE H C 1
ATOM 5644 O O . ILE H 1 62 ? 28.295 40.491 159.167 1.00 78.83 121 ILE H O 1
ATOM 5649 N N . ASP H 1 63 ? 30.497 40.783 158.992 1.00 79.58 122 ASP H N 1
ATOM 5650 C CA . ASP H 1 63 ? 30.456 42.182 159.431 1.00 79.75 122 ASP H CA 1
ATOM 5651 C C . ASP H 1 63 ? 30.251 43.051 158.248 1.00 78.99 122 ASP H C 1
ATOM 5652 O O . ASP H 1 63 ? 29.606 44.095 158.354 1.00 80.09 122 ASP H O 1
ATOM 5657 N N . ARG H 1 64 ? 30.857 42.656 157.136 1.00 76.90 123 ARG H N 1
ATOM 5658 C CA . ARG H 1 64 ? 30.689 43.381 155.904 1.00 75.85 123 ARG H CA 1
ATOM 5659 C C . ARG H 1 64 ? 29.175 43.457 155.625 1.00 73.33 123 ARG H C 1
ATOM 5660 O O . ARG H 1 64 ? 28.633 44.510 155.297 1.00 73.36 123 ARG H O 1
ATOM 5668 N N . LEU H 1 65 ? 28.482 42.344 155.817 1.00 70.10 124 LEU H N 1
ATOM 5669 C CA . LEU H 1 65 ? 27.052 42.314 155.617 1.00 66.63 124 LEU H CA 1
ATOM 5670 C C . LEU H 1 65 ? 26.333 43.295 156.525 1.00 65.43 124 LEU H C 1
ATOM 5671 O O . LEU H 1 65 ? 25.502 44.045 156.061 1.00 64.96 124 LEU H O 1
ATOM 5676 N N . TYR H 1 66 ? 26.667 43.307 157.812 1.00 65.38 125 TYR H N 1
ATOM 5677 C CA . TYR H 1 66 ? 26.122 44.320 158.731 1.00 65.38 125 TYR H CA 1
ATOM 5678 C C . TYR H 1 66 ? 26.156 45.728 158.153 1.00 66.31 125 TYR H C 1
ATOM 5679 O O . TYR H 1 66 ? 25.144 46.430 158.158 1.00 65.98 125 TYR H O 1
ATOM 5688 N N . LYS H 1 67 ? 27.310 46.113 157.618 1.00 67.69 126 LYS H N 1
ATOM 5689 C CA . LYS H 1 67 ? 27.480 47.429 157.017 1.00 68.98 126 LYS H CA 1
ATOM 5690 C C . LYS H 1 67 ? 26.480 47.706 155.899 1.00 67.59 126 LYS H C 1
ATOM 5691 O O . LYS H 1 67 ? 25.800 48.720 155.952 1.00 68.56 126 LYS H O 1
ATOM 5705 N N . VAL H 1 69 ? 23.755 46.264 155.244 1.00 63.21 128 VAL H N 1
ATOM 5706 C CA . VAL H 1 69 ? 22.429 46.079 155.736 1.00 61.78 128 VAL H CA 1
ATOM 5707 C C . VAL H 1 69 ? 22.005 47.391 156.386 1.00 62.18 128 VAL H C 1
ATOM 5708 O O . VAL H 1 69 ? 20.918 47.904 156.081 1.00 61.58 128 VAL H O 1
ATOM 5712 N N . GLU H 1 70 ? 22.892 47.983 157.197 1.00 62.38 129 GLU H N 1
ATOM 5713 C CA . GLU H 1 70 ? 22.549 49.232 157.879 1.00 62.29 129 GLU H CA 1
ATOM 5714 C C . GLU H 1 70 ? 22.715 50.461 157.003 1.00 62.75 129 GLU H C 1
ATOM 5715 O O . GLU H 1 70 ? 22.036 51.485 157.194 1.00 63.79 129 GLU H O 1
ATOM 5721 N N . SER H 1 71 ? 23.585 50.366 156.015 1.00 62.08 130 SER H N 1
ATOM 5722 C CA . SER H 1 71 ? 23.760 51.507 155.164 1.00 61.95 130 SER H CA 1
ATOM 5723 C C . SER H 1 71 ? 22.690 51.571 154.069 1.00 61.89 130 SER H C 1
ATOM 5724 O O . SER H 1 71 ? 22.535 52.609 153.464 1.00 62.92 130 SER H O 1
ATOM 5727 N N . GLN H 1 72 ? 21.929 50.498 153.833 1.00 61.35 131 GLN H N 1
ATOM 5728 C CA . GLN H 1 72 ? 20.832 50.554 152.841 1.00 60.18 131 GLN H CA 1
ATOM 5729 C C . GLN H 1 72 ? 19.463 50.552 153.456 1.00 60.35 131 GLN H C 1
ATOM 5730 O O . GLN H 1 72 ? 18.531 51.027 152.849 1.00 60.94 131 GLN H O 1
ATOM 5736 N N . PHE H 1 73 ? 19.322 49.966 154.636 1.00 61.29 132 PHE H N 1
ATOM 5737 C CA . PHE H 1 73 ? 18.006 49.857 155.301 1.00 62.33 132 PHE H CA 1
ATOM 5738 C C . PHE H 1 73 ? 17.981 50.578 156.663 1.00 63.61 132 PHE H C 1
ATOM 5739 O O . PHE H 1 73 ? 16.970 50.593 157.372 1.00 62.79 132 PHE H O 1
ATOM 5747 N N . GLY H 1 74 ? 19.118 51.181 157.002 1.00 64.85 133 GLY H N 1
ATOM 5748 C CA . GLY H 1 74 ? 19.234 51.989 158.181 1.00 65.77 133 GLY H CA 1
ATOM 5749 C C . GLY H 1 74 ? 19.007 51.143 159.394 1.00 66.81 133 GLY H C 1
ATOM 5750 O O . GLY H 1 74 ? 19.714 50.164 159.618 1.00 67.07 133 GLY H O 1
ATOM 5751 N N . SER H 1 75 ? 18.004 51.529 160.176 1.00 67.92 134 SER H N 1
ATOM 5752 C CA . SER H 1 75 ? 17.793 50.957 161.504 1.00 67.86 134 SER H CA 1
ATOM 5753 C C . SER H 1 75 ? 17.391 49.488 161.337 1.00 67.76 134 SER H C 1
ATOM 5754 O O . SER H 1 75 ? 18.080 48.580 161.860 1.00 68.52 134 SER H O 1
ATOM 5757 N N . GLY H 1 76 ? 16.332 49.282 160.543 1.00 66.18 135 GLY H N 1
ATOM 5758 C CA . GLY H 1 76 ? 15.765 47.964 160.240 1.00 64.78 135 GLY H CA 1
ATOM 5759 C C . GLY H 1 76 ? 16.709 46.940 159.634 1.00 63.47 135 GLY H C 1
ATOM 5760 O O . GLY H 1 76 ? 16.401 45.754 159.580 1.00 64.13 135 GLY H O 1
ATOM 5761 N N . GLY H 1 77 ? 17.862 47.396 159.176 1.00 62.04 136 GLY H N 1
ATOM 5762 C CA . GLY H 1 77 ? 18.831 46.514 158.561 1.00 60.88 136 GLY H CA 1
ATOM 5763 C C . GLY H 1 77 ? 19.336 45.394 159.444 1.00 60.12 136 GLY H C 1
ATOM 5764 O O . GLY H 1 77 ? 19.425 44.263 159.004 1.00 59.10 136 GLY H O 1
ATOM 5765 N N . ASP H 1 78 ? 19.671 45.702 160.690 1.00 60.94 137 ASP H N 1
ATOM 5766 C CA . ASP H 1 78 ? 20.194 44.682 161.605 1.00 61.54 137 ASP H CA 1
ATOM 5767 C C . ASP H 1 78 ? 19.245 43.543 161.905 1.00 61.53 137 ASP H C 1
ATOM 5768 O O . ASP H 1 78 ? 19.629 42.375 161.838 1.00 60.98 137 ASP H O 1
ATOM 5773 N N . LYS H 1 79 ? 18.007 43.884 162.241 1.00 62.42 138 LYS H N 1
ATOM 5774 C CA . LYS H 1 79 ? 17.006 42.872 162.520 1.00 62.42 138 LYS H CA 1
ATOM 5775 C C . LYS H 1 79 ? 16.852 41.970 161.301 1.00 60.97 138 LYS H C 1
ATOM 5776 O O . LYS H 1 79 ? 16.775 40.750 161.421 1.00 61.08 138 LYS H O 1
ATOM 5782 N N . GLU H 1 80 ? 16.857 42.583 160.127 1.00 59.08 139 GLU H N 1
ATOM 5783 C CA . GLU H 1 80 ? 16.659 41.872 158.883 1.00 58.39 139 GLU H CA 1
ATOM 5784 C C . GLU H 1 80 ? 17.754 40.811 158.586 1.00 57.21 139 GLU H C 1
ATOM 5785 O O . GLU H 1 80 ? 17.451 39.617 158.414 1.00 57.25 139 GLU H O 1
ATOM 5791 N N . LEU H 1 81 ? 19.011 41.250 158.533 1.00 54.56 140 LEU H N 1
ATOM 5792 C CA . LEU H 1 81 ? 20.134 40.349 158.466 1.00 52.47 140 LEU H CA 1
ATOM 5793 C C . LEU H 1 81 ? 19.997 39.274 159.514 1.00 53.19 140 LEU H C 1
ATOM 5794 O O . LEU H 1 81 ? 20.232 38.111 159.243 1.00 53.49 140 LEU H O 1
ATOM 5799 N N . GLU H 1 82 ? 19.626 39.656 160.727 1.00 53.75 141 GLU H N 1
ATOM 5800 C CA . GLU H 1 82 ? 19.572 38.681 161.805 1.00 54.27 141 GLU H CA 1
ATOM 5801 C C . GLU H 1 82 ? 18.557 37.598 161.543 1.00 54.21 141 GLU H C 1
ATOM 5802 O O . GLU H 1 82 ? 18.886 36.415 161.521 1.00 54.35 141 GLU H O 1
ATOM 5808 N N . TRP H 1 83 ? 17.330 38.005 161.294 1.00 54.65 142 TRP H N 1
ATOM 5809 C CA . TRP H 1 83 ? 16.329 37.083 160.805 1.00 54.59 142 TRP H CA 1
ATOM 5810 C C . TRP H 1 83 ? 16.787 36.185 159.625 1.00 53.82 142 TRP H C 1
ATOM 5811 O O . TRP H 1 83 ? 16.657 34.976 159.718 1.00 55.32 142 TRP H O 1
ATOM 5822 N N . LEU H 1 84 ? 17.333 36.738 158.546 1.00 51.19 143 LEU H N 1
ATOM 5823 C CA . LEU H 1 84 ? 17.708 35.882 157.411 1.00 50.19 143 LEU H CA 1
ATOM 5824 C C . LEU H 1 84 ? 18.813 34.860 157.688 1.00 50.09 143 LEU H C 1
ATOM 5825 O O . LEU H 1 84 ? 18.827 33.780 157.115 1.00 50.09 143 LEU H O 1
ATOM 5830 N N . ILE H 1 85 ? 19.764 35.222 158.533 1.00 50.62 144 ILE H N 1
ATOM 5831 C CA . ILE H 1 85 ? 20.812 34.304 158.943 1.00 50.26 144 ILE H CA 1
ATOM 5832 C C . ILE H 1 85 ? 20.115 33.097 159.561 1.00 51.62 144 ILE H C 1
ATOM 5833 O O . ILE H 1 85 ? 20.319 31.962 159.113 1.00 52.13 144 ILE H O 1
ATOM 5838 N N . GLY H 1 86 ? 19.266 33.358 160.562 1.00 52.02 145 GLY H N 1
ATOM 5839 C CA . GLY H 1 86 ? 18.524 32.308 161.265 1.00 52.99 145 GLY H CA 1
ATOM 5840 C C . GLY H 1 86 ? 17.737 31.438 160.306 1.00 54.00 145 GLY H C 1
ATOM 5841 O O . GLY H 1 86 ? 17.786 30.185 160.347 1.00 54.28 145 GLY H O 1
ATOM 5842 N N . ARG H 1 87 ? 17.015 32.109 159.421 1.00 54.06 146 ARG H N 1
ATOM 5843 C CA . ARG H 1 87 ? 16.299 31.435 158.358 1.00 54.16 146 ARG H CA 1
ATOM 5844 C C . ARG H 1 87 ? 17.243 30.524 157.536 1.00 53.07 146 ARG H C 1
ATOM 5845 O O . ARG H 1 87 ? 16.888 29.401 157.208 1.00 52.85 146 ARG H O 1
ATOM 5853 N N . SER H 1 88 ? 18.451 30.982 157.255 1.00 52.03 147 SER H N 1
ATOM 5854 C CA . SER H 1 88 ? 19.425 30.137 156.608 1.00 52.75 147 SER H CA 1
ATOM 5855 C C . SER H 1 88 ? 19.731 28.859 157.410 1.00 54.72 147 SER H C 1
ATOM 5856 O O . SER H 1 88 ? 19.635 27.743 156.902 1.00 54.75 147 SER H O 1
ATOM 5859 N N . LEU H 1 89 ? 20.113 29.005 158.670 1.00 56.37 148 LEU H N 1
ATOM 5860 C CA . LEU H 1 89 ? 20.276 27.831 159.509 1.00 56.79 148 LEU H CA 1
ATOM 5861 C C . LEU H 1 89 ? 19.093 26.891 159.405 1.00 56.32 148 LEU H C 1
ATOM 5862 O O . LEU H 1 89 ? 19.264 25.716 159.118 1.00 55.76 148 LEU H O 1
ATOM 5867 N N . ILE H 1 90 ? 17.891 27.406 159.655 1.00 56.12 149 ILE H N 1
ATOM 5868 C CA . ILE H 1 90 ? 16.715 26.562 159.529 1.00 56.87 149 ILE H CA 1
ATOM 5869 C C . ILE H 1 90 ? 16.750 25.726 158.238 1.00 58.39 149 ILE H C 1
ATOM 5870 O O . ILE H 1 90 ? 16.589 24.532 158.291 1.00 59.83 149 ILE H O 1
ATOM 5875 N N . GLN H 1 91 ? 17.000 26.336 157.093 1.00 59.02 150 GLN H N 1
ATOM 5876 C CA . GLN H 1 91 ? 17.172 25.578 155.880 1.00 60.18 150 GLN H CA 1
ATOM 5877 C C . GLN H 1 91 ? 18.188 24.435 155.968 1.00 61.22 150 GLN H C 1
ATOM 5878 O O . GLN H 1 91 ? 17.964 23.367 155.455 1.00 60.77 150 GLN H O 1
ATOM 5892 N N . SER H 1 93 ? 18.758 22.656 158.216 1.00 67.07 152 SER H N 1
ATOM 5893 C CA . SER H 1 93 ? 18.159 21.666 159.084 1.00 66.05 152 SER H CA 1
ATOM 5894 C C . SER H 1 93 ? 17.069 20.796 158.424 1.00 65.91 152 SER H C 1
ATOM 5895 O O . SER H 1 93 ? 16.760 19.742 158.954 1.00 66.16 152 SER H O 1
ATOM 5898 N N . LYS H 1 94 ? 16.489 21.235 157.298 1.00 66.12 153 LYS H N 1
ATOM 5899 C CA . LYS H 1 94 ? 15.345 20.554 156.650 1.00 66.76 153 LYS H CA 1
ATOM 5900 C C . LYS H 1 94 ? 15.692 19.132 156.216 1.00 65.97 153 LYS H C 1
ATOM 5901 O O . LYS H 1 94 ? 16.729 18.918 155.595 1.00 65.33 153 LYS H O 1
#

Organism: Vibrio parahaemolyticus serotype O3:K6 (strain RIMD 2210633) (NCBI:txid223926)

Solvent-accessible surface area: 36148 Å² total

Radius of gyration: 36.58 Å; Cα contacts (8 Å, |Δi|>4): 866; chains: 8; bounding box: 94×88×99 Å

CATH classification: 1.10.287.790 (+1 more: 1.20.5.830)

B-factor: mean 69.17, std 13.19, range [42.58, 117.47]

Nearest PDB structures (foldseek):
  3b4s-assembly1_B  TM=9.766E-01  e=8.073E-10  Vibrio parahaemolyticus RIMD 2210633
  3b4s-assembly1_A  TM=5.139E-01  e=2.356E-09  Vibrio parahaemolyticus RIMD 2210633
  3ljl-assembly1_B  TM=5.074E-01  e=3.768E-08  Vibrio parahaemolyticus RIMD 2210633
  3b4s-assembly1_A  TM=1.011E+00  e=6.180E-12  Vibrio parahaemolyticus RIMD 2210633
  3b4s-assembly1_B  TM=5.183E-01  e=1.207E-09  Vibrio parahaemolyticus RIMD 2210633